Protein 6G8R (pdb70)

Structure (mmCIF, N/CA/C/O backbone):
data_6G8R
#
_entry.id   6G8R
#
_cell.length_a   89.200
_cell.length_b   89.200
_cell.length_c   343.350
_cell.angle_alpha   90.000
_cell.angle_beta   90.000
_cell.angle_gamma   120.000
#
_symmetry.space_group_name_H-M   'P 61 2 2'
#
loop_
_entity.id
_entity.type
_entity.pdbx_description
1 polymer 'single-chain variable fragment'
2 polymer 'Nuclear body protein SP140'
3 non-polymer 1,2-ETHANEDIOL
4 non-polymer 'ZINC ION'
5 water water
#
loop_
_a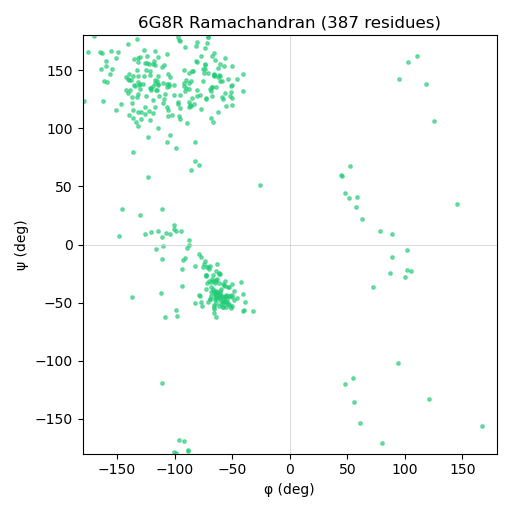tom_site.group_PDB
_atom_site.id
_atom_site.type_symbol
_atom_site.label_atom_id
_atom_site.label_alt_id
_atom_site.label_comp_id
_atom_site.label_asym_id
_atom_site.label_entity_id
_atom_site.label_seq_id
_atom_site.pdbx_PDB_ins_code
_atom_site.Cartn_x
_atom_site.Cartn_y
_atom_site.Cartn_z
_atom_site.occupancy
_atom_site.B_iso_or_equiv
_atom_site.auth_seq_id
_atom_site.auth_comp_id
_atom_site.auth_asym_id
_atom_site.auth_atom_id
_atom_site.pdbx_PDB_model_num
ATOM 1 N N . GLU A 1 1 ? -57.758 39.411 9.102 1.00 105.33 1 GLU A N 1
ATOM 2 C CA . GLU A 1 1 ? -57.438 40.256 10.293 1.00 106.46 1 GLU A CA 1
ATOM 3 C C . GLU A 1 1 ? -56.399 41.321 9.899 1.00 103.49 1 GLU A C 1
ATOM 4 O O . GLU A 1 1 ? -56.630 42.511 10.225 1.00 104.55 1 GLU A O 1
ATOM 10 N N . VAL A 1 2 ? -55.310 40.918 9.226 1.00 98.19 2 VAL A N 1
ATOM 11 C CA . VAL A 1 2 ? -54.274 41.845 8.672 1.00 94.97 2 VAL A CA 1
ATOM 12 C C . VAL A 1 2 ? -54.919 42.654 7.544 1.00 92.96 2 VAL A C 1
ATOM 13 O O . VAL A 1 2 ? -55.517 42.039 6.650 1.00 92.65 2 VAL A O 1
ATOM 17 N N . GLN A 1 3 ? -54.810 43.981 7.596 1.00 91.73 3 GLN A N 1
ATOM 18 C CA . GLN A 1 3 ? -55.367 44.894 6.568 1.00 91.46 3 GLN A CA 1
ATOM 19 C C . GLN A 1 3 ? -54.379 46.035 6.330 1.00 89.80 3 GLN A C 1
ATOM 20 O O . GLN A 1 3 ? -53.910 46.624 7.321 1.00 91.74 3 GLN A O 1
ATOM 26 N N . LEU A 1 4 ? -54.073 46.304 5.059 1.00 86.21 4 LEU A N 1
ATOM 27 C CA . LEU A 1 4 ? -53.369 47.522 4.592 1.00 84.22 4 LEU A CA 1
ATOM 28 C C . LEU A 1 4 ? -54.330 48.280 3.677 1.00 84.52 4 LEU A C 1
ATOM 29 O O . LEU A 1 4 ? -54.758 47.693 2.677 1.00 84.81 4 LEU A O 1
ATOM 34 N N . LEU A 1 5 ? -54.701 49.510 4.036 1.00 85.61 5 LEU A N 1
ATOM 35 C CA . LEU A 1 5 ? -55.569 50.380 3.200 1.00 85.34 5 LEU A CA 1
ATOM 36 C C . LEU A 1 5 ? -54.793 51.646 2.822 1.00 84.32 5 LEU A C 1
ATOM 37 O O . LEU A 1 5 ? -54.494 52.462 3.725 1.00 86.09 5 LEU A O 1
ATOM 42 N N . GLU A 1 6 ? -54.489 51.797 1.532 1.00 81.70 6 GLU A N 1
ATOM 43 C CA . GLU A 1 6 ? -53.851 53.016 0.973 1.00 80.18 6 GLU A CA 1
ATOM 44 C C . GLU A 1 6 ? -54.926 54.080 0.739 1.00 79.98 6 GLU A C 1
ATOM 45 O O . GLU A 1 6 ? -56.118 53.725 0.622 1.00 79.30 6 GLU A O 1
ATOM 51 N N . SER A 1 7 ? -54.496 55.339 0.691 1.00 80.19 7 SER A N 1
ATOM 52 C CA . SER A 1 7 ? -55.316 56.529 0.353 1.00 81.22 7 SER A CA 1
ATOM 53 C C . SER A 1 7 ? -54.369 57.691 0.035 1.00 82.50 7 SER A C 1
ATOM 54 O O . SER A 1 7 ? -53.156 57.565 0.330 1.00 81.82 7 SER A O 1
ATOM 57 N N . GLY A 1 8 ? -54.898 58.755 -0.576 1.00 84.53 8 GLY A N 1
ATOM 58 C CA . GLY A 1 8 ? -54.138 59.962 -0.957 1.00 85.63 8 GLY A CA 1
ATOM 59 C C . GLY A 1 8 ? -53.803 59.998 -2.440 1.00 85.03 8 GLY A C 1
ATOM 60 O O . GLY A 1 8 ? -53.229 61.011 -2.882 1.00 85.64 8 GLY A O 1
ATOM 61 N N . GLY A 1 9 ? -54.126 58.935 -3.184 1.00 84.39 9 GLY A N 1
ATOM 62 C CA . GLY A 1 9 ? -53.926 58.872 -4.645 1.00 85.33 9 GLY A CA 1
ATOM 63 C C . GLY A 1 9 ? -54.945 59.736 -5.369 1.00 86.47 9 GLY A C 1
ATOM 64 O O . GLY A 1 9 ? -56.055 59.913 -4.831 1.00 89.83 9 GLY A O 1
ATOM 65 N N . GLY A 1 10 ? -54.595 60.270 -6.539 1.00 84.64 10 GLY A N 1
ATOM 66 C CA . GLY A 1 10 ? -55.507 61.122 -7.319 1.00 85.17 10 GLY A CA 1
ATOM 67 C C . GLY A 1 10 ? -54.786 61.853 -8.431 1.00 85.60 10 GLY A C 1
ATOM 68 O O . GLY A 1 10 ? -53.723 61.372 -8.860 1.00 86.52 10 GLY A O 1
ATOM 69 N N . LEU A 1 11 ? -55.354 62.974 -8.877 1.00 86.21 11 LEU A N 1
ATOM 70 C CA . LEU A 1 11 ? -54.854 63.768 -10.025 1.00 87.21 11 LEU A CA 1
ATOM 71 C C . LEU A 1 11 ? -53.903 64.845 -9.506 1.00 87.81 11 LEU A C 1
ATOM 72 O O . LEU A 1 11 ? -54.234 65.473 -8.493 1.00 88.31 11 LEU A O 1
ATOM 77 N N . VAL A 1 12 ? -52.768 65.041 -10.176 1.00 88.97 12 VAL A N 1
ATOM 78 C CA . VAL A 1 12 ? -51.804 66.140 -9.871 1.00 92.55 12 VAL A CA 1
ATOM 79 C C . VAL A 1 12 ? -51.284 66.710 -11.189 1.00 94.78 12 VAL A C 1
ATOM 80 O O . VAL A 1 12 ? -51.078 65.909 -12.129 1.00 94.62 12 VAL A O 1
ATOM 84 N N . GLN A 1 13 ? -51.102 68.037 -11.254 1.00 96.86 13 GLN A N 1
ATOM 85 C CA . GLN A 1 13 ? -50.400 68.707 -12.380 1.00 98.14 13 GLN A CA 1
ATOM 86 C C . GLN A 1 13 ? -48.947 68.241 -12.306 1.00 98.57 13 GLN A C 1
ATOM 87 O O . GLN A 1 13 ? -48.451 67.948 -11.217 1.00 96.70 13 GLN A O 1
ATOM 89 N N . PRO A 1 14 ? -48.257 68.049 -13.455 1.00 100.77 14 PRO A N 1
ATOM 90 C CA . PRO A 1 14 ? -46.821 67.755 -13.456 1.00 101.56 14 PRO A CA 1
ATOM 91 C C . PRO A 1 14 ? -45.994 68.785 -12.664 1.00 103.48 14 PRO A C 1
ATOM 92 O O . PRO A 1 14 ? -46.327 69.957 -12.692 1.00 104.55 14 PRO A O 1
ATOM 96 N N . GLY A 1 15 ? -44.956 68.318 -11.962 1.00 103.99 15 GLY A N 1
ATOM 97 C CA . GLY A 1 15 ? -44.123 69.136 -11.056 1.00 105.39 15 GLY A CA 1
ATOM 98 C C . GLY A 1 15 ? -44.702 69.198 -9.649 1.00 105.26 15 GLY A C 1
ATOM 99 O O . GLY A 1 15 ? -43.922 69.428 -8.700 1.00 107.20 15 GLY A O 1
ATOM 100 N N . GLY A 1 16 ? -46.018 68.994 -9.512 1.00 103.72 16 GLY A N 1
ATOM 101 C CA . GLY A 1 16 ? -46.756 69.105 -8.242 1.00 102.16 16 GLY A CA 1
ATOM 102 C C . GLY A 1 16 ? -46.431 67.970 -7.286 1.00 100.79 16 GLY A C 1
ATOM 103 O O . GLY A 1 16 ? -45.633 67.070 -7.652 1.00 99.57 16 GLY A O 1
ATOM 104 N N . SER A 1 17 ? -47.046 68.013 -6.100 1.00 99.73 17 SER A N 1
ATOM 105 C CA . SER A 1 17 ? -46.781 67.108 -4.955 1.00 97.19 17 SER A CA 1
ATOM 106 C C . SER A 1 17 ? -48.057 66.375 -4.539 1.00 94.44 17 SER A C 1
ATOM 107 O O . SER A 1 17 ? -49.165 66.882 -4.785 1.00 92.37 17 SER A O 1
ATOM 110 N N . LEU A 1 18 ? -47.872 65.218 -3.911 1.00 93.83 18 LEU A N 1
ATOM 111 C CA . LEU A 1 18 ? -48.953 64.351 -3.385 1.00 92.73 18 LEU A CA 1
ATOM 112 C C . LEU A 1 18 ? -48.387 63.518 -2.234 1.00 91.14 18 LEU A C 1
ATOM 113 O O . LEU A 1 18 ? -47.171 63.239 -2.227 1.00 89.66 18 LEU A O 1
ATOM 118 N N . ARG A 1 19 ? -49.241 63.152 -1.286 1.00 91.44 19 ARG A N 1
ATOM 119 C CA . ARG A 1 19 ? -48.839 62.387 -0.082 1.00 91.86 19 ARG A CA 1
ATOM 120 C C . ARG A 1 19 ? -49.709 61.138 0.002 1.00 90.20 19 ARG A C 1
ATOM 121 O O . ARG A 1 19 ? -50.928 61.272 0.210 1.00 90.42 19 ARG A O 1
ATOM 129 N N . LEU A 1 20 ? -49.102 59.973 -0.193 1.00 88.96 20 LEU A N 1
ATOM 130 C CA . LEU A 1 20 ? -49.784 58.675 0.006 1.00 89.04 20 LEU A CA 1
ATOM 131 C C . LEU A 1 20 ? -49.636 58.285 1.474 1.00 88.99 20 LEU A C 1
ATOM 132 O O . LEU A 1 20 ? -48.556 58.513 2.051 1.00 89.27 20 LEU A O 1
ATOM 137 N N . SER A 1 21 ? -50.711 57.754 2.046 1.00 88.27 21 SER A N 1
ATOM 138 C CA . SER A 1 21 ? -50.726 57.114 3.377 1.00 87.52 21 SER A CA 1
ATOM 139 C C . SER A 1 21 ? -51.282 55.700 3.213 1.00 86.33 21 SER A C 1
ATOM 140 O O . SER A 1 21 ? -52.069 55.476 2.271 1.00 84.34 21 SER A O 1
ATOM 143 N N . CYS A 1 22 ? -50.830 54.787 4.072 1.00 87.13 22 CYS A N 1
ATOM 144 C CA . CYS A 1 22 ? -51.307 53.388 4.191 1.00 86.88 22 CYS A CA 1
ATOM 145 C C . CYS A 1 22 ? -51.562 53.087 5.670 1.00 86.41 22 CYS A C 1
ATOM 146 O O . CYS A 1 22 ? -50.592 53.113 6.456 1.00 87.12 22 CYS A O 1
ATOM 149 N N . ALA A 1 23 ? -52.821 52.854 6.038 1.00 85.00 23 ALA A N 1
ATOM 150 C CA . ALA A 1 23 ? -53.235 52.501 7.412 1.00 85.15 23 ALA A CA 1
ATOM 151 C C . ALA A 1 23 ? -53.132 50.984 7.578 1.00 84.20 23 ALA A C 1
ATOM 152 O O . ALA A 1 23 ? -53.810 50.267 6.818 1.00 83.76 23 ALA A O 1
ATOM 154 N N . ALA A 1 24 ? -52.304 50.528 8.525 1.00 83.72 24 ALA A N 1
ATOM 155 C CA . ALA A 1 24 ? -52.033 49.101 8.818 1.00 82.44 24 ALA A CA 1
ATOM 156 C C . ALA A 1 24 ? -52.770 48.681 10.093 1.00 84.07 24 ALA A C 1
ATOM 157 O O . ALA A 1 24 ? -52.869 49.505 11.026 1.00 85.03 24 ALA A O 1
ATOM 159 N N . SER A 1 25 ? -53.259 47.439 10.124 1.00 84.37 25 SER A N 1
ATOM 160 C CA . SER A 1 25 ? -53.882 46.793 11.310 1.00 85.73 25 SER A CA 1
ATOM 161 C C . SER A 1 25 ? -53.671 45.275 11.247 1.00 86.24 25 SER A C 1
ATOM 162 O O . SER A 1 25 ? -53.369 44.767 10.148 1.00 85.90 25 SER A O 1
ATOM 165 N N . GLY A 1 26 ? -53.798 44.591 12.391 1.00 87.84 26 GLY A N 1
ATOM 166 C CA . GLY A 1 26 ? -53.792 43.116 12.499 1.00 87.86 26 GLY A CA 1
ATOM 167 C C . GLY A 1 26 ? -52.398 42.529 12.676 1.00 87.03 26 GLY A C 1
ATOM 168 O O . GLY A 1 26 ? -52.276 41.282 12.618 1.00 86.84 26 GLY A O 1
ATOM 169 N N . PHE A 1 27 ? -51.384 43.375 12.891 1.00 86.29 27 PHE A N 1
ATOM 170 C CA . PHE A 1 27 ? -49.974 42.962 13.123 1.00 86.61 27 PHE A CA 1
ATOM 171 C C . PHE A 1 27 ? -49.214 44.096 13.822 1.00 87.30 27 PHE A C 1
ATOM 172 O O . PHE A 1 27 ? -49.594 45.271 13.662 1.00 86.63 27 PHE A O 1
ATOM 180 N N . THR A 1 28 ? -48.166 43.747 14.575 1.00 88.81 28 THR A N 1
ATOM 181 C CA . THR A 1 28 ? -47.293 44.709 15.298 1.00 90.15 28 THR A CA 1
ATOM 182 C C . THR A 1 28 ? -46.535 45.548 14.266 1.00 89.55 28 THR A C 1
ATOM 183 O O . THR A 1 28 ? -45.585 45.021 13.645 1.00 88.40 28 THR A O 1
ATOM 187 N N . PHE A 1 29 ? -46.951 46.803 14.095 1.00 90.39 29 PHE A N 1
ATOM 188 C CA . PHE A 1 29 ? -46.529 47.681 12.977 1.00 90.16 29 PHE A CA 1
ATOM 189 C C . PHE A 1 29 ? -45.019 47.947 13.052 1.00 90.99 29 PHE A C 1
ATOM 190 O O . PHE A 1 29 ? -44.350 47.849 12.005 1.00 91.58 29 PHE A O 1
ATOM 198 N N . TYR A 1 30 ? -44.489 48.262 14.237 1.00 92.32 30 TYR A N 1
ATOM 199 C CA . TYR A 1 30 ? -43.062 48.645 14.422 1.00 92.72 30 TYR A CA 1
ATOM 200 C C . TYR A 1 30 ? -42.148 47.430 14.213 1.00 90.76 30 TYR A C 1
ATOM 201 O O . TYR A 1 30 ? -40.955 47.626 13.932 1.00 89.63 30 TYR A O 1
ATOM 210 N N . GLY A 1 31 ? -42.682 46.214 14.345 1.00 90.57 31 GLY A N 1
ATOM 211 C CA . GLY A 1 31 ? -41.916 44.966 14.164 1.00 91.35 31 GLY A CA 1
ATOM 212 C C . GLY A 1 31 ? -41.704 44.604 12.700 1.00 89.56 31 GLY A C 1
ATOM 213 O O . GLY A 1 31 ? -40.938 43.656 12.441 1.00 89.49 31 GLY A O 1
ATOM 214 N N . SER A 1 32 ? -42.353 45.320 11.774 1.00 88.75 32 SER A N 1
ATOM 215 C CA . SER A 1 32 ? -42.404 44.996 10.323 1.00 86.94 32 SER A CA 1
ATOM 216 C C . SER A 1 32 ? -41.778 46.120 9.486 1.00 86.04 32 SER A C 1
ATOM 217 O O . SER A 1 32 ? -42.074 47.305 9.754 1.00 85.67 32 SER A O 1
ATOM 220 N N . GLY A 1 33 ? -40.958 45.751 8.496 1.00 84.76 33 GLY A N 1
ATOM 221 C CA . GLY A 1 33 ? -40.584 46.628 7.371 1.00 83.45 33 GLY A CA 1
ATOM 222 C C . GLY A 1 33 ? -41.803 46.920 6.513 1.00 82.27 33 GLY A C 1
ATOM 223 O O . GLY A 1 33 ? -42.670 46.035 6.400 1.00 80.93 33 GLY A O 1
ATOM 224 N N . MET A 1 34 ? -41.884 48.121 5.940 1.00 82.77 34 MET A N 1
ATOM 225 C CA . MET A 1 34 ? -43.012 48.563 5.077 1.00 82.80 34 MET A CA 1
ATOM 226 C C . MET A 1 34 ? -42.454 49.148 3.776 1.00 83.31 34 MET A C 1
ATOM 227 O O . MET A 1 34 ? -41.514 49.965 3.856 1.00 84.21 34 MET A O 1
ATOM 232 N N . GLY A 1 35 ? -43.024 48.749 2.634 1.00 83.09 35 GLY A N 1
ATOM 233 C CA . GLY A 1 35 ? -42.612 49.212 1.295 1.00 82.09 35 GLY A CA 1
ATOM 234 C C . GLY A 1 35 ? -43.758 49.823 0.504 1.00 79.84 35 GLY A C 1
ATOM 235 O O . GLY A 1 35 ? -44.932 49.612 0.872 1.00 79.29 35 GLY A O 1
ATOM 236 N N . TRP A 1 36 ? -43.407 50.582 -0.535 1.00 78.37 36 TRP A N 1
ATOM 237 C CA . TRP A 1 36 ? -44.300 51.004 -1.644 1.00 77.47 36 TRP A CA 1
ATOM 238 C C . TRP A 1 36 ? -43.822 50.336 -2.938 1.00 77.13 36 TRP A C 1
ATOM 239 O O . TRP A 1 36 ? -42.618 50.434 -3.253 1.00 77.21 36 TRP A O 1
ATOM 250 N N . VAL A 1 37 ? -44.734 49.671 -3.645 1.00 76.47 37 VAL A N 1
ATOM 251 C CA . VAL A 1 37 ? -44.502 49.080 -4.993 1.00 76.33 37 VAL A CA 1
ATOM 252 C C . VAL A 1 37 ? -45.573 49.646 -5.923 1.00 75.76 37 VAL A C 1
ATOM 253 O O . VAL A 1 37 ? -46.765 49.568 -5.561 1.00 75.65 37 VAL A O 1
ATOM 257 N N . ARG A 1 38 ? -45.168 50.209 -7.061 1.00 75.12 38 ARG A N 1
ATOM 258 C CA . ARG A 1 38 ? -46.122 50.747 -8.064 1.00 74.52 38 ARG A CA 1
ATOM 259 C C . ARG A 1 38 ? -46.164 49.813 -9.277 1.00 73.83 38 ARG A C 1
ATOM 260 O O . ARG A 1 38 ? -45.274 48.944 -9.420 1.00 72.19 38 ARG A O 1
ATOM 268 N N . GLN A 1 39 ? -47.206 49.987 -10.088 1.00 74.19 39 GLN A N 1
ATOM 269 C CA . GLN A 1 39 ? -47.487 49.212 -11.319 1.00 74.09 39 GLN A CA 1
ATOM 270 C C . GLN A 1 39 ? -48.252 50.124 -12.271 1.00 75.40 39 GLN A C 1
ATOM 271 O O . GLN A 1 39 ? -49.361 50.558 -11.901 1.00 74.32 39 GLN A O 1
ATOM 277 N N . ALA A 1 40 ? -47.655 50.444 -13.420 1.00 77.85 40 ALA A N 1
ATOM 278 C CA . ALA A 1 40 ? -48.307 51.231 -14.489 1.00 79.46 40 ALA A CA 1
ATOM 279 C C . ALA A 1 40 ? -49.372 50.350 -15.139 1.00 80.22 40 ALA A C 1
ATOM 280 O O . ALA A 1 40 ? -49.213 49.132 -15.189 1.00 79.12 40 ALA A O 1
ATOM 282 N N . PRO A 1 41 ? -50.502 50.916 -15.624 1.00 81.80 41 PRO A N 1
ATOM 283 C CA . PRO A 1 41 ? -51.583 50.101 -16.179 1.00 82.23 41 PRO A CA 1
ATOM 284 C C . PRO A 1 41 ? -51.077 49.191 -17.310 1.00 82.53 41 PRO A C 1
ATOM 285 O O . PRO A 1 41 ? -50.544 49.700 -18.280 1.00 81.56 41 PRO A O 1
ATOM 289 N N . GLY A 1 42 ? -51.220 47.874 -17.123 1.00 82.64 42 GLY A N 1
ATOM 290 C CA . GLY A 1 42 ? -50.790 46.833 -18.074 1.00 84.07 42 GLY A CA 1
ATOM 291 C C . GLY A 1 42 ? -49.351 46.379 -17.860 1.00 84.21 42 GLY A C 1
ATOM 292 O O . GLY A 1 42 ? -48.970 45.368 -18.470 1.00 86.62 42 GLY A O 1
ATOM 293 N N . LYS A 1 43 ? -48.569 47.073 -17.030 1.00 83.41 43 LYS A N 1
ATOM 294 C CA . LYS A 1 43 ? -47.105 46.845 -16.892 1.00 83.13 43 LYS A CA 1
ATOM 295 C C . LYS A 1 43 ? -46.804 46.013 -15.643 1.00 80.66 43 LYS A C 1
ATOM 296 O O . LYS A 1 43 ? -47.756 45.605 -14.949 1.00 79.30 43 LYS A O 1
ATOM 302 N N . GLY A 1 44 ? -45.516 45.770 -15.388 1.00 79.62 44 GLY A N 1
ATOM 303 C CA . GLY A 1 44 ? -45.026 44.930 -14.279 1.00 78.91 44 GLY A CA 1
ATOM 304 C C . GLY A 1 44 ? -44.818 45.723 -13.001 1.00 77.73 44 GLY A C 1
ATOM 305 O O . GLY A 1 44 ? -45.126 46.935 -12.985 1.00 78.06 44 GLY A O 1
ATOM 306 N N . LEU A 1 45 ? -44.312 45.054 -11.963 1.00 76.22 45 LEU A N 1
ATOM 307 C CA . LEU A 1 45 ? -44.149 45.621 -10.600 1.00 75.32 45 LEU A CA 1
ATOM 308 C C . LEU A 1 45 ? -42.771 46.272 -10.510 1.00 75.58 45 LEU A C 1
ATOM 309 O O . LEU A 1 45 ? -41.815 45.711 -11.077 1.00 76.06 45 LEU A O 1
ATOM 314 N N . GLU A 1 46 ? -42.693 47.412 -9.824 1.00 75.96 46 GLU A N 1
ATOM 315 C CA . GLU A 1 46 ? -41.451 48.198 -9.622 1.00 77.93 46 GLU A CA 1
ATOM 316 C C . GLU A 1 46 ? -41.390 48.647 -8.163 1.00 78.18 46 GLU A C 1
ATOM 317 O O . GLU A 1 46 ? -42.272 49.422 -7.751 1.00 78.36 46 GLU A O 1
ATOM 323 N N . TRP A 1 47 ? -40.400 48.170 -7.410 1.00 79.33 47 TRP A N 1
ATOM 324 C CA . TRP A 1 47 ? -40.158 48.637 -6.021 1.00 79.99 47 TRP A CA 1
ATOM 325 C C . TRP A 1 47 ? -39.786 50.123 -6.075 1.00 81.89 47 TRP A C 1
ATOM 326 O O . TRP A 1 47 ? -38.976 50.491 -6.952 1.00 84.53 47 TRP A O 1
ATOM 337 N N . VAL A 1 48 ? -40.367 50.933 -5.184 1.00 82.12 48 VAL A N 1
ATOM 338 C CA . VAL A 1 48 ? -40.237 52.421 -5.167 1.00 83.75 48 VAL A CA 1
ATOM 339 C C . VAL A 1 48 ? -39.365 52.827 -3.975 1.00 84.37 48 VAL A C 1
ATOM 340 O O . VAL A 1 48 ? -38.299 53.447 -4.182 1.00 85.14 48 VAL A O 1
ATOM 344 N N . SER A 1 49 ? -39.836 52.509 -2.770 1.00 83.95 49 SER A N 1
ATOM 345 C CA . SER A 1 49 ? -39.184 52.835 -1.477 1.00 84.47 49 SER A CA 1
ATOM 346 C C . SER A 1 49 ? -39.653 51.839 -0.413 1.00 84.16 49 SER A C 1
ATOM 347 O O . SER A 1 49 ? -40.807 51.376 -0.497 1.00 83.68 49 SER A O 1
ATOM 350 N N . SER A 1 50 ? -38.783 51.497 0.535 1.00 84.94 50 SER A N 1
ATOM 351 C CA . SER A 1 50 ? -39.181 50.824 1.797 1.00 85.10 50 SER A CA 1
ATOM 352 C C . SER A 1 50 ? -38.452 51.477 2.981 1.00 85.19 50 SER A C 1
ATOM 353 O O . SER A 1 50 ? -37.312 51.964 2.814 1.00 84.46 50 SER A O 1
ATOM 356 N N . ILE A 1 51 ? -39.151 51.546 4.113 1.00 84.91 51 ILE A N 1
ATOM 357 C CA . ILE A 1 51 ? -38.644 52.059 5.417 1.00 86.37 51 ILE A CA 1
ATOM 358 C C . ILE A 1 51 ? -38.648 50.883 6.396 1.00 86.02 51 ILE A C 1
ATOM 359 O O . ILE A 1 51 ? -39.594 50.072 6.338 1.00 84.22 51 ILE A O 1
ATOM 364 N N . TYR A 1 52 ? -37.618 50.782 7.238 1.00 87.38 52 TYR A N 1
ATOM 365 C CA . TYR A 1 52 ? -37.522 49.771 8.322 1.00 88.42 52 TYR A CA 1
ATOM 366 C C . TYR A 1 52 ? -37.640 50.515 9.662 1.00 90.54 52 TYR A C 1
ATOM 367 O O . TYR A 1 52 ? -38.689 51.159 9.872 1.00 90.15 52 TYR A O 1
ATOM 376 N N . SER A 1 53 ? -36.630 50.457 10.531 1.00 93.22 53 SER A N 1
ATOM 377 C CA . SER A 1 53 ? -36.658 51.106 11.867 1.00 96.97 53 SER A CA 1
ATOM 378 C C . SER A 1 53 ? -36.291 52.590 11.738 1.00 98.55 53 SER A C 1
ATOM 379 O O . SER A 1 53 ? -35.087 52.918 11.845 1.00 98.41 53 SER A O 1
ATOM 382 N N . GLY A 1 54 ? -37.291 53.443 11.487 1.00 99.92 54 GLY A N 1
ATOM 383 C CA . GLY A 1 54 ? -37.163 54.915 11.503 1.00 101.68 54 GLY A CA 1
ATOM 384 C C . GLY A 1 54 ? -36.548 55.488 10.233 1.00 101.75 54 GLY A C 1
ATOM 385 O O . GLY A 1 54 ? -36.366 54.730 9.251 1.00 99.47 54 GLY A O 1
ATOM 386 N N . SER A 1 55 ? -36.228 56.791 10.270 1.00 103.71 55 SER A N 1
ATOM 387 C CA . SER A 1 55 ? -35.753 57.625 9.129 1.00 103.20 55 SER A CA 1
ATOM 388 C C . SER A 1 55 ? -34.290 57.310 8.774 1.00 103.02 55 SER A C 1
ATOM 389 O O . SER A 1 55 ? -33.865 57.694 7.663 1.00 103.14 55 SER A O 1
ATOM 392 N N . GLY A 1 56 ? -33.548 56.651 9.675 1.00 102.36 56 GLY A N 1
ATOM 393 C CA . GLY A 1 56 ? -32.154 56.225 9.448 1.00 101.39 56 GLY A CA 1
ATOM 394 C C . GLY A 1 56 ? -32.076 55.064 8.474 1.00 99.25 56 GLY A C 1
ATOM 395 O O . GLY A 1 56 ? -30.988 54.851 7.910 1.00 100.46 56 GLY A O 1
ATOM 396 N N . SER A 1 57 ? -33.192 54.350 8.276 1.00 97.06 57 SER A N 1
ATOM 397 C CA . SER A 1 57 ? -33.290 53.097 7.479 1.00 95.22 57 SER A CA 1
ATOM 398 C C . SER A 1 57 ? -34.333 53.253 6.363 1.00 92.40 57 SER A C 1
ATOM 399 O O . SER A 1 57 ? -35.295 52.456 6.327 1.00 90.17 57 SER A O 1
ATOM 402 N N . THR A 1 58 ? -34.140 54.248 5.489 1.00 90.96 58 THR A N 1
ATOM 403 C CA . THR A 1 58 ? -34.980 54.519 4.291 1.00 87.59 58 THR A CA 1
ATOM 404 C C . THR A 1 58 ? -34.170 54.196 3.034 1.00 85.58 58 THR A C 1
ATOM 405 O O . THR A 1 58 ? -32.971 54.526 2.998 1.00 85.32 58 THR A O 1
ATOM 409 N N . TYR A 1 59 ? -34.821 53.565 2.055 1.00 83.97 59 TYR A N 1
ATOM 410 C CA . TYR A 1 59 ? -34.230 53.102 0.771 1.00 82.59 59 TYR A CA 1
ATOM 411 C C . TYR A 1 59 ? -35.184 53.480 -0.369 1.00 81.24 59 TYR A C 1
ATOM 412 O O . TYR A 1 59 ? -36.413 53.340 -0.200 1.00 79.25 59 TYR A O 1
ATOM 421 N N . TYR A 1 60 ? -34.629 53.972 -1.481 1.00 81.64 60 TYR A N 1
ATOM 422 C CA . TYR A 1 60 ? -35.379 54.455 -2.668 1.00 81.43 60 TYR A CA 1
ATOM 423 C C . TYR A 1 60 ? -34.777 53.864 -3.947 1.00 81.64 60 TYR A C 1
ATOM 424 O O . TYR A 1 60 ? -33.563 53.609 -3.980 1.00 82.82 60 TYR A O 1
ATOM 433 N N . ALA A 1 61 ? -35.608 53.665 -4.973 1.00 81.51 61 ALA A N 1
ATOM 434 C CA . ALA A 1 61 ? -35.184 53.373 -6.363 1.00 81.42 61 ALA A CA 1
ATOM 435 C C . ALA A 1 61 ? -34.449 54.599 -6.913 1.00 83.37 61 ALA A C 1
ATOM 436 O O . ALA A 1 61 ? -34.835 55.723 -6.522 1.00 82.76 61 ALA A O 1
ATOM 438 N N . ASP A 1 62 ? -33.433 54.396 -7.766 1.00 85.59 62 ASP A N 1
ATOM 439 C CA . ASP A 1 62 ? -32.660 55.496 -8.412 1.00 87.92 62 ASP A CA 1
ATOM 440 C C . ASP A 1 62 ? -33.657 56.440 -9.105 1.00 89.21 62 ASP A C 1
ATOM 441 O O . ASP A 1 62 ? -33.441 57.668 -9.049 1.00 91.03 62 ASP A O 1
ATOM 443 N N . SER A 1 63 ? -34.733 55.882 -9.680 1.00 88.90 63 SER A N 1
ATOM 444 C CA . SER A 1 63 ? -35.840 56.602 -10.370 1.00 89.00 63 SER A CA 1
ATOM 445 C C . SER A 1 63 ? -36.411 57.745 -9.515 1.00 89.41 63 SER A C 1
ATOM 446 O O . SER A 1 63 ? -36.648 58.831 -10.075 1.00 89.75 63 SER A O 1
ATOM 449 N N . VAL A 1 64 ? -36.664 57.501 -8.225 1.00 89.31 64 VAL A N 1
ATOM 450 C CA . VAL A 1 64 ? -37.480 58.397 -7.345 1.00 88.84 64 VAL A CA 1
ATOM 451 C C . VAL A 1 64 ? -36.594 59.096 -6.302 1.00 89.49 64 VAL A C 1
ATOM 452 O O . VAL A 1 64 ? -37.148 59.888 -5.520 1.00 88.38 64 VAL A O 1
ATOM 456 N N . LYS A 1 65 ? -35.284 58.819 -6.293 1.00 90.51 65 LYS A N 1
ATOM 457 C CA . LYS A 1 65 ? -34.285 59.425 -5.369 1.00 91.39 65 LYS A CA 1
ATOM 458 C C . LYS A 1 65 ? -34.397 60.957 -5.379 1.00 91.76 65 LYS A C 1
ATOM 459 O O . LYS A 1 65 ? -34.524 61.535 -6.470 1.00 92.34 65 LYS A O 1
ATOM 465 N N . GLY A 1 66 ? -34.338 61.581 -4.196 1.00 91.99 66 GLY A N 1
ATOM 466 C CA . GLY A 1 66 ? -34.325 63.045 -3.998 1.00 92.37 66 GLY A CA 1
ATOM 467 C C . GLY A 1 66 ? -35.593 63.709 -4.505 1.00 90.97 66 GLY A C 1
ATOM 468 O O . GLY A 1 66 ? -35.561 64.924 -4.755 1.00 92.61 66 GLY A O 1
ATOM 469 N N . ARG A 1 67 ? -36.676 62.939 -4.620 1.00 88.61 67 ARG A N 1
ATOM 470 C CA . ARG A 1 67 ? -37.952 63.346 -5.261 1.00 88.29 67 ARG A CA 1
ATOM 471 C C . ARG A 1 67 ? -39.119 62.857 -4.395 1.00 87.25 67 ARG A C 1
ATOM 472 O O . ARG A 1 67 ? -40.073 63.639 -4.188 1.00 86.33 67 ARG A O 1
ATOM 480 N N . PHE A 1 68 ? -39.044 61.600 -3.938 1.00 87.34 68 PHE A N 1
ATOM 481 C CA . PHE A 1 68 ? -39.979 60.961 -2.974 1.00 87.26 68 PHE A CA 1
ATOM 482 C C . PHE A 1 68 ? -39.312 60.826 -1.600 1.00 86.91 68 PHE A C 1
ATOM 483 O O . PHE A 1 68 ? -38.092 60.604 -1.521 1.00 86.98 68 PHE A O 1
ATOM 491 N N . THR A 1 69 ? -40.116 60.947 -0.544 1.00 86.93 69 THR A N 1
ATOM 492 C CA . THR A 1 69 ? -39.702 60.781 0.873 1.00 87.21 69 THR A CA 1
ATOM 493 C C . THR A 1 69 ? -40.672 59.811 1.547 1.00 85.63 69 THR A C 1
ATOM 494 O O . THR A 1 69 ? -41.864 60.146 1.658 1.00 85.67 69 THR A O 1
ATOM 498 N N . ILE A 1 70 ? -40.180 58.643 1.954 1.00 84.98 70 ILE A N 1
ATOM 499 C CA . ILE A 1 70 ? -40.969 57.644 2.729 1.00 83.66 70 ILE A CA 1
ATOM 500 C C . ILE A 1 70 ? -40.829 57.999 4.208 1.00 83.42 70 ILE A C 1
ATOM 501 O O . ILE A 1 70 ? -39.772 58.508 4.580 1.00 84.95 70 ILE A O 1
ATOM 506 N N . SER A 1 71 ? -41.866 57.747 5.001 1.00 82.41 71 SER A N 1
ATOM 507 C CA . SER A 1 71 ? -41.856 57.917 6.475 1.00 83.70 71 SER A CA 1
ATOM 508 C C . SER A 1 71 ? -42.912 56.999 7.095 1.00 84.27 71 SER A C 1
ATOM 509 O O . SER A 1 71 ? -43.749 56.463 6.344 1.00 83.55 71 SER A O 1
ATOM 512 N N . ARG A 1 72 ? -42.854 56.822 8.415 1.00 85.46 72 ARG A N 1
ATOM 513 C CA . ARG A 1 72 ? -43.836 56.020 9.186 1.00 85.49 72 ARG A CA 1
ATOM 514 C C . ARG A 1 72 ? -44.123 56.730 10.512 1.00 87.72 72 ARG A C 1
ATOM 515 O O . ARG A 1 72 ? -43.184 57.332 11.074 1.00 89.76 72 ARG A O 1
ATOM 523 N N . ASP A 1 73 ? -45.382 56.680 10.957 1.00 88.18 73 ASP A N 1
ATOM 524 C CA . ASP A 1 73 ? -45.818 57.011 12.338 1.00 89.72 73 ASP A CA 1
ATOM 525 C C . ASP A 1 73 ? -46.338 55.725 12.980 1.00 90.29 73 ASP A C 1
ATOM 526 O O . ASP A 1 73 ? -47.493 55.353 12.698 1.00 90.89 73 ASP A O 1
ATOM 531 N N . ASN A 1 74 ? -45.507 55.086 13.808 1.00 91.14 74 ASN A N 1
ATOM 532 C CA . ASN A 1 74 ? -45.812 53.798 14.486 1.00 91.14 74 ASN A CA 1
ATOM 533 C C . ASN A 1 74 ? -46.946 53.995 15.501 1.00 93.49 74 ASN A C 1
ATOM 534 O O . ASN A 1 74 ? -47.657 53.011 15.774 1.00 93.73 74 ASN A O 1
ATOM 539 N N . SER A 1 75 ? -47.118 55.211 16.029 1.00 96.15 75 SER A N 1
ATOM 540 C CA . SER A 1 75 ? -48.185 55.552 17.005 1.00 98.94 75 SER A CA 1
ATOM 541 C C . SER A 1 75 ? -49.562 55.470 16.329 1.00 99.11 75 SER A C 1
ATOM 542 O O . SER A 1 75 ? -50.532 55.156 17.042 1.00 101.59 75 SER A O 1
ATOM 545 N N . LYS A 1 76 ? -49.646 55.721 15.014 1.00 98.03 76 LYS A N 1
ATOM 546 C CA . LYS A 1 76 ? -50.920 55.687 14.239 1.00 98.02 76 LYS A CA 1
ATOM 547 C C . LYS A 1 76 ? -50.945 54.495 13.269 1.00 94.36 76 LYS A C 1
ATOM 548 O O . LYS A 1 76 ? -51.909 54.393 12.501 1.00 93.02 76 LYS A O 1
ATOM 554 N N . ASN A 1 77 ? -49.948 53.611 13.323 1.00 93.22 77 ASN A N 1
ATOM 555 C CA . ASN A 1 77 ? -49.822 52.419 12.438 1.00 92.07 77 ASN A CA 1
ATOM 556 C C . ASN A 1 77 ? -49.964 52.833 10.967 1.00 89.58 77 ASN A C 1
ATOM 557 O O . ASN A 1 77 ? -50.589 52.077 10.203 1.00 88.53 77 ASN A O 1
ATOM 562 N N . THR A 1 78 ? -49.390 53.975 10.580 1.00 88.75 78 THR A N 1
ATOM 563 C CA . THR A 1 78 ? -49.516 54.548 9.214 1.00 87.18 78 THR A CA 1
ATOM 564 C C . THR A 1 78 ? -48.147 54.602 8.531 1.00 85.77 78 THR A C 1
ATOM 565 O O . THR A 1 78 ? -47.163 54.971 9.193 1.00 86.15 78 THR A O 1
ATOM 569 N N . LEU A 1 79 ? -48.114 54.256 7.244 1.00 84.34 79 LEU A N 1
ATOM 570 C CA . LEU A 1 79 ? -46.956 54.461 6.335 1.00 84.81 79 LEU A CA 1
ATOM 571 C C . LEU A 1 79 ? -47.292 55.608 5.369 1.00 85.38 79 LEU A C 1
ATOM 572 O O . LEU A 1 79 ? -48.443 55.659 4.887 1.00 85.77 79 LEU A O 1
ATOM 577 N N . TYR A 1 80 ? -46.328 56.496 5.102 1.00 85.28 80 TYR A N 1
ATOM 578 C CA . TYR A 1 80 ? -46.481 57.672 4.207 1.00 84.77 80 TYR A CA 1
ATOM 579 C C . TYR A 1 80 ? -45.457 57.608 3.072 1.00 85.07 80 TYR A C 1
ATOM 580 O O . TYR A 1 80 ? -44.327 57.130 3.291 1.00 85.87 80 TYR A O 1
ATOM 589 N N . LEU A 1 81 ? -45.851 58.088 1.892 1.00 85.45 81 LEU A N 1
ATOM 590 C CA . LEU A 1 81 ? -44.933 58.427 0.775 1.00 84.80 81 LEU A CA 1
ATOM 591 C C . LEU A 1 81 ? -45.260 59.840 0.297 1.00 85.70 81 LEU A C 1
ATOM 592 O O . LEU A 1 81 ? -46.345 60.034 -0.291 1.00 84.34 81 LEU A O 1
ATOM 597 N N . GLN A 1 82 ? -44.377 60.793 0.597 1.00 87.73 82 GLN A N 1
ATOM 598 C CA . GLN A 1 82 ? -44.421 62.156 0.013 1.00 89.44 82 GLN A CA 1
ATOM 599 C C . GLN A 1 82 ? -43.851 62.049 -1.401 1.00 90.40 82 GLN A C 1
ATOM 600 O O . GLN A 1 82 ? -42.761 61.456 -1.545 1.00 89.59 82 GLN A O 1
ATOM 606 N N . MET A 1 83 ? -44.582 62.562 -2.393 1.00 91.62 83 MET A N 1
ATOM 607 C CA . MET A 1 83 ? -44.205 62.496 -3.828 1.00 92.66 83 MET A CA 1
ATOM 608 C C . MET A 1 83 ? -44.137 63.918 -4.384 1.00 93.28 83 MET A C 1
ATOM 609 O O . MET A 1 83 ? -45.182 64.584 -4.417 1.00 93.48 83 MET A O 1
ATOM 614 N N . ASN A 1 84 ? -42.942 64.358 -4.782 1.00 93.75 84 ASN A N 1
ATOM 615 C CA . ASN A 1 84 ? -42.690 65.724 -5.312 1.00 95.15 84 ASN A CA 1
ATOM 616 C C . ASN A 1 84 ? -42.203 65.612 -6.758 1.00 95.04 84 ASN A C 1
ATOM 617 O O . ASN A 1 84 ? -41.865 64.487 -7.176 1.00 94.09 84 ASN A O 1
ATOM 622 N N . SER A 1 85 ? -42.184 66.737 -7.482 1.00 95.42 85 SER A N 1
ATOM 623 C CA . SER A 1 85 ? -41.657 66.848 -8.867 1.00 95.34 85 SER A CA 1
ATOM 624 C C . SER A 1 85 ? -42.159 65.658 -9.687 1.00 93.37 85 SER A C 1
ATOM 625 O O . SER A 1 85 ? -41.323 64.881 -10.178 1.00 92.10 85 SER A O 1
ATOM 628 N N . LEU A 1 86 ? -43.480 65.514 -9.799 1.00 93.35 86 LEU A N 1
ATOM 629 C CA . LEU A 1 86 ? -44.133 64.303 -10.364 1.00 93.25 86 LEU A CA 1
ATOM 630 C C . LEU A 1 86 ? -44.111 64.352 -11.896 1.00 94.26 86 LEU A C 1
ATOM 631 O O . LEU A 1 86 ? -44.557 65.366 -12.456 1.00 95.38 86 LEU A O 1
ATOM 636 N N . ARG A 1 87 ? -43.609 63.281 -12.525 1.00 94.68 87 ARG A N 1
ATOM 637 C CA . ARG A 1 87 ? -43.586 63.050 -13.997 1.00 95.89 87 ARG A CA 1
ATOM 638 C C . ARG A 1 87 ? -44.779 62.166 -14.397 1.00 93.40 87 ARG A C 1
ATOM 639 O O . ARG A 1 87 ? -45.533 61.741 -13.500 1.00 92.41 87 ARG A O 1
ATOM 647 N N . ALA A 1 88 ? -44.931 61.882 -15.696 1.00 92.01 88 ALA A N 1
ATOM 648 C CA . ALA A 1 88 ? -45.904 60.907 -16.245 1.00 89.85 88 ALA A CA 1
ATOM 649 C C . ALA A 1 88 ? -45.428 59.488 -15.919 1.00 87.53 88 ALA A C 1
ATOM 650 O O . ALA A 1 88 ? -46.277 58.634 -15.600 1.00 85.63 88 ALA A O 1
ATOM 652 N N . GLU A 1 89 ? -44.111 59.262 -15.983 1.00 87.71 89 GLU A N 1
ATOM 653 C CA . GLU A 1 89 ? -43.439 58.010 -15.542 1.00 86.45 89 GLU A CA 1
ATOM 654 C C . GLU A 1 89 ? -44.055 57.542 -14.219 1.00 84.97 89 GLU A C 1
ATOM 655 O O . GLU A 1 89 ? -44.119 56.323 -14.013 1.00 84.40 89 GLU A O 1
ATOM 657 N N . ASP A 1 90 ? -44.498 58.486 -13.378 1.00 85.17 90 ASP A N 1
ATOM 658 C CA . ASP A 1 90 ? -44.984 58.248 -11.990 1.00 83.72 90 ASP A CA 1
ATOM 659 C C . ASP A 1 90 ? -46.452 57.794 -11.969 1.00 82.61 90 ASP A C 1
ATOM 660 O O . ASP A 1 90 ? -46.865 57.247 -10.920 1.00 80.79 90 ASP A O 1
ATOM 665 N N . THR A 1 91 ? -47.223 58.016 -13.042 1.00 82.94 91 THR A N 1
ATOM 666 C CA . THR A 1 91 ? -48.645 57.578 -13.122 1.00 81.91 91 THR A CA 1
ATOM 667 C C . THR A 1 91 ? -48.670 56.051 -13.038 1.00 80.32 91 THR A C 1
ATOM 668 O O . THR A 1 91 ? -48.119 55.410 -13.943 1.00 79.70 91 THR A O 1
ATOM 672 N N . ALA A 1 92 ? -49.248 55.517 -11.958 1.00 80.11 92 ALA A N 1
ATOM 673 C CA . ALA A 1 92 ? -49.267 54.074 -11.616 1.00 79.21 92 ALA A CA 1
ATOM 674 C C . ALA A 1 92 ? -50.130 53.839 -10.375 1.00 77.91 92 ALA A C 1
ATOM 675 O O . ALA A 1 92 ? -50.452 54.819 -9.669 1.00 77.66 92 ALA A O 1
ATOM 677 N N . VAL A 1 93 ? -50.472 52.574 -10.128 1.00 76.89 93 VAL A N 1
ATOM 678 C CA . VAL A 1 93 ? -51.143 52.117 -8.877 1.00 77.07 93 VAL A CA 1
ATOM 679 C C . VAL A 1 93 ? -50.052 51.836 -7.839 1.00 76.75 93 VAL A C 1
ATOM 680 O O . VAL A 1 93 ? -49.207 50.963 -8.108 1.00 75.44 93 VAL A O 1
ATOM 684 N N . TYR A 1 94 ? -50.077 52.554 -6.711 1.00 77.09 94 TYR A N 1
ATOM 685 C CA . TYR A 1 94 ? -49.093 52.426 -5.604 1.00 77.27 94 TYR A CA 1
ATOM 686 C C . TYR A 1 94 ? -49.644 51.486 -4.524 1.00 77.18 94 TYR A C 1
ATOM 687 O O . TYR A 1 94 ? -50.616 51.836 -3.823 1.00 76.51 94 TYR A O 1
ATOM 696 N N . TYR A 1 95 ? -49.026 50.309 -4.410 1.00 77.63 95 TYR A N 1
ATOM 697 C CA . TYR A 1 95 ? -49.327 49.285 -3.380 1.00 78.39 95 TYR A CA 1
ATOM 698 C C . TYR A 1 95 ? -48.501 49.558 -2.123 1.00 78.73 95 TYR A C 1
ATOM 699 O O . TYR A 1 95 ? -47.289 49.815 -2.214 1.00 77.22 95 TYR A O 1
ATOM 708 N N . CYS A 1 96 ? -49.172 49.489 -0.980 1.00 80.39 96 CYS A N 1
ATOM 709 C CA . CYS A 1 96 ? -48.572 49.381 0.369 1.00 82.12 96 CYS A CA 1
ATOM 710 C C . CYS A 1 96 ? -48.307 47.897 0.628 1.00 81.06 96 CYS A C 1
ATOM 711 O O . CYS A 1 96 ? -49.244 47.102 0.461 1.00 81.06 96 CYS A O 1
ATOM 714 N N . ALA A 1 97 ? -47.076 47.534 0.983 1.00 80.90 97 ALA A N 1
ATOM 715 C CA . ALA A 1 97 ? -46.670 46.131 1.219 1.00 80.83 97 ALA A CA 1
ATOM 716 C C . ALA A 1 97 ? -45.845 46.029 2.501 1.00 82.11 97 ALA A C 1
ATOM 717 O O . ALA A 1 97 ? -44.946 46.872 2.700 1.00 82.22 97 ALA A O 1
ATOM 719 N N . ARG A 1 98 ? -46.137 45.008 3.311 1.00 82.36 98 ARG A N 1
ATOM 720 C CA . ARG A 1 98 ? -45.370 44.665 4.530 1.00 82.89 98 ARG A CA 1
ATOM 721 C C . ARG A 1 98 ? -44.214 43.738 4.156 1.00 80.64 98 ARG A C 1
ATOM 722 O O . ARG A 1 98 ? -44.482 42.662 3.602 1.00 79.10 98 ARG A O 1
ATOM 730 N N . THR A 1 99 ? -42.988 44.153 4.472 1.00 79.47 99 THR A N 1
ATOM 731 C CA . THR A 1 99 ? -41.751 43.342 4.352 1.00 78.79 99 THR A CA 1
ATOM 732 C C . THR A 1 99 ? -41.450 42.700 5.716 1.00 77.98 99 THR A C 1
ATOM 733 O O . THR A 1 99 ? -41.068 43.437 6.644 1.00 79.28 99 THR A O 1
ATOM 737 N N . SER A 1 100 ? -41.642 41.383 5.845 1.00 75.96 100 SER A N 1
ATOM 738 C CA . SER A 1 100 ? -41.170 40.565 6.996 1.00 74.51 100 SER A CA 1
ATOM 739 C C . SER A 1 100 ? -39.648 40.491 6.934 1.00 74.54 100 SER A C 1
ATOM 740 O O . SER A 1 100 ? -39.128 40.237 5.843 1.00 75.15 100 SER A O 1
ATOM 743 N N . ILE A 1 101 ? -38.972 40.697 8.062 1.00 74.99 101 ILE A N 1
ATOM 744 C CA . ILE A 1 101 ? -37.484 40.726 8.138 1.00 74.98 101 ILE A CA 1
ATOM 745 C C . ILE A 1 101 ? -36.953 39.303 8.354 1.00 75.71 101 ILE A C 1
ATOM 746 O O . ILE A 1 101 ? -35.715 39.158 8.432 1.00 76.68 101 ILE A O 1
ATOM 751 N N . TYR A 1 102 ? -37.829 38.292 8.451 1.00 75.92 102 TYR A N 1
ATOM 752 C CA . TYR A 1 102 ? -37.416 36.875 8.639 1.00 76.73 102 TYR A CA 1
ATOM 753 C C . TYR A 1 102 ? -36.460 36.502 7.503 1.00 77.47 102 TYR A C 1
ATOM 754 O O . TYR A 1 102 ? -35.341 36.030 7.787 1.00 78.49 102 TYR A O 1
ATOM 763 N N . TYR A 1 103 ? -36.892 36.717 6.258 1.00 77.62 103 TYR A N 1
ATOM 764 C CA . TYR A 1 103 ? -36.060 36.513 5.041 1.00 78.85 103 TYR A CA 1
ATOM 765 C C . TYR A 1 103 ? -36.422 37.555 3.965 1.00 78.52 103 TYR A C 1
ATOM 766 O O . TYR A 1 103 ? -36.289 37.249 2.760 1.00 79.25 103 TYR A O 1
ATOM 775 N N . TYR A 1 104 ? -36.846 38.750 4.395 1.00 78.58 104 TYR A N 1
ATOM 776 C CA . TYR A 1 104 ? -37.052 39.966 3.560 1.00 78.63 104 TYR A CA 1
ATOM 777 C C . TYR A 1 104 ? -37.943 39.644 2.350 1.00 77.60 104 TYR A C 1
ATOM 778 O O . TYR A 1 104 ? -37.485 39.685 1.190 1.00 76.20 104 TYR A O 1
ATOM 787 N N . TYR A 1 105 ? -39.211 39.350 2.630 1.00 77.04 105 TYR A N 1
ATOM 788 C CA . TYR A 1 105 ? -40.269 39.104 1.620 1.00 77.26 105 TYR A CA 1
ATOM 789 C C . TYR A 1 105 ? -41.509 39.923 1.987 1.00 78.14 105 TYR A C 1
ATOM 790 O O . TYR A 1 105 ? -41.678 40.284 3.172 1.00 78.25 105 TYR A O 1
ATOM 799 N N . MET A 1 106 ? -42.352 40.189 0.987 1.00 77.67 106 MET A N 1
ATOM 800 C CA . MET A 1 106 ? -43.566 41.031 1.105 1.00 77.45 106 MET A CA 1
ATOM 801 C C . MET A 1 106 ? -44.790 40.116 1.147 1.00 76.66 106 MET A C 1
ATOM 802 O O . MET A 1 106 ? -45.269 39.721 0.079 1.00 75.91 106 MET A O 1
ATOM 807 N N . ASP A 1 107 ? -45.249 39.779 2.352 1.00 76.95 107 ASP A N 1
ATOM 808 C CA . ASP A 1 107 ? -46.267 38.720 2.572 1.00 76.99 107 ASP A CA 1
ATOM 809 C C . ASP A 1 107 ? -47.671 39.331 2.603 1.00 76.45 107 ASP A C 1
ATOM 810 O O . ASP A 1 107 ? -48.619 38.555 2.513 1.00 77.75 107 ASP A O 1
ATOM 815 N N . TYR A 1 108 ? -47.810 40.653 2.710 1.00 76.55 108 TYR A N 1
ATOM 816 C CA . TYR A 1 108 ? -49.132 41.328 2.801 1.00 77.32 108 TYR A CA 1
ATOM 817 C C . TYR A 1 108 ? -49.134 42.595 1.948 1.00 75.90 108 TYR A C 1
ATOM 818 O O . TYR A 1 108 ? -48.186 43.389 2.030 1.00 76.55 108 TYR A O 1
ATOM 827 N N . TRP A 1 109 ? -50.196 42.762 1.162 1.00 74.57 109 TRP A N 1
ATOM 828 C CA . TRP A 1 109 ? -50.338 43.827 0.140 1.00 74.53 109 TRP A CA 1
ATOM 829 C C . TRP A 1 109 ? -51.688 44.516 0.316 1.00 74.40 109 TRP A C 1
ATOM 830 O O . TRP A 1 109 ? -52.688 43.807 0.496 1.00 74.18 109 TRP A O 1
ATOM 841 N N . GLY A 1 110 ? -51.709 45.842 0.216 1.00 75.28 110 GLY A N 1
ATOM 842 C CA . GLY A 1 110 ? -52.954 46.616 0.092 1.00 77.33 110 GLY A CA 1
ATOM 843 C C . GLY A 1 110 ? -53.592 46.423 -1.274 1.00 78.55 110 GLY A C 1
ATOM 844 O O . GLY A 1 110 ? -53.023 45.686 -2.101 1.00 78.83 110 GLY A O 1
ATOM 845 N N . GLN A 1 111 ? -54.749 47.053 -1.485 1.00 80.76 111 GLN A N 1
ATOM 846 C CA . GLN A 1 111 ? -55.501 47.078 -2.768 1.00 82.20 111 GLN A CA 1
ATOM 847 C C . GLN A 1 111 ? -54.731 47.918 -3.796 1.00 81.62 111 GLN A C 1
ATOM 848 O O . GLN A 1 111 ? -54.837 47.616 -4.992 1.00 83.31 111 GLN A O 1
ATOM 854 N N . GLY A 1 112 ? -53.992 48.936 -3.341 1.00 81.24 112 GLY A N 1
ATOM 855 C CA . GLY A 1 112 ? -53.295 49.920 -4.195 1.00 79.63 112 GLY A CA 1
ATOM 856 C C . GLY A 1 112 ? -54.135 51.172 -4.401 1.00 78.94 112 GLY A C 1
ATOM 857 O O . GLY A 1 112 ? -55.373 51.051 -4.513 1.00 79.29 112 GLY A O 1
ATOM 858 N N . THR A 1 113 ? -53.494 52.342 -4.432 1.00 77.68 113 THR A N 1
ATOM 859 C CA . THR A 1 113 ? -54.131 53.644 -4.765 1.00 77.55 113 THR A CA 1
ATOM 860 C C . THR A 1 113 ? -53.484 54.180 -6.047 1.00 76.77 113 THR A C 1
ATOM 861 O O . THR A 1 113 ? -52.255 54.008 -6.221 1.00 75.17 113 THR A O 1
ATOM 865 N N . LEU A 1 114 ? -54.287 54.787 -6.920 1.00 77.10 114 LEU A N 1
ATOM 866 C CA . LEU A 1 114 ? -53.841 55.234 -8.265 1.00 77.68 114 LEU A CA 1
ATOM 867 C C . LEU A 1 114 ? -53.443 56.715 -8.226 1.00 78.55 114 LEU A C 1
ATOM 868 O O . LEU A 1 114 ? -54.238 57.543 -7.760 1.00 79.18 114 LEU A O 1
ATOM 873 N N . VAL A 1 115 ? -52.247 57.026 -8.722 1.00 79.63 115 VAL A N 1
ATOM 874 C CA . VAL A 1 115 ? -51.747 58.415 -8.918 1.00 81.32 115 VAL A CA 1
ATOM 875 C C . VAL A 1 115 ? -51.776 58.707 -10.416 1.00 81.95 115 VAL A C 1
ATOM 876 O O . VAL A 1 115 ? -51.079 57.990 -11.156 1.00 80.80 115 VAL A O 1
ATOM 880 N N . THR A 1 116 ? -52.566 59.703 -10.826 1.00 83.30 116 THR A N 1
ATOM 881 C CA . THR A 1 116 ? -52.676 60.191 -12.224 1.00 84.51 116 THR A CA 1
ATOM 882 C C . THR A 1 116 ? -52.006 61.564 -12.323 1.00 86.31 116 THR A C 1
ATOM 883 O O . THR A 1 116 ? -52.321 62.434 -11.492 1.00 87.04 116 THR A O 1
ATOM 887 N N . VAL A 1 117 ? -51.116 61.729 -13.307 1.00 88.44 117 VAL A N 1
ATOM 888 C CA . VAL A 1 117 ? -50.394 62.996 -13.641 1.00 90.87 117 VAL A CA 1
ATOM 889 C C . VAL A 1 117 ? -50.774 63.394 -15.074 1.00 92.47 117 VAL A C 1
ATOM 890 O O . VAL A 1 117 ? -51.133 62.489 -15.831 1.00 94.54 117 VAL A O 1
ATOM 894 N N . SER A 1 118 ? -50.686 64.676 -15.445 1.00 93.84 118 SER A N 1
ATOM 895 C CA . SER A 1 118 ? -51.071 65.192 -16.790 1.00 95.19 118 SER A CA 1
ATOM 896 C C . SER A 1 118 ? -49.832 65.649 -17.575 1.00 95.65 118 SER A C 1
ATOM 897 O O . SER A 1 118 ? -50.011 66.092 -18.734 1.00 96.76 118 SER A O 1
ATOM 900 N N . SER A 1 134 ? -26.175 51.019 -11.088 1.00 113.53 134 SER A N 1
ATOM 901 C CA . SER A 1 134 ? -25.460 49.845 -10.518 1.00 113.67 134 SER A CA 1
ATOM 902 C C . SER A 1 134 ? -26.321 49.174 -9.435 1.00 111.24 134 SER A C 1
ATOM 903 O O . SER A 1 134 ? -25.819 48.960 -8.310 1.00 110.46 134 SER A O 1
ATOM 906 N N . ASP A 1 135 ? -27.577 48.867 -9.773 1.00 109.12 135 ASP A N 1
ATOM 907 C CA . ASP A 1 135 ? -28.495 48.025 -8.964 1.00 104.86 135 ASP A CA 1
ATOM 908 C C . ASP A 1 135 ? -28.403 46.597 -9.504 1.00 102.16 135 ASP A C 1
ATOM 909 O O . ASP A 1 135 ? -27.691 46.398 -10.505 1.00 102.93 135 ASP A O 1
ATOM 914 N N . ILE A 1 136 ? -29.078 45.647 -8.857 1.00 98.41 136 ILE A N 1
ATOM 915 C CA . ILE A 1 136 ? -29.131 44.218 -9.288 1.00 97.12 136 ILE A CA 1
ATOM 916 C C . ILE A 1 136 ? -30.287 44.066 -10.279 1.00 96.44 136 ILE A C 1
ATOM 917 O O . ILE A 1 136 ? -31.425 44.365 -9.879 1.00 95.33 136 ILE A O 1
ATOM 922 N N . GLN A 1 137 ? -29.990 43.662 -11.520 1.00 98.27 137 GLN A N 1
ATOM 923 C CA . GLN A 1 137 ? -30.988 43.353 -12.584 1.00 98.51 137 GLN A CA 1
ATOM 924 C C . GLN A 1 137 ? -31.486 41.916 -12.427 1.00 95.72 137 GLN A C 1
ATOM 925 O O . GLN A 1 137 ? -30.699 41.061 -11.983 1.00 96.10 137 GLN A O 1
ATOM 931 N N . MET A 1 138 ? -32.738 41.671 -12.820 1.00 92.99 138 MET A N 1
ATOM 932 C CA . MET A 1 138 ? -33.421 40.356 -12.711 1.00 91.63 138 MET A CA 1
ATOM 933 C C . MET A 1 138 ? -34.089 40.014 -14.050 1.00 91.64 138 MET A C 1
ATOM 934 O O . MET A 1 138 ? -35.171 40.556 -14.350 1.00 92.48 138 MET A O 1
ATOM 939 N N . THR A 1 139 ? -33.464 39.139 -14.833 1.00 91.33 139 THR A N 1
ATOM 940 C CA . THR A 1 139 ? -33.990 38.678 -16.139 1.00 91.29 139 THR A CA 1
ATOM 941 C C . THR A 1 139 ? -34.826 37.423 -15.896 1.00 89.60 139 THR A C 1
ATOM 942 O O . THR A 1 139 ? -34.341 36.527 -15.192 1.00 88.70 139 THR A O 1
ATOM 946 N N . GLN A 1 140 ? -36.031 37.378 -16.462 1.00 89.38 140 GLN A N 1
ATOM 947 C CA . GLN A 1 140 ? -37.024 36.295 -16.243 1.00 89.04 140 GLN A CA 1
ATOM 948 C C . GLN A 1 140 ? -37.367 35.645 -17.592 1.00 90.86 140 GLN A C 1
ATOM 949 O O . GLN A 1 140 ? -38.052 36.302 -18.398 1.00 92.39 140 GLN A O 1
ATOM 955 N N . SER A 1 141 ? -36.890 34.418 -17.841 1.00 91.47 141 SER A N 1
ATOM 956 C CA . SER A 1 141 ? -37.181 33.618 -19.062 1.00 92.03 141 SER A CA 1
ATOM 957 C C . SER A 1 141 ? -38.179 32.516 -18.710 1.00 92.56 141 SER A C 1
ATOM 958 O O . SER A 1 141 ? -38.060 31.894 -17.657 1.00 92.32 141 SER A O 1
ATOM 960 N N . PRO A 1 142 ? -39.221 32.260 -19.538 1.00 93.99 142 PRO A N 1
ATOM 961 C CA . PRO A 1 142 ? -39.549 33.088 -20.698 1.00 94.44 142 PRO A CA 1
ATOM 962 C C . PRO A 1 142 ? -40.357 34.335 -20.317 1.00 93.58 142 PRO A C 1
ATOM 963 O O . PRO A 1 142 ? -40.809 34.440 -19.191 1.00 91.81 142 PRO A O 1
ATOM 967 N N . SER A 1 143 ? -40.529 35.235 -21.282 1.00 95.14 143 SER A N 1
ATOM 968 C CA . SER A 1 143 ? -41.338 36.474 -21.163 1.00 93.78 143 SER A CA 1
ATOM 969 C C . SER A 1 143 ? -42.822 36.107 -21.054 1.00 91.83 143 SER A C 1
ATOM 970 O O . SER A 1 143 ? -43.571 36.814 -20.374 1.00 89.86 143 SER A O 1
ATOM 973 N N . SER A 1 144 ? -43.209 35.015 -21.707 1.00 92.37 144 SER A N 1
ATOM 974 C CA . SER A 1 144 ? -44.611 34.611 -21.965 1.00 91.21 144 SER A CA 1
ATOM 975 C C . SER A 1 144 ? -44.633 33.100 -22.237 1.00 91.71 144 SER A C 1
ATOM 976 O O . SER A 1 144 ? -43.699 32.606 -22.905 1.00 93.16 144 SER A O 1
ATOM 979 N N . LEU A 1 145 ? -45.638 32.388 -21.722 1.00 89.81 145 LEU A N 1
ATOM 980 C CA . LEU A 1 145 ? -45.713 30.904 -21.791 1.00 89.24 145 LEU A CA 1
ATOM 981 C C . LEU A 1 145 ? -47.163 30.457 -22.020 1.00 89.09 145 LEU A C 1
ATOM 982 O O . LEU A 1 145 ? -48.063 30.980 -21.335 1.00 88.45 145 LEU A O 1
ATOM 987 N N . SER A 1 146 ? -47.371 29.536 -22.966 1.00 90.08 146 SER A N 1
ATOM 988 C CA . SER A 1 146 ? -48.663 28.850 -23.233 1.00 89.71 146 SER A CA 1
ATOM 989 C C . SER A 1 146 ? -48.537 27.383 -22.821 1.00 89.45 146 SER A C 1
ATOM 990 O O . SER A 1 146 ? -47.633 26.705 -23.341 1.00 91.16 146 SER A O 1
ATOM 993 N N . ALA A 1 147 ? -49.397 26.926 -21.908 1.00 87.93 147 ALA A N 1
ATOM 994 C CA . ALA A 1 147 ? -49.393 25.551 -21.359 1.00 87.98 147 ALA A CA 1
ATOM 995 C C . ALA A 1 147 ? -50.829 25.048 -21.194 1.00 88.12 147 ALA A C 1
ATOM 996 O O . ALA A 1 147 ? -51.773 25.841 -21.376 1.00 87.42 147 ALA A O 1
ATOM 998 N N . SER A 1 148 ? -50.970 23.767 -20.853 1.00 89.32 148 SER A N 1
ATOM 999 C CA . SER A 1 148 ? -52.265 23.060 -20.686 1.00 90.46 148 SER A CA 1
ATOM 1000 C C . SER A 1 148 ? -52.419 22.594 -19.235 1.00 88.80 148 SER A C 1
ATOM 1001 O O . SER A 1 148 ? -51.395 22.387 -18.561 1.00 87.71 148 SER A O 1
ATOM 1004 N N . VAL A 1 149 ? -53.662 22.435 -18.783 1.00 88.62 149 VAL A N 1
ATOM 1005 C CA . VAL A 1 149 ? -53.994 21.925 -17.423 1.00 88.56 149 VAL A CA 1
ATOM 1006 C C . VAL A 1 149 ? -53.361 20.539 -17.276 1.00 89.99 149 VAL A C 1
ATOM 1007 O O . VAL A 1 149 ? -53.617 19.675 -18.137 1.00 92.88 149 VAL A O 1
ATOM 1011 N N . GLY A 1 150 ? -52.547 20.351 -16.238 1.00 89.56 150 GLY A N 1
ATOM 1012 C CA . GLY A 1 150 ? -51.838 19.090 -15.958 1.00 91.17 150 GLY A CA 1
ATOM 1013 C C . GLY A 1 150 ? -50.359 19.177 -16.297 1.00 91.66 150 GLY A C 1
ATOM 1014 O O . GLY A 1 150 ? -49.591 18.384 -15.720 1.00 92.38 150 GLY A O 1
ATOM 1015 N N . ASP A 1 151 ? -49.970 20.103 -17.184 1.00 92.22 151 ASP A N 1
ATOM 1016 C CA . ASP A 1 151 ? -48.576 20.260 -17.686 1.00 93.90 151 ASP A CA 1
ATOM 1017 C C . ASP A 1 151 ? -47.635 20.675 -16.547 1.00 93.43 151 ASP A C 1
ATOM 1018 O O . ASP A 1 151 ? -48.114 21.214 -15.529 1.00 92.11 151 ASP A O 1
ATOM 1023 N N . ARG A 1 152 ? -46.336 20.429 -16.736 1.00 94.81 152 ARG A N 1
ATOM 1024 C CA . ARG A 1 152 ? -45.249 20.892 -15.839 1.00 94.44 152 ARG A CA 1
ATOM 1025 C C . ARG A 1 152 ? -44.691 22.204 -16.396 1.00 93.77 152 ARG A C 1
ATOM 1026 O O . ARG A 1 152 ? -44.154 22.202 -17.513 1.00 95.27 152 ARG A O 1
ATOM 1034 N N . VAL A 1 153 ? -44.811 23.278 -15.626 1.00 92.88 153 VAL A N 1
ATOM 1035 C CA . VAL A 1 153 ? -44.318 24.635 -15.989 1.00 93.15 153 VAL A CA 1
ATOM 1036 C C . VAL A 1 153 ? -43.073 24.939 -15.152 1.00 92.34 153 VAL A C 1
ATOM 1037 O O . VAL A 1 153 ? -43.097 24.671 -13.933 1.00 91.61 153 VAL A O 1
ATOM 1041 N N . THR A 1 154 ? -42.034 25.478 -15.793 1.00 92.41 154 THR A N 1
ATOM 1042 C CA . THR A 1 154 ? -40.789 25.961 -15.143 1.00 91.79 154 THR A CA 1
ATOM 1043 C C . THR A 1 154 ? -40.446 27.344 -15.706 1.00 90.56 154 THR A C 1
ATOM 1044 O O . THR A 1 154 ? -40.013 27.420 -16.861 1.00 91.64 154 THR A O 1
ATOM 1048 N N . ILE A 1 155 ? -40.681 28.391 -14.916 1.00 89.54 155 ILE A N 1
ATOM 1049 C CA . ILE A 1 155 ? -40.201 29.784 -15.155 1.00 89.08 155 ILE A CA 1
ATOM 1050 C C . ILE A 1 155 ? -38.855 29.913 -14.437 1.00 89.08 155 ILE A C 1
ATOM 1051 O O . ILE A 1 155 ? -38.682 29.200 -13.429 1.00 88.67 155 ILE A O 1
ATOM 1056 N N . THR A 1 156 ? -37.938 30.752 -14.934 1.00 89.71 156 THR A N 1
ATOM 1057 C CA . THR A 1 156 ? -36.574 30.934 -14.357 1.00 89.76 156 THR A CA 1
ATOM 1058 C C . THR A 1 156 ? -36.252 32.424 -14.190 1.00 89.85 156 THR A C 1
ATOM 1059 O O . THR A 1 156 ? -36.711 33.229 -15.028 1.00 88.79 156 THR A O 1
ATOM 1063 N N . CYS A 1 157 ? -35.509 32.760 -13.129 1.00 91.55 157 CYS A N 1
ATOM 1064 C CA . CYS A 1 157 ? -34.971 34.119 -12.861 1.00 94.55 157 CYS A CA 1
ATOM 1065 C C . CYS A 1 157 ? -33.444 34.038 -12.793 1.00 94.73 157 CYS A C 1
ATOM 1066 O O . CYS A 1 157 ? -32.934 33.109 -12.149 1.00 95.54 157 CYS A O 1
ATOM 1069 N N . ARG A 1 158 ? -32.754 34.953 -13.478 1.00 95.51 158 ARG A N 1
ATOM 1070 C CA . ARG A 1 158 ? -31.287 35.151 -13.361 1.00 96.60 158 ARG A CA 1
ATOM 1071 C C . ARG A 1 158 ? -31.020 36.533 -12.767 1.00 94.06 158 ARG A C 1
ATOM 1072 O O . ARG A 1 158 ? -31.778 37.463 -13.076 1.00 94.15 158 ARG A O 1
ATOM 1080 N N . ALA A 1 159 ? -29.975 36.649 -11.950 1.00 92.21 159 ALA A N 1
ATOM 1081 C CA . ALA A 1 159 ? -29.605 37.886 -11.231 1.00 90.84 159 ALA A CA 1
ATOM 1082 C C . ALA A 1 159 ? -28.247 38.389 -11.729 1.00 91.42 159 ALA A C 1
ATOM 1083 O O . ALA A 1 159 ? -27.308 37.571 -11.855 1.00 90.94 159 ALA A O 1
ATOM 1085 N N . SER A 1 160 ? -28.180 39.694 -12.011 1.00 91.30 160 SER A N 1
ATOM 1086 C CA . SER A 1 160 ? -26.956 40.478 -12.320 1.00 92.93 160 SER 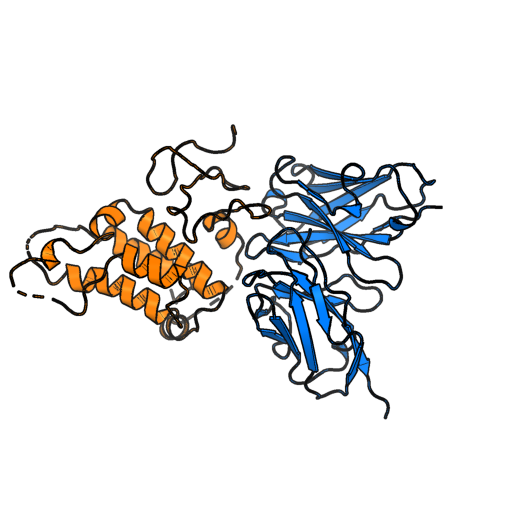A CA 1
ATOM 1087 C C . SER A 1 160 ? -25.751 39.905 -11.558 1.00 94.17 160 SER A C 1
ATOM 1088 O O . SER A 1 160 ? -24.762 39.525 -12.206 1.00 96.86 160 SER A O 1
ATOM 1091 N N . GLN A 1 161 ? -25.847 39.842 -10.229 1.00 93.54 161 GLN A N 1
ATOM 1092 C CA . GLN A 1 161 ? -24.811 39.281 -9.319 1.00 94.13 161 GLN A CA 1
ATOM 1093 C C . GLN A 1 161 ? -25.496 38.336 -8.321 1.00 91.97 161 GLN A C 1
ATOM 1094 O O . GLN A 1 161 ? -26.746 38.224 -8.365 1.00 90.19 161 GLN A O 1
ATOM 1100 N N . SER A 1 162 ? -24.721 37.674 -7.458 1.00 90.97 162 SER A N 1
ATOM 1101 C CA . SER A 1 162 ? -25.252 36.724 -6.448 1.00 88.63 162 SER A CA 1
ATOM 1102 C C . SER A 1 162 ? -26.201 37.468 -5.505 1.00 86.58 162 SER A C 1
ATOM 1103 O O . SER A 1 162 ? -25.915 38.632 -5.164 1.00 85.30 162 SER A O 1
ATOM 1106 N N . ILE A 1 163 ? -27.297 36.807 -5.130 1.00 85.66 163 ILE A N 1
ATOM 1107 C CA . ILE A 1 163 ? -28.307 37.305 -4.152 1.00 85.13 163 ILE A CA 1
ATOM 1108 C C . ILE A 1 163 ? -28.569 36.201 -3.119 1.00 84.37 163 ILE A C 1
ATOM 1109 O O . ILE A 1 163 ? -29.662 36.201 -2.511 1.00 82.36 163 ILE A O 1
ATOM 1114 N N . SER A 1 164 ? -27.588 35.310 -2.920 1.00 85.16 164 SER A N 1
ATOM 1115 C CA . SER A 1 164 ? -27.636 34.191 -1.945 1.00 84.86 164 SER A CA 1
ATOM 1116 C C . SER A 1 164 ? -28.972 33.452 -2.117 1.00 83.39 164 SER A C 1
ATOM 1117 O O . SER A 1 164 ? -29.220 32.978 -3.233 1.00 83.14 164 SER A O 1
ATOM 1120 N N . SER A 1 165 ? -29.819 33.376 -1.089 1.00 82.56 165 SER A N 1
ATOM 1121 C CA . SER A 1 165 ? -31.152 32.725 -1.175 1.00 81.91 165 SER A CA 1
ATOM 1122 C C . SER A 1 165 ? -32.265 33.760 -0.982 1.00 80.53 165 SER A C 1
ATOM 1123 O O . SER A 1 165 ? -33.432 33.348 -0.846 1.00 78.73 165 SER A O 1
ATOM 1126 N N . TYR A 1 166 ? -31.924 35.053 -1.014 1.00 81.50 166 TYR A N 1
ATOM 1127 C CA . TYR A 1 166 ? -32.877 36.186 -0.858 1.00 81.93 166 TYR A CA 1
ATOM 1128 C C . TYR A 1 166 ? -33.622 36.400 -2.180 1.00 80.92 166 TYR A C 1
ATOM 1129 O O . TYR A 1 166 ? -33.389 37.427 -2.843 1.00 81.16 166 TYR A O 1
ATOM 1138 N N . LEU A 1 167 ? -34.485 35.448 -2.547 1.00 79.97 167 LEU A N 1
ATOM 1139 C CA . LEU A 1 167 ? -35.240 35.435 -3.829 1.00 79.39 167 LEU A CA 1
ATOM 1140 C C . LEU A 1 167 ? -36.689 35.009 -3.554 1.00 78.46 167 LEU A C 1
ATOM 1141 O O . LEU A 1 167 ? -36.898 33.901 -3.014 1.00 77.87 167 LEU A O 1
ATOM 1146 N N . ASN A 1 168 ? -37.648 35.864 -3.920 1.00 78.11 168 ASN A N 1
ATOM 1147 C CA . ASN A 1 168 ? -39.102 35.627 -3.726 1.00 77.82 168 ASN A CA 1
ATOM 1148 C C . ASN A 1 168 ? -39.771 35.404 -5.087 1.00 78.08 168 ASN A C 1
ATOM 1149 O O . ASN A 1 168 ? -39.254 35.908 -6.108 1.00 77.91 168 ASN A O 1
ATOM 1154 N N . TRP A 1 169 ? -40.870 34.649 -5.085 1.00 77.69 169 TRP A N 1
ATOM 1155 C CA . TRP A 1 169 ? -41.757 34.418 -6.252 1.00 78.54 169 TRP A CA 1
ATOM 1156 C C . TRP A 1 169 ? -43.158 34.909 -5.891 1.00 78.26 169 TRP A C 1
ATOM 1157 O O . TRP A 1 169 ? -43.616 34.604 -4.768 1.00 78.58 169 TRP A O 1
ATOM 1168 N N . TYR A 1 170 ? -43.794 35.649 -6.801 1.00 77.51 170 TYR A N 1
ATOM 1169 C CA . TYR A 1 170 ? -45.148 36.230 -6.628 1.00 76.80 170 TYR A CA 1
ATOM 1170 C C . TYR A 1 170 ? -46.037 35.815 -7.796 1.00 76.52 170 TYR A C 1
ATOM 1171 O O . TYR A 1 170 ? -45.539 35.711 -8.930 1.00 77.79 170 TYR A O 1
ATOM 1180 N N . GLN A 1 171 ? -47.318 35.597 -7.506 1.00 75.93 171 GLN A N 1
ATOM 1181 C CA . GLN A 1 171 ? -48.402 35.447 -8.507 1.00 76.74 171 GLN A CA 1
ATOM 1182 C C . GLN A 1 171 ? -49.205 36.748 -8.497 1.00 75.86 171 GLN A C 1
ATOM 1183 O O . GLN A 1 171 ? -49.416 37.282 -7.397 1.00 75.37 171 GLN A O 1
ATOM 1189 N N . GLN A 1 172 ? -49.594 37.259 -9.670 1.00 75.98 172 GLN A N 1
ATOM 1190 C CA . GLN A 1 172 ? -50.612 38.338 -9.797 1.00 75.26 172 GLN A CA 1
ATOM 1191 C C . GLN A 1 172 ? -51.626 37.938 -10.869 1.00 73.92 172 GLN A C 1
ATOM 1192 O O . GLN A 1 172 ? -51.215 37.399 -11.892 1.00 74.11 172 GLN A O 1
ATOM 1198 N N . LYS A 1 173 ? -52.901 38.210 -10.610 1.00 74.36 173 LYS A N 1
ATOM 1199 C CA . LYS A 1 173 ? -54.047 37.909 -11.501 1.00 75.75 173 LYS A CA 1
ATOM 1200 C C . LYS A 1 173 ? -54.794 39.211 -11.761 1.00 75.86 173 LYS A C 1
ATOM 1201 O O . LYS A 1 173 ? -54.703 40.149 -10.970 1.00 73.80 173 LYS A O 1
ATOM 1207 N N . PRO A 1 174 ? -55.541 39.310 -12.884 1.00 76.78 174 PRO A N 1
ATOM 1208 C CA . PRO A 1 174 ? -56.216 40.549 -13.259 1.00 76.55 174 PRO A CA 1
ATOM 1209 C C . PRO A 1 174 ? -57.076 41.117 -12.122 1.00 75.79 174 PRO A C 1
ATOM 1210 O O . PRO A 1 174 ? -57.872 40.390 -11.555 1.00 75.11 174 PRO A O 1
ATOM 1214 N N . GLY A 1 175 ? -56.856 42.396 -11.812 1.00 75.83 175 GLY A N 1
ATOM 1215 C CA . GLY A 1 175 ? -57.649 43.176 -10.845 1.00 76.59 175 GLY A CA 1
ATOM 1216 C C . GLY A 1 175 ? -57.280 42.882 -9.400 1.00 76.16 175 GLY A C 1
ATOM 1217 O O . GLY A 1 175 ? -58.021 43.343 -8.519 1.00 77.35 175 GLY A O 1
ATOM 1218 N N . LYS A 1 176 ? -56.170 42.179 -9.152 1.00 76.02 176 LYS A N 1
ATOM 1219 C CA . LYS A 1 176 ? -55.752 41.738 -7.794 1.00 75.52 176 LYS A CA 1
ATOM 1220 C C . LYS A 1 176 ? -54.331 42.199 -7.474 1.00 74.84 176 LYS A C 1
ATOM 1221 O O . LYS A 1 176 ? -53.535 42.424 -8.409 1.00 75.40 176 LYS A O 1
ATOM 1227 N N . ALA A 1 177 ? -54.029 42.308 -6.181 1.00 74.74 177 ALA A N 1
ATOM 1228 C CA . ALA A 1 177 ? -52.683 42.639 -5.667 1.00 74.15 177 ALA A CA 1
ATOM 1229 C C . ALA A 1 177 ? -51.804 41.409 -5.841 1.00 73.49 177 ALA A C 1
ATOM 1230 O O . ALA A 1 177 ? -52.317 40.295 -5.922 1.00 73.58 177 ALA A O 1
ATOM 1232 N N . PRO A 1 178 ? -50.469 41.575 -5.953 1.00 73.22 178 PRO A N 1
ATOM 1233 C CA . PRO A 1 178 ? -49.557 40.436 -5.978 1.00 73.34 178 PRO A CA 1
ATOM 1234 C C . PRO A 1 178 ? -49.714 39.572 -4.720 1.00 73.14 178 PRO A C 1
ATOM 1235 O O . PRO A 1 178 ? -50.124 40.077 -3.689 1.00 73.55 178 PRO A O 1
ATOM 1239 N N . LYS A 1 179 ? -49.384 38.291 -4.854 1.00 72.82 179 LYS A N 1
ATOM 1240 C CA . LYS A 1 179 ? -49.497 37.275 -3.786 1.00 72.92 179 LYS A CA 1
ATOM 1241 C C . LYS A 1 179 ? -48.183 36.494 -3.721 1.00 73.03 179 LYS A C 1
ATOM 1242 O O . LYS A 1 179 ? -47.716 36.037 -4.769 1.00 75.29 179 LYS A O 1
ATOM 1248 N N . LEU A 1 180 ? -47.610 36.372 -2.526 1.00 72.93 180 LEU A N 1
ATOM 1249 C CA . LEU A 1 180 ? -46.335 35.659 -2.278 1.00 73.23 180 LEU A CA 1
ATOM 1250 C C . LEU A 1 180 ? -46.586 34.154 -2.390 1.00 73.75 180 LEU A C 1
ATOM 1251 O O . LEU A 1 180 ? -47.487 33.654 -1.678 1.00 73.98 180 LEU A O 1
ATOM 1256 N N . LEU A 1 181 ? -45.819 33.480 -3.255 1.00 74.08 181 LEU A N 1
ATOM 1257 C CA . LEU A 1 181 ? -45.789 32.001 -3.398 1.00 75.15 181 LEU A CA 1
ATOM 1258 C C . LEU A 1 181 ? -44.589 31.455 -2.620 1.00 75.35 181 LEU A C 1
ATOM 1259 O O . LEU A 1 181 ? -44.795 30.590 -1.744 1.00 75.65 181 LEU A O 1
ATOM 1264 N N . ILE A 1 182 ? -43.386 31.944 -2.939 1.00 74.81 182 ILE A N 1
ATOM 1265 C CA . ILE A 1 182 ? -42.093 31.414 -2.411 1.00 75.69 182 ILE A CA 1
ATOM 1266 C C . ILE A 1 182 ? -41.277 32.569 -1.821 1.00 74.89 182 ILE A C 1
ATOM 1267 O O . ILE A 1 182 ? -41.220 33.637 -2.448 1.00 75.54 182 ILE A O 1
ATOM 1272 N N . TYR A 1 183 ? -40.648 32.336 -0.670 1.00 74.71 183 TYR A N 1
ATOM 1273 C CA . TYR A 1 183 ? -39.597 33.204 -0.080 1.00 75.29 183 TYR A CA 1
ATOM 1274 C C . TYR A 1 183 ? -38.371 32.331 0.210 1.00 75.66 183 TYR A C 1
ATOM 1275 O O . TYR A 1 183 ? -38.487 31.090 0.154 1.00 74.55 183 TYR A O 1
ATOM 1284 N N . ALA A 1 184 ? -37.231 32.964 0.498 1.00 76.24 184 ALA A N 1
ATOM 1285 C CA . ALA A 1 184 ? -35.941 32.289 0.770 1.00 77.07 184 ALA A CA 1
ATOM 1286 C C . ALA A 1 184 ? -35.673 31.234 -0.315 1.00 77.07 184 ALA A C 1
ATOM 1287 O O . ALA A 1 184 ? -35.311 30.093 0.036 1.00 76.88 184 ALA A O 1
ATOM 1289 N N . ALA A 1 185 ? -35.903 31.606 -1.581 1.00 77.08 185 ALA A N 1
ATOM 1290 C CA . ALA A 1 185 ? -35.518 30.874 -2.814 1.00 77.89 185 ALA A CA 1
ATOM 1291 C C . ALA A 1 185 ? -36.377 29.620 -3.035 1.00 77.97 185 ALA A C 1
ATOM 1292 O O . ALA A 1 185 ? -36.659 29.321 -4.223 1.00 79.83 185 ALA A O 1
ATOM 1294 N N . SER A 1 186 ? -36.746 28.907 -1.960 1.00 77.49 186 SER A N 1
ATOM 1295 C CA . SER A 1 186 ? -37.298 27.524 -2.003 1.00 77.44 186 SER A CA 1
ATOM 1296 C C . SER A 1 186 ? -38.305 27.239 -0.874 1.00 77.16 186 SER A C 1
ATOM 1297 O O . SER A 1 186 ? -38.712 26.075 -0.756 1.00 76.99 186 SER A O 1
ATOM 1300 N N . SER A 1 187 ? -38.714 28.231 -0.080 1.00 77.06 187 SER A N 1
ATOM 1301 C CA . SER A 1 187 ? -39.678 28.043 1.038 1.00 76.99 187 SER A CA 1
ATOM 1302 C C . SER A 1 187 ? -41.086 28.422 0.573 1.00 75.55 187 SER A C 1
ATOM 1303 O O . SER A 1 187 ? -41.269 29.563 0.131 1.00 75.14 187 SER A O 1
ATOM 1306 N N . LEU A 1 188 ? -42.030 27.485 0.676 1.00 75.52 188 LEU A N 1
ATOM 1307 C CA . LEU A 1 188 ? -43.447 27.658 0.262 1.00 75.61 188 LEU A CA 1
ATOM 1308 C C . LEU A 1 188 ? -44.195 28.478 1.321 1.00 75.47 188 LEU A C 1
ATOM 1309 O O . LEU A 1 188 ? -44.327 27.994 2.459 1.00 75.95 188 LEU A O 1
ATOM 1314 N N . GLN A 1 189 ? -44.681 29.665 0.947 1.00 75.48 189 GLN A N 1
ATOM 1315 C CA . GLN A 1 189 ? -45.473 30.571 1.823 1.00 75.67 189 GLN A CA 1
ATOM 1316 C C . GLN A 1 189 ? -46.724 29.824 2.292 1.00 76.18 189 GLN A C 1
ATOM 1317 O O . GLN A 1 189 ? -47.302 29.088 1.486 1.00 76.33 189 GLN A O 1
ATOM 1323 N N . SER A 1 190 ? -47.114 30.007 3.554 1.00 78.04 190 SER A N 1
ATOM 1324 C CA . SER A 1 190 ? -48.299 29.362 4.178 1.00 79.19 190 SER 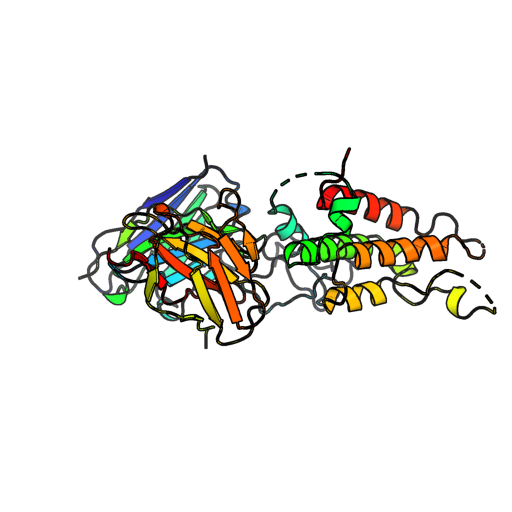A CA 1
ATOM 1325 C C . SER A 1 190 ? -49.530 29.580 3.293 1.00 79.26 190 SER A C 1
ATOM 1326 O O . SER A 1 190 ? -49.766 30.735 2.889 1.00 79.55 190 SER A O 1
ATOM 1329 N N . GLY A 1 191 ? -50.275 28.509 3.004 1.00 80.17 191 GLY A N 1
ATOM 1330 C CA . GLY A 1 191 ? -51.540 28.561 2.246 1.00 80.57 191 GLY A CA 1
ATOM 1331 C C . GLY A 1 191 ? -51.349 28.171 0.793 1.00 81.00 191 GLY A C 1
ATOM 1332 O O . GLY A 1 191 ? -52.310 27.641 0.206 1.00 82.17 191 GLY A O 1
ATOM 1333 N N . VAL A 1 192 ? -50.151 28.402 0.244 1.00 80.82 192 VAL A N 1
ATOM 1334 C CA . VAL A 1 192 ? -49.805 28.144 -1.187 1.00 80.55 192 VAL A CA 1
ATOM 1335 C C . VAL A 1 192 ? -49.802 26.634 -1.417 1.00 81.35 192 VAL A C 1
ATOM 1336 O O . VAL A 1 192 ? -49.200 25.903 -0.634 1.00 81.55 192 VAL A O 1
ATOM 1340 N N . PRO A 1 193 ? -50.463 26.128 -2.490 1.00 81.48 193 PRO A N 1
ATOM 1341 C CA . PRO A 1 193 ? -50.525 24.692 -2.763 1.00 82.34 193 PRO A CA 1
ATOM 1342 C C . PRO A 1 193 ? -49.143 24.074 -3.026 1.00 82.47 193 PRO A C 1
ATOM 1343 O O . PRO A 1 193 ? -48.288 24.763 -3.534 1.00 82.61 193 PRO A O 1
ATOM 1347 N N . SER A 1 194 ? -48.986 22.784 -2.719 1.00 83.33 194 SER A N 1
ATOM 1348 C CA . SER A 1 194 ? -47.698 22.041 -2.735 1.00 83.47 194 SER A CA 1
ATOM 1349 C C . SER A 1 194 ? -47.166 21.849 -4.164 1.00 83.49 194 SER A C 1
ATOM 1350 O O . SER A 1 194 ? -45.956 21.567 -4.297 1.00 82.92 194 SER A O 1
ATOM 1353 N N . ARG A 1 195 ? -48.012 21.991 -5.194 1.00 83.47 195 ARG A N 1
ATOM 1354 C CA . ARG A 1 195 ? -47.585 21.866 -6.618 1.00 84.05 195 ARG A CA 1
ATOM 1355 C C . ARG A 1 195 ? -46.572 22.968 -6.959 1.00 82.56 195 ARG A C 1
ATOM 1356 O O . ARG A 1 195 ? -45.706 22.726 -7.825 1.00 83.91 195 ARG A O 1
ATOM 1364 N N . PHE A 1 196 ? -46.665 24.128 -6.306 1.00 80.13 196 PHE A N 1
ATOM 1365 C CA . PHE A 1 196 ? -45.662 25.219 -6.419 1.00 78.68 196 PHE A CA 1
ATOM 1366 C C . PHE A 1 196 ? -44.417 24.838 -5.615 1.00 78.32 196 PHE A C 1
ATOM 1367 O O . PHE A 1 196 ? -44.552 24.248 -4.523 1.00 78.27 196 PHE A O 1
ATOM 1375 N N . SER A 1 197 ? -43.242 25.159 -6.157 1.00 78.01 197 SER A N 1
ATOM 1376 C CA . SER A 1 197 ? -41.920 24.939 -5.518 1.00 78.34 197 SER A CA 1
ATOM 1377 C C . SER A 1 197 ? -40.866 25.825 -6.191 1.00 78.80 197 SER A C 1
ATOM 1378 O O . SER A 1 197 ? -40.915 25.987 -7.424 1.00 80.18 197 SER A O 1
ATOM 1381 N N . GLY A 1 198 ? -39.956 26.381 -5.394 1.00 79.08 198 GLY A N 1
ATOM 1382 C CA . GLY A 1 198 ? -38.813 27.183 -5.864 1.00 79.61 198 GLY A CA 1
ATOM 1383 C C . GLY A 1 198 ? -37.513 26.430 -5.670 1.00 81.10 198 GLY A C 1
ATOM 1384 O O . GLY A 1 198 ? -37.457 25.551 -4.784 1.00 81.21 198 GLY A O 1
ATOM 1385 N N . SER A 1 199 ? -36.505 26.747 -6.481 1.00 82.33 199 SER A N 1
ATOM 1386 C CA . SER A 1 199 ? -35.126 26.217 -6.339 1.00 83.02 199 SER A CA 1
ATOM 1387 C C . SER A 1 199 ? -34.122 27.252 -6.851 1.00 82.87 199 SER A C 1
ATOM 1388 O O . SER A 1 199 ? -34.549 28.238 -7.501 1.00 81.60 199 SER A O 1
ATOM 1391 N N . GLY A 1 200 ? -32.848 27.037 -6.520 1.00 83.63 200 GLY A N 1
ATOM 1392 C CA . GLY A 1 200 ? -31.715 27.882 -6.935 1.00 84.48 200 GLY A CA 1
ATOM 1393 C C . GLY A 1 200 ? -31.115 28.646 -5.771 1.00 83.45 200 GLY A C 1
ATOM 1394 O O . GLY A 1 200 ? -31.778 28.774 -4.729 1.00 81.69 200 GLY A O 1
ATOM 1395 N N . SER A 1 201 ? -29.888 29.130 -5.964 1.00 84.52 201 SER A N 1
ATOM 1396 C CA . SER A 1 201 ? -29.163 30.069 -5.073 1.00 84.94 201 SER A CA 1
ATOM 1397 C C . SER A 1 201 ? -27.987 30.658 -5.854 1.00 86.68 201 SER A C 1
ATOM 1398 O O . SER A 1 201 ? -27.493 29.979 -6.766 1.00 88.90 201 SER A O 1
ATOM 1401 N N . GLY A 1 202 ? -27.580 31.881 -5.521 1.00 87.78 202 GLY A N 1
ATOM 1402 C CA . GLY A 1 202 ? -26.555 32.640 -6.259 1.00 89.93 202 GLY A CA 1
ATOM 1403 C C . GLY A 1 202 ? -27.193 33.552 -7.289 1.00 90.33 202 GLY A C 1
ATOM 1404 O O . GLY A 1 202 ? -27.729 34.602 -6.882 1.00 90.37 202 GLY A O 1
ATOM 1405 N N . THR A 1 203 ? -27.162 33.152 -8.566 1.00 91.64 203 THR A N 1
ATOM 1406 C CA . THR A 1 203 ? -27.664 33.944 -9.725 1.00 91.05 203 THR A CA 1
ATOM 1407 C C . THR A 1 203 ? -28.905 33.286 -10.345 1.00 90.28 203 THR A C 1
ATOM 1408 O O . THR A 1 203 ? -29.833 34.036 -10.697 1.00 89.64 203 THR A O 1
ATOM 1412 N N . ASP A 1 204 ? -28.923 31.955 -10.485 1.00 91.01 204 ASP A N 1
ATOM 1413 C CA . ASP A 1 204 ? -29.963 31.214 -11.254 1.00 90.62 204 ASP A CA 1
ATOM 1414 C C . ASP A 1 204 ? -30.997 30.608 -10.300 1.00 88.31 204 ASP A C 1
ATOM 1415 O O . ASP A 1 204 ? -30.589 29.902 -9.355 1.00 87.89 204 ASP A O 1
ATOM 1420 N N . PHE A 1 205 ? -32.282 30.868 -10.572 1.00 86.60 205 PHE A N 1
ATOM 1421 C CA . PHE A 1 205 ? -33.459 30.412 -9.784 1.00 85.19 205 PHE A CA 1
ATOM 1422 C C . PHE A 1 205 ? -34.561 29.894 -10.713 1.00 84.56 205 PHE A C 1
ATOM 1423 O O . PHE A 1 205 ? -34.580 30.247 -11.903 1.00 84.70 205 PHE A O 1
ATOM 1431 N N . THR A 1 206 ? -35.468 29.088 -10.157 1.00 84.05 206 THR A N 1
ATOM 1432 C CA . THR A 1 206 ? -36.539 28.377 -10.899 1.00 84.32 206 THR A CA 1
ATOM 1433 C C . THR A 1 206 ? -37.791 28.253 -10.024 1.00 83.63 206 THR A C 1
ATOM 1434 O O . THR A 1 206 ? -37.680 27.661 -8.937 1.00 84.33 206 THR A O 1
ATOM 1438 N N . LEU A 1 207 ? -38.922 28.797 -10.488 1.00 83.63 207 LEU A N 1
ATOM 1439 C CA . LEU A 1 207 ? -40.287 28.443 -10.011 1.00 83.66 207 LEU A CA 1
ATOM 1440 C C . LEU A 1 207 ? -40.811 27.288 -10.868 1.00 84.44 207 LEU A C 1
ATOM 1441 O O . LEU A 1 207 ? -40.675 27.364 -12.106 1.00 84.20 207 LEU A O 1
ATOM 1446 N N . THR A 1 208 ? -41.406 26.278 -10.227 1.00 84.24 208 THR A N 1
ATOM 1447 C CA . THR A 1 208 ? -41.910 25.043 -10.878 1.00 85.23 208 THR A CA 1
ATOM 1448 C C . THR A 1 208 ? -43.325 24.747 -10.377 1.00 85.46 208 THR A C 1
ATOM 1449 O O . THR A 1 208 ? -43.517 24.683 -9.145 1.00 84.80 208 THR A O 1
ATOM 1453 N N . ILE A 1 209 ? -44.267 24.575 -11.307 1.00 86.93 209 ILE A N 1
ATOM 1454 C CA . ILE A 1 209 ? -45.639 24.054 -11.038 1.00 88.25 209 ILE A CA 1
ATOM 1455 C C . ILE A 1 209 ? -45.701 22.617 -11.564 1.00 89.97 209 ILE A C 1
ATOM 1456 O O . ILE A 1 209 ? -45.566 22.439 -12.780 1.00 91.77 209 ILE A O 1
ATOM 1461 N N . SER A 1 210 ? -45.884 21.634 -10.681 1.00 91.26 210 SER A N 1
ATOM 1462 C CA . SER A 1 210 ? -45.846 20.186 -11.020 1.00 93.77 210 SER A CA 1
ATOM 1463 C C . SER A 1 210 ? -46.996 19.845 -11.977 1.00 95.73 210 SER A C 1
ATOM 1464 O O . SER A 1 210 ? -46.704 19.428 -13.123 1.00 97.76 210 SER A O 1
ATOM 1467 N N . SER A 1 211 ? -48.246 20.026 -11.530 1.00 95.04 211 SER A N 1
ATOM 1468 C CA . SER A 1 211 ? -49.486 19.749 -12.305 1.00 95.10 211 SER A CA 1
ATOM 1469 C C . SER A 1 211 ? -50.340 21.020 -12.374 1.00 94.43 211 SER A C 1
ATOM 1470 O O . SER A 1 211 ? -51.150 21.253 -11.454 1.00 94.27 211 SER A O 1
ATOM 1473 N N . LEU A 1 212 ? -50.149 21.800 -13.440 1.00 94.65 212 LEU A N 1
ATOM 1474 C CA . LEU A 1 212 ? -50.823 23.101 -13.699 1.00 94.52 212 LEU A CA 1
ATOM 1475 C C . LEU A 1 212 ? -52.341 22.946 -13.530 1.00 93.89 212 LEU A C 1
ATOM 1476 O O . LEU A 1 212 ? -52.896 21.937 -14.006 1.00 94.93 212 LEU A O 1
ATOM 1481 N N . GLN A 1 213 ? -52.973 23.923 -12.874 1.00 92.08 213 GLN A N 1
ATOM 1482 C CA . GLN A 1 213 ? -54.430 23.975 -12.577 1.00 91.05 213 GLN A CA 1
ATOM 1483 C C . GLN A 1 213 ? -55.035 25.233 -13.196 1.00 89.34 213 GLN A C 1
ATOM 1484 O O . GLN A 1 213 ? -54.362 26.254 -13.301 1.00 88.47 213 GLN A O 1
ATOM 1490 N N . PRO A 1 214 ? -56.325 25.214 -13.602 1.00 88.50 214 PRO A N 1
ATOM 1491 C CA . PRO A 1 214 ? -56.983 26.385 -14.188 1.00 87.94 214 PRO A CA 1
ATOM 1492 C C . PRO A 1 214 ? -56.667 27.741 -13.534 1.00 86.92 214 PRO A C 1
ATOM 1493 O O . PRO A 1 214 ? -56.459 28.698 -14.253 1.00 86.25 214 PRO A O 1
ATOM 1497 N N . GLU A 1 215 ? -56.640 27.785 -12.198 1.00 86.95 215 GLU A N 1
ATOM 1498 C CA . GLU A 1 215 ? -56.431 29.018 -11.385 1.00 85.78 215 GLU A CA 1
ATOM 1499 C C . GLU A 1 215 ? -54.977 29.511 -11.491 1.00 83.48 215 GLU A C 1
ATOM 1500 O O . GLU A 1 215 ? -54.749 30.692 -11.188 1.00 82.98 215 GLU A O 1
ATOM 1506 N N . ASP A 1 216 ? -54.036 28.653 -11.903 1.00 82.66 216 ASP A N 1
ATOM 1507 C CA . ASP A 1 216 ? -52.582 28.968 -11.986 1.00 81.79 216 ASP A CA 1
ATOM 1508 C C . ASP A 1 216 ? -52.283 29.830 -13.223 1.00 81.74 216 ASP A C 1
ATOM 1509 O O . ASP A 1 216 ? -51.139 30.309 -13.338 1.00 82.23 216 ASP A O 1
ATOM 1514 N N . PHE A 1 217 ? -53.243 30.002 -14.138 1.00 82.07 217 PHE A N 1
ATOM 1515 C CA . PHE A 1 217 ? -53.113 30.936 -15.287 1.00 81.15 217 PHE A CA 1
ATOM 1516 C C . PHE A 1 217 ? -53.117 32.351 -14.718 1.00 78.96 217 PHE A C 1
ATOM 1517 O O . PHE A 1 217 ? -54.153 32.812 -14.204 1.00 78.68 217 PHE A O 1
ATOM 1525 N N . ALA A 1 218 ? -51.951 32.985 -14.761 1.00 77.60 218 ALA A N 1
ATOM 1526 C CA . ALA A 1 218 ? -51.670 34.274 -14.100 1.00 77.01 218 ALA A CA 1
ATOM 1527 C C . ALA A 1 218 ? -50.319 34.796 -14.592 1.00 77.34 218 ALA A C 1
ATOM 1528 O O . ALA A 1 218 ? -49.701 34.119 -15.437 1.00 78.76 218 ALA A O 1
ATOM 1530 N N . THR A 1 219 ? -49.895 35.962 -14.104 1.00 76.50 219 THR A N 1
ATOM 1531 C CA . THR A 1 219 ? -48.533 36.507 -14.326 1.00 78.07 219 THR A CA 1
ATOM 1532 C C . THR A 1 219 ? -47.702 36.230 -13.071 1.00 78.44 219 THR A C 1
ATOM 1533 O O . THR A 1 219 ? -48.240 36.392 -11.958 1.00 78.86 219 THR A O 1
ATOM 1537 N N . TYR A 1 220 ? -46.451 35.805 -13.257 1.00 79.33 220 TYR A N 1
ATOM 1538 C CA . TYR A 1 220 ? -45.512 35.424 -12.172 1.00 79.14 220 TYR A CA 1
ATOM 1539 C C . TYR A 1 220 ? -44.309 36.361 -12.233 1.00 80.26 220 TYR A C 1
ATOM 1540 O O . TYR A 1 220 ? -43.707 36.492 -13.310 1.00 81.91 220 TYR A O 1
ATOM 1549 N N . TYR A 1 221 ? -44.020 37.034 -11.120 1.00 80.85 221 TYR A N 1
ATOM 1550 C CA . TYR A 1 221 ? -42.823 37.890 -10.943 1.00 81.95 221 TYR A CA 1
ATOM 1551 C C . TYR A 1 221 ? -41.929 37.256 -9.879 1.00 83.84 221 TYR A C 1
ATOM 1552 O O . TYR A 1 221 ? -42.437 36.788 -8.842 1.00 83.83 221 TYR A O 1
ATOM 1561 N N . CYS A 1 222 ? -40.629 37.243 -10.148 1.00 86.79 222 CYS A N 1
ATOM 1562 C CA . CYS A 1 222 ? -39.573 36.967 -9.148 1.00 88.00 222 CYS A CA 1
ATOM 1563 C C . CYS A 1 222 ? -39.138 38.311 -8.539 1.00 85.86 222 CYS A C 1
ATOM 1564 O O . CYS A 1 222 ? -39.556 39.355 -9.079 1.00 84.59 222 CYS A O 1
ATOM 1567 N N . GLN A 1 223 ? -38.337 38.294 -7.467 1.00 83.99 223 GLN A N 1
ATOM 1568 C CA . GLN A 1 223 ? -37.890 39.518 -6.744 1.00 82.65 223 GLN A CA 1
ATOM 1569 C C . GLN A 1 223 ? -36.674 39.196 -5.867 1.00 81.36 223 GLN A C 1
ATOM 1570 O O . GLN A 1 223 ? -36.792 38.307 -5.007 1.00 80.54 223 GLN A O 1
ATOM 1576 N N . GLN A 1 224 ? -35.559 39.902 -6.061 1.00 80.68 224 GLN A N 1
ATOM 1577 C CA . GLN A 1 224 ? -34.369 39.779 -5.179 1.00 81.53 224 GLN A CA 1
ATOM 1578 C C . GLN A 1 224 ? -34.553 40.714 -3.977 1.00 82.30 224 GLN A C 1
ATOM 1579 O O . GLN A 1 224 ? -35.076 41.835 -4.181 1.00 81.96 224 GLN A O 1
ATOM 1585 N N . SER A 1 225 ? -34.152 40.243 -2.784 1.00 83.21 225 SER A N 1
ATOM 1586 C CA . SER A 1 225 ? -34.196 40.950 -1.473 1.00 83.13 225 SER A CA 1
ATOM 1587 C C . SER A 1 225 ? -32.783 41.289 -0.985 1.00 84.33 225 SER A C 1
ATOM 1588 O O . SER A 1 225 ? -32.685 42.072 -0.015 1.00 85.41 225 SER A O 1
ATOM 1591 N N . SER A 1 226 ? -31.744 40.712 -1.604 1.00 84.18 226 SER A N 1
ATOM 1592 C CA . SER A 1 226 ? -30.339 40.743 -1.113 1.00 84.72 226 SER A CA 1
ATOM 1593 C C . SER A 1 226 ? -29.927 42.188 -0.810 1.00 84.33 226 SER A C 1
ATOM 1594 O O . SER A 1 226 ? -29.521 42.466 0.344 1.00 85.77 226 SER A O 1
ATOM 1597 N N . SER A 1 227 ? -30.066 43.073 -1.798 1.00 82.51 227 SER A N 1
ATOM 1598 C CA . SER A 1 227 ? -29.734 44.514 -1.690 1.00 82.95 227 SER A CA 1
ATOM 1599 C C . SER A 1 227 ? -30.845 45.347 -2.335 1.00 82.23 227 SER A C 1
ATOM 1600 O O . SER A 1 227 ? -30.938 45.337 -3.569 1.00 83.03 227 SER A O 1
ATOM 1603 N N . LEU A 1 228 ? -31.640 46.046 -1.519 1.00 82.16 228 LEU A N 1
ATOM 1604 C CA . LEU A 1 228 ? -32.911 46.704 -1.930 1.00 81.91 228 LEU A CA 1
ATOM 1605 C C . LEU A 1 228 ? -33.866 45.621 -2.441 1.00 82.14 228 LEU A C 1
ATOM 1606 O O . LEU A 1 228 ? -33.729 44.465 -1.993 1.00 83.69 228 LEU A O 1
ATOM 1611 N N . PHE A 1 229 ? -34.798 45.982 -3.329 1.00 82.49 229 PHE A N 1
ATOM 1612 C CA . PHE A 1 229 ? -35.646 45.038 -4.104 1.00 81.76 229 PHE A CA 1
ATOM 1613 C C . PHE A 1 229 ? -35.595 45.407 -5.588 1.00 81.85 229 PHE A C 1
ATOM 1614 O O . PHE A 1 229 ? -35.640 46.607 -5.919 1.00 82.29 229 PHE A O 1
ATOM 1622 N N . THR A 1 230 ? -35.498 44.403 -6.457 1.00 82.16 230 THR A N 1
ATOM 1623 C CA . THR A 1 230 ? -35.721 44.556 -7.921 1.00 82.83 230 THR A CA 1
ATOM 1624 C C . THR A 1 230 ? -36.554 43.354 -8.402 1.00 81.19 230 THR A C 1
ATOM 1625 O O . THR A 1 230 ? -36.193 42.192 -8.085 1.00 79.35 230 THR A O 1
ATOM 1629 N N . PHE A 1 231 ? -37.670 43.642 -9.078 1.00 80.06 231 PHE A N 1
ATOM 1630 C CA . PHE A 1 231 ? -38.628 42.647 -9.627 1.00 78.98 231 PHE A CA 1
ATOM 1631 C C . PHE A 1 231 ? -38.148 42.178 -11.001 1.00 80.04 231 PHE A C 1
ATOM 1632 O O . PHE A 1 231 ? -37.534 42.967 -11.724 1.00 80.58 231 PHE A O 1
ATOM 1640 N N . GLY A 1 232 ? -38.445 40.931 -11.359 1.00 81.15 232 GLY A N 1
ATOM 1641 C CA . GLY A 1 232 ? -38.341 40.452 -12.747 1.00 82.51 232 GLY A CA 1
ATOM 1642 C C . GLY A 1 232 ? -39.354 41.153 -13.638 1.00 83.23 232 GLY A C 1
ATOM 1643 O O . GLY A 1 232 ? -40.311 41.769 -13.105 1.00 80.60 232 GLY A O 1
ATOM 1644 N N . GLN A 1 233 ? -39.164 41.053 -14.954 1.00 86.62 233 GLN A N 1
ATOM 1645 C CA . GLN A 1 233 ? -40.032 41.694 -15.979 1.00 88.44 233 GLN A CA 1
ATOM 1646 C C . GLN A 1 233 ? -41.443 41.093 -15.911 1.00 85.16 233 GLN A C 1
ATOM 1647 O O . GLN A 1 233 ? -42.383 41.751 -16.380 1.00 83.69 233 GLN A O 1
ATOM 1653 N N . GLY A 1 234 ? -41.576 39.880 -15.368 1.00 83.55 234 GLY A N 1
ATOM 1654 C CA . GLY A 1 234 ? -42.848 39.138 -15.303 1.00 82.81 234 GLY A CA 1
ATOM 1655 C C . GLY A 1 234 ? -42.902 38.053 -16.362 1.00 83.34 234 GLY A C 1
ATOM 1656 O O . GLY A 1 234 ? -42.164 38.155 -17.355 1.00 84.87 234 GLY A O 1
ATOM 1657 N N . THR A 1 235 ? -43.728 37.032 -16.143 1.00 82.57 235 THR A N 1
ATOM 1658 C CA . THR A 1 235 ? -43.950 35.904 -17.081 1.00 83.89 235 THR A CA 1
ATOM 1659 C C . THR A 1 235 ? -45.440 35.572 -17.089 1.00 84.37 235 THR A C 1
ATOM 1660 O O . THR A 1 235 ? -45.929 35.083 -16.057 1.00 84.24 235 THR A O 1
ATOM 1664 N N . LYS A 1 236 ? -46.126 35.843 -18.201 1.00 86.22 236 LYS A N 1
ATOM 1665 C CA . LYS A 1 236 ? -47.572 35.548 -18.343 1.00 87.33 236 LYS A CA 1
ATOM 1666 C C . LYS A 1 236 ? -47.713 34.081 -18.741 1.00 86.48 236 LYS A C 1
ATOM 1667 O O . LYS A 1 236 ? -47.130 33.698 -19.770 1.00 87.34 236 LYS A O 1
ATOM 1673 N N . LEU A 1 237 ? -48.420 33.305 -17.915 1.00 84.51 237 LEU A N 1
ATOM 1674 C CA . LEU A 1 237 ? -48.723 31.872 -18.140 1.00 84.80 237 LEU A CA 1
ATOM 1675 C C . LEU A 1 237 ? -50.170 31.784 -18.627 1.00 84.82 237 LEU A C 1
ATOM 1676 O O . LEU A 1 237 ? -51.078 32.104 -17.839 1.00 83.24 237 LEU A O 1
ATOM 1681 N N . GLU A 1 238 ? -50.353 31.404 -19.894 1.00 86.66 238 GLU A N 1
ATOM 1682 C CA . GLU A 1 238 ? -51.653 31.415 -20.611 1.00 87.94 2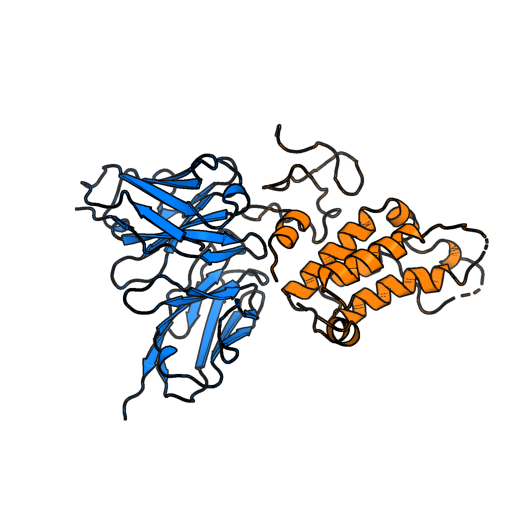38 GLU A CA 1
ATOM 1683 C C . GLU A 1 238 ? -52.024 29.993 -21.026 1.00 88.73 238 GLU A C 1
ATOM 1684 O O . GLU A 1 238 ? -51.119 29.148 -21.119 1.00 89.73 238 GLU A O 1
ATOM 1690 N N . ILE A 1 239 ? -53.312 29.749 -21.260 1.00 89.12 239 ILE A N 1
ATOM 1691 C CA . ILE A 1 239 ? -53.833 28.429 -21.719 1.00 90.65 239 ILE A CA 1
ATOM 1692 C C . ILE A 1 239 ? -53.468 28.253 -23.197 1.00 93.45 239 ILE A C 1
ATOM 1693 O O . ILE A 1 239 ? -53.396 29.272 -23.908 1.00 93.17 239 ILE A O 1
ATOM 1698 N N . LYS A 1 240 ? -53.221 27.009 -23.616 1.00 96.86 240 LYS A N 1
ATOM 1699 C CA . LYS A 1 240 ? -53.065 26.589 -25.036 1.00 101.01 240 LYS A CA 1
ATOM 1700 C C . LYS A 1 240 ? -54.443 26.495 -25.706 1.00 103.34 240 LYS A C 1
ATOM 1701 O O . LYS A 1 240 ? -55.449 26.384 -24.986 1.00 104.31 240 LYS A O 1
ATOM 1707 N N . ARG A 1 241 ? -54.485 26.485 -27.038 1.00 106.39 241 ARG A N 1
ATOM 1708 C CA . ARG A 1 241 ? -55.728 26.275 -27.831 1.00 109.15 241 ARG A CA 1
ATOM 1709 C C . ARG A 1 241 ? -56.140 24.795 -27.764 1.00 109.61 241 ARG A C 1
ATOM 1710 O O . ARG A 1 241 ? -55.245 23.945 -27.555 1.00 107.85 241 ARG A O 1
ATOM 1718 N N . THR A 1 242 ? -57.437 24.501 -27.953 1.00 110.80 242 THR A N 1
ATOM 1719 C CA . THR A 1 242 ? -58.024 23.126 -28.008 1.00 111.65 242 THR A CA 1
ATOM 1720 C C . THR A 1 242 ? -58.767 22.928 -29.339 1.00 111.98 242 THR A C 1
ATOM 1721 O O . THR A 1 242 ? -59.084 21.804 -29.737 1.00 110.59 242 THR A O 1
ATOM 1725 N N . SER B 2 1 ? -25.332 55.477 17.947 1.00 108.03 686 SER B N 1
ATOM 1726 C CA . SER B 2 1 ? -26.686 56.071 18.167 1.00 108.33 686 SER B CA 1
ATOM 1727 C C . SER B 2 1 ? -27.134 55.824 19.610 1.00 107.60 686 SER B C 1
ATOM 1728 O O . SER B 2 1 ? -26.532 54.957 20.294 1.00 105.34 686 SER B O 1
ATOM 1731 N N . MET B 2 2 ? -28.163 56.560 20.038 1.00 108.36 687 MET B N 1
ATOM 1732 C CA . MET B 2 2 ? -28.729 56.499 21.410 1.00 109.27 687 MET B CA 1
ATOM 1733 C C . MET B 2 2 ? -29.531 55.194 21.583 1.00 107.08 687 MET B C 1
ATOM 1734 O O . MET B 2 2 ? -29.805 54.831 22.753 1.00 107.71 687 MET B O 1
ATOM 1736 N N . ARG B 2 3 ? -29.842 54.491 20.480 1.00 102.68 688 ARG B N 1
ATOM 1737 C CA . ARG B 2 3 ? -30.754 53.309 20.444 1.00 99.37 688 ARG B CA 1
ATOM 1738 C C . ARG B 2 3 ? -29.971 51.992 20.328 1.00 93.58 688 ARG B C 1
ATOM 1739 O O . ARG B 2 3 ? -30.622 50.946 20.130 1.00 89.60 688 ARG B O 1
ATOM 1747 N N . ASN B 2 4 ? -28.642 52.031 20.459 1.00 91.13 689 ASN B N 1
ATOM 1748 C CA . ASN B 2 4 ? -27.761 50.832 20.393 1.00 88.24 689 ASN B CA 1
ATOM 1749 C C . ASN B 2 4 ? -26.682 50.913 21.478 1.00 87.37 689 ASN B C 1
ATOM 1750 O O . ASN B 2 4 ? -26.138 52.018 21.706 1.00 88.70 689 ASN B O 1
ATOM 1755 N N . LEU B 2 5 ? -26.367 49.762 22.079 1.00 84.64 690 LEU B N 1
ATOM 1756 C CA . LEU B 2 5 ? -25.335 49.604 23.136 1.00 84.60 690 LEU B CA 1
ATOM 1757 C C . LEU B 2 5 ? -23.946 49.755 22.511 1.00 84.50 690 LEU B C 1
ATOM 1758 O O . LEU B 2 5 ? -23.869 49.853 21.271 1.00 83.92 690 LEU B O 1
ATOM 1763 N N . ASP B 2 6 ? -22.903 49.774 23.349 1.00 85.96 691 ASP B N 1
ATOM 1764 C CA . ASP B 2 6 ? -21.493 50.028 22.950 1.00 86.98 691 ASP B CA 1
ATOM 1765 C C . ASP B 2 6 ? -20.606 48.837 23.318 1.00 85.46 691 ASP B C 1
ATOM 1766 O O . ASP B 2 6 ? -19.383 48.995 23.229 1.00 86.98 691 ASP B O 1
ATOM 1771 N N . GLU B 2 7 ? -21.199 47.704 23.704 1.00 83.90 692 GLU B N 1
ATOM 1772 C CA . GLU B 2 7 ? -20.504 46.416 23.971 1.00 83.37 692 GLU B CA 1
ATOM 1773 C C . GLU B 2 7 ? -21.090 45.361 23.032 1.00 80.52 692 GLU B C 1
ATOM 1774 O O . GLU B 2 7 ? -22.321 45.312 22.908 1.00 80.18 692 GLU B O 1
ATOM 1780 N N . CYS B 2 8 ? -20.249 44.548 22.399 1.00 78.76 693 CYS B N 1
ATOM 1781 C CA . CYS B 2 8 ? -20.687 43.400 21.564 1.00 77.57 693 CYS B CA 1
ATOM 1782 C C . CYS B 2 8 ? -21.518 42.437 22.425 1.00 76.64 693 CYS B C 1
ATOM 1783 O O . CYS B 2 8 ? -21.041 42.038 23.497 1.00 76.45 693 CYS B O 1
ATOM 1786 N N . GLU B 2 9 ? -22.727 42.096 21.971 1.00 76.07 694 GLU B N 1
ATOM 1787 C CA . GLU B 2 9 ? -23.701 41.238 22.698 1.00 75.54 694 GLU B CA 1
ATOM 1788 C C . GLU B 2 9 ? -23.050 39.917 23.126 1.00 75.19 694 GLU B C 1
ATOM 1789 O O . GLU B 2 9 ? -23.405 39.411 24.202 1.00 75.45 694 GLU B O 1
ATOM 1795 N N . VAL B 2 10 ? -22.158 39.362 22.306 1.00 76.25 695 VAL B N 1
ATOM 1796 C CA . VAL B 2 10 ? -21.603 37.987 22.495 1.00 77.39 695 VAL B CA 1
ATOM 1797 C C . VAL B 2 10 ? -20.459 38.043 23.508 1.00 79.33 695 VAL B C 1
ATOM 1798 O O . VAL B 2 10 ? -20.470 37.210 24.423 1.00 82.36 695 VAL B O 1
ATOM 1802 N N . CYS B 2 11 ? -19.502 38.958 23.331 1.00 80.43 696 CYS B N 1
ATOM 1803 C CA . CYS B 2 11 ? -18.205 38.968 24.064 1.00 82.02 696 CYS B CA 1
ATOM 1804 C C . CYS B 2 11 ? -18.054 40.212 24.959 1.00 82.95 696 CYS B C 1
ATOM 1805 O O . CYS B 2 11 ? -17.039 40.293 25.682 1.00 82.44 696 CYS B O 1
ATOM 1808 N N . ARG B 2 12 ? -19.019 41.137 24.922 1.00 84.88 697 ARG B N 1
ATOM 1809 C CA . ARG B 2 12 ? -19.110 42.327 25.815 1.00 88.56 697 ARG B CA 1
ATOM 1810 C C . ARG B 2 12 ? -17.845 43.192 25.715 1.00 88.49 697 ARG B C 1
ATOM 1811 O O . ARG B 2 12 ? -17.490 43.853 26.712 1.00 90.24 697 ARG B O 1
ATOM 1819 N N . ASP B 2 13 ? -17.216 43.224 24.543 1.00 87.31 698 ASP B N 1
ATOM 1820 C CA . ASP B 2 13 ? -15.997 44.027 24.274 1.00 88.46 698 ASP B CA 1
ATOM 1821 C C . ASP B 2 13 ? -16.329 45.107 23.235 1.00 87.96 698 ASP B C 1
ATOM 1822 O O . ASP B 2 13 ? -17.363 44.985 22.539 1.00 86.65 698 ASP B O 1
ATOM 1827 N N . GLY B 2 14 ? -15.487 46.141 23.161 1.00 88.56 699 GLY B N 1
ATOM 1828 C CA . GLY B 2 14 ? -15.604 47.249 22.195 1.00 88.03 699 GLY B CA 1
ATOM 1829 C C . GLY B 2 14 ? -14.817 46.957 20.932 1.00 87.06 699 GLY B C 1
ATOM 1830 O O . GLY B 2 14 ? -14.362 45.805 20.775 1.00 84.87 699 GLY B O 1
ATOM 1831 N N . GLY B 2 15 ? -14.654 47.973 20.079 1.00 87.40 700 GLY B N 1
ATOM 1832 C CA . GLY B 2 15 ? -13.939 47.896 18.791 1.00 86.56 700 GLY B CA 1
ATOM 1833 C C . GLY B 2 15 ? -14.856 48.265 17.642 1.00 85.35 700 GLY B C 1
ATOM 1834 O O . GLY B 2 15 ? -15.548 49.293 17.758 1.00 85.01 700 GLY B O 1
ATOM 1835 N N . GLU B 2 16 ? -14.861 47.459 16.575 1.00 84.03 701 GLU B N 1
ATOM 1836 C CA . GLU B 2 16 ? -15.749 47.657 15.403 1.00 82.77 701 GLU B CA 1
ATOM 1837 C C . GLU B 2 16 ? -17.053 46.903 15.659 1.00 79.35 701 GLU B C 1
ATOM 1838 O O . GLU B 2 16 ? -17.065 45.663 15.557 1.00 77.92 701 GLU B O 1
ATOM 1844 N N . LEU B 2 17 ? -18.103 47.650 15.991 1.00 78.36 702 LEU B N 1
ATOM 1845 C CA . LEU B 2 17 ? -19.422 47.113 16.406 1.00 77.02 702 LEU B CA 1
ATOM 1846 C C . LEU B 2 17 ? -20.470 47.526 15.371 1.00 75.29 702 LEU B C 1
ATOM 1847 O O . LEU B 2 17 ? -20.481 48.700 14.994 1.00 75.38 702 LEU B O 1
ATOM 1852 N N . PHE B 2 18 ? -21.304 46.580 14.938 1.00 74.45 703 PHE B N 1
ATOM 1853 C CA . PHE B 2 18 ? -22.382 46.777 13.934 1.00 75.11 703 PHE B CA 1
ATOM 1854 C C . PHE B 2 18 ? -23.743 46.692 14.636 1.00 75.66 703 PHE B C 1
ATOM 1855 O O . PHE B 2 18 ? -24.022 45.685 15.338 1.00 75.11 703 PHE B O 1
ATOM 1863 N N . CYS B 2 19 ? -24.556 47.739 14.457 1.00 76.14 704 CYS B N 1
ATOM 1864 C CA . CYS B 2 19 ? -25.871 47.928 15.116 1.00 76.24 704 CYS B CA 1
ATOM 1865 C C . CYS B 2 19 ? -26.936 47.111 14.393 1.00 76.24 704 CYS B C 1
ATOM 1866 O O . CYS B 2 19 ? -26.981 47.165 13.159 1.00 77.76 704 CYS B O 1
ATOM 1869 N N . CYS B 2 20 ? -27.752 46.378 15.142 1.00 76.63 705 CYS B N 1
ATOM 1870 C CA . CYS B 2 20 ? -29.017 45.801 14.637 1.00 77.74 705 CYS B CA 1
ATOM 1871 C C . CYS B 2 20 ? -29.977 46.959 14.357 1.00 79.68 705 CYS B C 1
ATOM 1872 O O . CYS B 2 20 ? -30.051 47.881 15.197 1.00 80.49 705 CYS B O 1
ATOM 1875 N N . ASP B 2 21 ? -30.656 46.919 13.210 1.00 80.79 706 ASP B N 1
ATOM 1876 C CA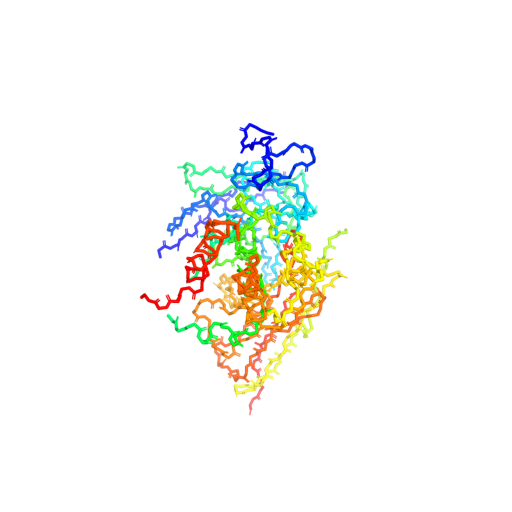 . ASP B 2 21 ? -31.596 47.977 12.770 1.00 82.83 706 ASP B CA 1
ATOM 1877 C C . ASP B 2 21 ? -32.720 48.119 13.801 1.00 84.40 706 ASP B C 1
ATOM 1878 O O . ASP B 2 21 ? -33.104 49.264 14.065 1.00 86.59 706 ASP B O 1
ATOM 1883 N N . THR B 2 22 ? -33.207 47.013 14.379 1.00 85.04 707 THR B N 1
ATOM 1884 C CA . THR B 2 22 ? -34.446 46.979 15.210 1.00 86.82 707 THR B CA 1
ATOM 1885 C C . THR B 2 22 ? -34.103 47.049 16.708 1.00 86.39 707 THR B C 1
ATOM 1886 O O . THR B 2 22 ? -34.532 48.026 17.352 1.00 88.08 707 THR B O 1
ATOM 1890 N N . CYS B 2 23 ? -33.368 46.078 17.257 1.00 84.54 708 CYS B N 1
ATOM 1891 C CA . CYS B 2 23 ? -33.043 46.019 18.712 1.00 84.26 708 CYS B CA 1
ATOM 1892 C C . CYS B 2 23 ? -31.758 46.808 19.005 1.00 83.18 708 CYS B C 1
ATOM 1893 O O . CYS B 2 23 ? -31.210 47.422 18.063 1.00 83.55 708 CYS B O 1
ATOM 1896 N N . SER B 2 24 ? -31.315 46.799 20.269 1.00 81.89 709 SER B N 1
ATOM 1897 C CA . SER B 2 24 ? -30.181 47.605 20.798 1.00 81.21 709 SER B CA 1
ATOM 1898 C C . SER B 2 24 ? -28.870 46.812 20.752 1.00 78.70 709 SER B C 1
ATOM 1899 O O . SER B 2 24 ? -27.809 47.453 20.819 1.00 78.29 709 SER B O 1
ATOM 1902 N N . ARG B 2 25 ? -28.942 45.478 20.694 1.00 77.21 710 ARG B N 1
ATOM 1903 C CA . ARG B 2 25 ? -27.765 44.580 20.530 1.00 76.54 710 ARG B CA 1
ATOM 1904 C C . ARG B 2 25 ? -26.858 45.136 19.426 1.00 75.87 710 ARG B C 1
ATOM 1905 O O . ARG B 2 25 ? -27.393 45.658 18.429 1.00 76.48 710 ARG B O 1
ATOM 1913 N N . VAL B 2 26 ? -25.540 45.031 19.611 1.00 75.62 711 VAL B N 1
ATOM 1914 C CA . VAL B 2 26 ? -24.506 45.304 18.566 1.00 74.80 711 VAL B CA 1
ATOM 1915 C C . VAL B 2 26 ? -23.526 44.128 18.559 1.00 73.85 711 VAL B C 1
ATOM 1916 O O . VAL B 2 26 ? -23.475 43.388 19.565 1.00 72.69 711 VAL B O 1
ATOM 1920 N N . PHE B 2 27 ? -22.784 43.964 17.463 1.00 73.91 712 PHE B N 1
ATOM 1921 C CA . PHE B 2 27 ? -21.936 42.772 17.211 1.00 73.39 712 PHE B CA 1
ATOM 1922 C C . PHE B 2 27 ? -20.628 43.173 16.529 1.00 74.13 712 PHE B C 1
ATOM 1923 O O . PHE B 2 27 ? -20.625 44.093 15.697 1.00 73.84 712 PHE B O 1
ATOM 1931 N N . HIS B 2 28 ? -19.549 42.477 16.886 1.00 75.59 713 HIS B N 1
ATOM 1932 C CA . HIS B 2 28 ? -18.340 42.326 16.035 1.00 77.17 713 HIS B CA 1
ATOM 1933 C C . HIS B 2 28 ? -18.740 41.524 14.789 1.00 76.87 713 HIS B C 1
ATOM 1934 O O . HIS B 2 28 ? -19.636 40.651 14.895 1.00 74.25 713 HIS B O 1
ATOM 1941 N N . GLU B 2 29 ? -18.112 41.823 13.651 1.00 78.30 714 GLU B N 1
ATOM 1942 C CA . GLU B 2 29 ? -18.369 41.157 12.347 1.00 79.03 714 GLU B CA 1
ATOM 1943 C C . GLU B 2 29 ? -18.555 39.644 12.542 1.00 77.41 714 GLU B C 1
ATOM 1944 O O . GLU B 2 29 ? -19.604 39.122 12.132 1.00 77.02 714 GLU B O 1
ATOM 1950 N N . ASP B 2 30 ? -17.568 38.968 13.135 1.00 76.38 715 ASP B N 1
ATOM 1951 C CA . ASP B 2 30 ? -17.496 37.484 13.197 1.00 76.02 715 ASP B CA 1
ATOM 1952 C C . ASP B 2 30 ? -18.175 36.952 14.468 1.00 75.24 715 ASP B C 1
ATOM 1953 O O . ASP B 2 30 ? -18.371 35.727 14.544 1.00 74.84 715 ASP B O 1
ATOM 1958 N N . CYS B 2 31 ? -18.515 37.815 15.432 1.00 75.29 716 CYS B N 1
ATOM 1959 C CA . CYS B 2 31 ? -19.218 37.419 16.684 1.00 75.43 716 CYS B CA 1
ATOM 1960 C C . CYS B 2 31 ? -20.655 37.005 16.357 1.00 75.48 716 CYS B C 1
ATOM 1961 O O . CYS B 2 31 ? -21.091 35.925 16.834 1.00 75.36 716 CYS B O 1
ATOM 1964 N N . HIS B 2 32 ? -21.353 37.811 15.554 1.00 75.35 717 HIS B N 1
ATOM 1965 C CA . HIS B 2 32 ? -22.658 37.425 14.968 1.00 75.20 717 HIS B CA 1
ATOM 1966 C C . HIS B 2 32 ? -22.438 36.201 14.074 1.00 75.56 717 HIS B C 1
ATOM 1967 O O . HIS B 2 32 ? -21.356 36.081 13.448 1.00 75.79 717 HIS B O 1
ATOM 1974 N N . ILE B 2 33 ? -23.421 35.305 14.068 1.00 75.96 718 ILE B N 1
ATOM 1975 C CA . ILE B 2 33 ? -23.479 34.108 13.186 1.00 76.30 718 ILE B CA 1
ATOM 1976 C C . ILE B 2 33 ? -24.816 34.170 12.454 1.00 77.95 718 ILE B C 1
ATOM 1977 O O . ILE B 2 33 ? -25.868 34.189 13.097 1.00 78.86 718 ILE B O 1
ATOM 1982 N N . PRO B 2 34 ? -24.828 34.255 11.102 1.00 78.62 719 PRO B N 1
ATOM 1983 C CA . PRO B 2 34 ? -23.602 34.335 10.300 1.00 78.29 719 PRO B CA 1
ATOM 1984 C C . PRO B 2 34 ? -22.923 35.702 10.390 1.00 77.46 719 PRO B C 1
ATOM 1985 O O . PRO B 2 34 ? -23.500 36.645 10.925 1.00 76.70 719 PRO B O 1
ATOM 1989 N N . PRO B 2 35 ? -21.675 35.857 9.889 1.00 77.44 720 PRO B N 1
ATOM 1990 C CA . PRO B 2 35 ? -20.954 37.127 9.992 1.00 78.56 720 PRO B CA 1
ATOM 1991 C C . PRO B 2 35 ? -21.780 38.329 9.510 1.00 79.72 720 PRO B C 1
ATOM 1992 O O . PRO B 2 35 ? -22.646 38.141 8.685 1.00 81.66 720 PRO B O 1
ATOM 1996 N N . VAL B 2 36 ? -21.484 39.527 10.019 1.00 81.01 721 VAL B N 1
ATOM 1997 C CA . VAL B 2 36 ? -22.236 40.775 9.690 1.00 82.80 721 VAL B CA 1
ATOM 1998 C C . VAL B 2 36 ? -21.886 41.195 8.258 1.00 84.64 721 VAL B C 1
ATOM 1999 O O . VAL B 2 36 ? -20.681 41.326 7.952 1.00 84.13 721 VAL B O 1
ATOM 2003 N N . GLU B 2 37 ? -22.914 41.388 7.427 1.00 86.97 722 GLU B N 1
ATOM 2004 C CA . GLU B 2 37 ? -22.826 42.038 6.094 1.00 90.63 722 GLU B CA 1
ATOM 2005 C C . GLU B 2 37 ? -23.460 43.426 6.204 1.00 91.19 722 GLU B C 1
ATOM 2006 O O . GLU B 2 37 ? -24.677 43.532 5.967 1.00 91.18 722 GLU B O 1
ATOM 2012 N N . ALA B 2 38 ? -22.669 44.438 6.575 1.00 92.19 723 ALA B N 1
ATOM 2013 C CA . ALA B 2 38 ? -23.105 45.853 6.710 1.00 92.75 723 ALA B CA 1
ATOM 2014 C C . ALA B 2 38 ? -23.565 46.394 5.344 1.00 93.19 723 ALA B C 1
ATOM 2015 O O . ALA B 2 38 ? -24.236 47.443 5.325 1.00 92.08 723 ALA B O 1
ATOM 2017 N N . GLU B 2 39 ? -23.200 45.706 4.252 1.00 93.47 724 GLU B N 1
ATOM 2018 C CA . GLU B 2 39 ? -23.744 45.888 2.877 1.00 94.18 724 GLU B CA 1
ATOM 2019 C C . GLU B 2 39 ? -25.278 45.982 2.923 1.00 94.13 724 GLU B C 1
ATOM 2020 O O . GLU B 2 39 ? -25.824 46.906 2.281 1.00 94.04 724 GLU B O 1
ATOM 2022 N N . ARG B 2 40 ? -25.922 45.076 3.678 1.00 93.05 725 ARG B N 1
ATOM 2023 C CA . ARG B 2 40 ? -27.386 44.776 3.668 1.00 92.48 725 ARG B CA 1
ATOM 2024 C C . ARG B 2 40 ? -28.233 46.025 3.936 1.00 90.87 725 ARG B C 1
ATOM 2025 O O . ARG B 2 40 ? -27.724 46.999 4.519 1.00 89.01 725 ARG B O 1
ATOM 2033 N N . THR B 2 41 ? -29.510 45.953 3.560 1.00 89.87 726 THR B N 1
ATOM 2034 C CA . THR B 2 41 ? -30.433 47.109 3.452 1.00 90.39 726 THR B CA 1
ATOM 2035 C C . THR B 2 41 ? -31.786 46.746 4.056 1.00 89.05 726 THR B C 1
ATOM 2036 O O . THR B 2 41 ? -32.722 46.407 3.339 1.00 88.03 726 THR B O 1
ATOM 2040 N N . PRO B 2 42 ? -31.941 46.786 5.396 1.00 88.61 727 PRO B N 1
ATOM 2041 C CA . PRO B 2 42 ? -30.852 47.055 6.332 1.00 87.17 727 PRO B CA 1
ATOM 2042 C C . PRO B 2 42 ? -30.255 45.758 6.889 1.00 85.52 727 PRO B C 1
ATOM 2043 O O . PRO B 2 42 ? -30.578 44.703 6.367 1.00 87.42 727 PRO B O 1
ATOM 2047 N N . TRP B 2 43 ? -29.417 45.862 7.924 1.00 83.62 728 TRP B N 1
ATOM 2048 C CA . TRP B 2 43 ? -28.927 44.698 8.706 1.00 81.79 728 TRP B CA 1
ATOM 2049 C C . TRP B 2 43 ? -29.775 44.539 9.972 1.00 81.92 728 TRP B C 1
ATOM 2050 O O . TRP B 2 43 ? -29.837 45.487 10.780 1.00 81.97 728 TRP B O 1
ATOM 2061 N N . ASN B 2 44 ? -30.410 43.377 10.114 1.00 81.78 729 ASN B N 1
ATOM 2062 C CA . ASN B 2 44 ? -31.090 42.927 11.354 1.00 81.21 729 ASN B CA 1
ATOM 2063 C C . ASN B 2 44 ? -30.318 41.710 11.876 1.00 79.91 729 ASN B C 1
ATOM 2064 O O . ASN B 2 44 ? -29.901 40.869 11.048 1.00 79.58 729 ASN B O 1
ATOM 2069 N N . CYS B 2 45 ? -30.101 41.644 13.192 1.00 79.49 730 CYS B N 1
ATOM 2070 C CA . CYS B 2 45 ? -29.472 40.489 13.887 1.00 78.53 730 CYS B CA 1
ATOM 2071 C C . CYS B 2 45 ? -30.427 39.293 13.801 1.00 77.57 730 CYS B C 1
ATOM 2072 O O . CYS B 2 45 ? -31.629 39.499 13.530 1.00 76.63 730 CYS B O 1
ATOM 2075 N N . ILE B 2 46 ? -29.906 38.091 14.035 1.00 76.23 731 ILE B N 1
ATOM 2076 C CA . ILE B 2 46 ? -30.626 36.815 13.766 1.00 76.15 731 ILE B CA 1
ATOM 2077 C C . ILE B 2 46 ? -31.741 36.618 14.801 1.00 77.08 731 ILE B C 1
ATOM 2078 O O . ILE B 2 46 ? -32.730 35.954 14.454 1.00 79.41 731 ILE B O 1
ATOM 2083 N N . PHE B 2 47 ? -31.598 37.173 16.009 1.00 76.97 732 PHE B N 1
ATOM 2084 C CA . PHE B 2 47 ? -32.606 37.086 17.101 1.00 78.38 732 PHE B CA 1
ATOM 2085 C C . PHE B 2 47 ? -33.888 37.814 16.687 1.00 78.12 732 PHE B C 1
ATOM 2086 O O . PHE B 2 47 ? -34.976 37.247 16.878 1.00 78.57 732 PHE B O 1
ATOM 2094 N N . CYS B 2 48 ? -33.758 39.034 16.162 1.00 77.51 733 CYS B N 1
ATOM 2095 C CA . CYS B 2 48 ? -34.898 39.878 15.715 1.00 78.78 733 CYS B CA 1
ATOM 2096 C C . CYS B 2 48 ? -35.582 39.233 14.509 1.00 78.38 733 CYS B C 1
ATOM 2097 O O . CYS B 2 48 ? -36.819 39.292 14.444 1.00 78.55 733 CYS B O 1
ATOM 2100 N N . ARG B 2 49 ? -34.786 38.664 13.599 1.00 78.25 734 ARG B N 1
ATOM 2101 C CA . ARG B 2 49 ? -35.250 37.938 12.387 1.00 79.13 734 ARG B CA 1
ATOM 2102 C C . ARG B 2 49 ? -35.997 36.667 12.811 1.00 79.43 734 ARG B C 1
ATOM 2103 O O . ARG B 2 49 ? -37.147 36.476 12.351 1.00 80.72 734 ARG B O 1
ATOM 2111 N N . MET B 2 50 ? -35.377 35.838 13.660 1.00 77.79 735 MET B N 1
ATOM 2112 C CA . MET B 2 50 ? -35.944 34.535 14.102 1.00 78.35 735 MET B CA 1
ATOM 2113 C C . MET B 2 50 ? -37.220 34.780 14.913 1.00 79.93 735 MET B C 1
ATOM 2114 O O . MET B 2 50 ? -38.133 33.936 14.846 1.00 81.93 735 MET B O 1
ATOM 2119 N N . LYS B 2 51 ? -37.288 35.907 15.623 1.00 80.41 736 LYS B N 1
ATOM 2120 C CA . LYS B 2 51 ? -38.500 36.356 16.357 1.00 81.87 736 LYS B CA 1
ATOM 2121 C C . LYS B 2 51 ? -39.679 36.445 15.384 1.00 83.38 736 LYS B C 1
ATOM 2122 O O . LYS B 2 51 ? -40.807 36.210 15.830 1.00 85.84 736 LYS B O 1
ATOM 2128 N N . GLU B 2 52 ? -39.425 36.769 14.111 1.00 83.61 737 GLU B N 1
ATOM 2129 C CA . GLU B 2 52 ? -40.479 37.031 13.094 1.00 85.36 737 GLU B CA 1
ATOM 2130 C C . GLU B 2 52 ? -40.680 35.809 12.189 1.00 85.82 737 GLU B C 1
ATOM 2131 O O . GLU B 2 52 ? -41.297 35.985 11.120 1.00 88.05 737 GLU B O 1
ATOM 2137 N N . SER B 2 53 ? -40.202 34.626 12.589 1.00 84.44 738 SER B N 1
ATOM 2138 C CA . SER B 2 53 ? -40.416 33.348 11.857 1.00 84.78 738 SER B CA 1
ATOM 2139 C C . SER B 2 53 ? -41.797 32.796 12.192 1.00 86.13 738 SER B C 1
ATOM 2140 O O . SER B 2 53 ? -42.372 33.161 13.211 1.00 88.13 738 SER B O 1
ATOM 2143 N N . PRO B 2 54 ? -42.392 31.933 11.340 1.00 86.58 739 PRO B N 1
ATOM 2144 C CA . PRO B 2 54 ? -43.591 31.184 11.711 1.00 88.20 739 PRO B CA 1
ATOM 2145 C C . PRO B 2 54 ? -43.276 29.769 12.223 1.00 87.53 739 PRO B C 1
ATOM 2146 O O . PRO B 2 54 ? -44.229 29.073 12.548 1.00 89.74 739 PRO B O 1
ATOM 2150 N N . CYS B 2 60 ? -43.660 17.992 16.908 1.00 108.82 745 CYS B N 1
ATOM 2151 C CA . CYS B 2 60 ? -43.070 17.132 15.840 1.00 109.00 745 CYS B CA 1
ATOM 2152 C C . CYS B 2 60 ? -41.793 16.424 16.336 1.00 107.07 745 CYS B C 1
ATOM 2153 O O . CYS B 2 60 ? -40.974 17.095 16.990 1.00 103.82 745 CYS B O 1
ATOM 2156 N N . GLN B 2 61 ? -41.619 15.134 15.996 1.00 107.45 746 GLN B N 1
ATOM 2157 C CA . GLN B 2 61 ? -40.514 14.245 16.470 1.00 105.73 746 GLN B CA 1
ATOM 2158 C C . GLN B 2 61 ? -39.147 14.812 16.041 1.00 102.78 746 GLN B C 1
ATOM 2159 O O . GLN B 2 61 ? -39.101 15.569 15.049 1.00 100.84 746 GLN B O 1
ATOM 2161 N N . GLU B 2 62 ? -38.080 14.454 16.774 1.00 101.61 747 GLU B N 1
ATOM 2162 C CA . GLU B 2 62 ? -36.680 14.936 16.570 1.00 98.59 747 GLU B CA 1
ATOM 2163 C C . GLU B 2 62 ? -36.028 14.187 15.400 1.00 98.43 747 GLU B C 1
ATOM 2164 O O . GLU B 2 62 ? -35.323 14.840 14.610 1.00 97.21 747 GLU B O 1
ATOM 2170 N N . SER B 2 63 ? -36.220 12.866 15.315 1.00 99.85 748 SER B N 1
ATOM 2171 C CA . SER B 2 63 ? -35.780 12.014 14.177 1.00 100.45 748 SER B CA 1
ATOM 2172 C C . SER B 2 63 ? -35.997 12.782 12.868 1.00 100.05 748 SER B C 1
ATOM 2173 O O . SER B 2 63 ? -35.058 12.859 12.058 1.00 98.79 748 SER B O 1
ATOM 2176 N N . GLU B 2 64 ? -37.204 13.335 12.697 1.00 101.14 749 GLU B N 1
ATOM 2177 C CA . GLU B 2 64 ? -37.667 14.065 11.486 1.00 101.76 749 GLU B CA 1
ATOM 2178 C C . GLU B 2 64 ? -36.755 15.268 11.232 1.00 98.93 749 GLU B C 1
ATOM 2179 O O . GLU B 2 64 ? -36.262 15.412 10.098 1.00 99.20 749 GLU B O 1
ATOM 2185 N N . VAL B 2 65 ? -36.550 16.089 12.263 1.00 96.88 750 VAL B N 1
ATOM 2186 C CA . VAL B 2 65 ? -35.806 17.381 12.204 1.00 94.15 750 VAL B CA 1
ATOM 2187 C C . VAL B 2 65 ? -34.385 17.127 11.691 1.00 92.64 750 VAL B C 1
ATOM 2188 O O . VAL B 2 65 ? -33.958 17.852 10.781 1.00 92.59 750 VAL B O 1
ATOM 2192 N N . LEU B 2 66 ? -33.689 16.137 12.253 1.00 92.08 751 LEU B N 1
ATOM 2193 C CA . LEU B 2 66 ? -32.262 15.835 11.945 1.00 91.32 751 LEU B CA 1
ATOM 2194 C C . LEU B 2 66 ? -32.114 15.376 10.486 1.00 91.72 751 LEU B C 1
ATOM 2195 O O . LEU B 2 66 ? -31.149 15.825 9.831 1.00 89.82 751 LEU B O 1
ATOM 2200 N N . GLU B 2 67 ? -33.033 14.524 10.004 1.00 93.62 752 GLU B N 1
ATOM 2201 C CA . GLU B 2 67 ? -33.051 13.961 8.622 1.00 94.53 752 GLU B CA 1
ATOM 2202 C C . GLU B 2 67 ? -33.183 15.102 7.598 1.00 93.89 752 GLU B C 1
ATOM 2203 O O . GLU B 2 67 ? -32.716 14.906 6.459 1.00 93.57 752 GLU B O 1
ATOM 2205 N N . ARG B 2 68 ? -33.764 16.246 7.997 1.00 93.50 753 ARG B N 1
ATOM 2206 C CA . ARG B 2 68 ? -33.993 17.445 7.139 1.00 93.86 753 ARG B CA 1
ATOM 2207 C C . ARG B 2 68 ? -32.685 17.945 6.525 1.00 93.17 753 ARG B C 1
ATOM 2208 O O . ARG B 2 68 ? -31.722 18.169 7.282 1.00 91.76 753 ARG B O 1
ATOM 2216 N N . GLN B 2 69 ? -32.700 18.162 5.207 1.00 94.85 754 GLN B N 1
ATOM 2217 C CA . GLN B 2 69 ? -31.625 18.834 4.436 1.00 94.15 754 GLN B CA 1
ATOM 2218 C C . GLN B 2 69 ? -31.486 20.266 4.965 1.00 91.18 754 GLN B C 1
ATOM 2219 O O . GLN B 2 69 ? -32.516 20.858 5.363 1.00 90.96 754 GLN B O 1
ATOM 2225 N N . MET B 2 70 ? -30.256 20.786 4.971 1.00 88.90 755 MET B N 1
ATOM 2226 C CA . MET B 2 70 ? -29.899 22.121 5.518 1.00 86.62 755 MET B CA 1
ATOM 2227 C C . MET B 2 70 ? -30.205 23.202 4.470 1.00 87.37 755 MET B C 1
ATOM 2228 O O . MET B 2 70 ? -29.252 23.778 3.905 1.00 88.23 755 MET B O 1
ATOM 2233 N N . CYS B 2 71 ? -31.492 23.478 4.237 1.00 87.38 756 CYS B N 1
ATOM 2234 C CA . CYS B 2 71 ? -31.995 24.526 3.307 1.00 87.12 756 CYS B CA 1
ATOM 2235 C C . CYS B 2 71 ? -31.927 25.887 3.998 1.00 85.65 756 CYS B C 1
ATOM 2236 O O . CYS B 2 71 ? -31.575 25.954 5.170 1.00 83.58 756 CYS B O 1
ATOM 2239 N N . PRO B 2 72 ? -32.219 27.015 3.308 1.00 86.95 757 PRO B N 1
ATOM 2240 C CA . PRO B 2 72 ? -31.982 28.350 3.868 1.00 86.05 757 PRO B CA 1
ATOM 2241 C C . PRO B 2 72 ? -32.531 28.597 5.283 1.00 84.76 757 PRO B C 1
ATOM 2242 O O . PRO B 2 72 ? -31.895 29.344 6.015 1.00 83.80 757 PRO B O 1
ATOM 2246 N N . GLU B 2 73 ? -33.674 27.988 5.626 1.00 85.15 758 GLU B N 1
ATOM 2247 C CA . GLU B 2 73 ? -34.346 28.139 6.948 1.00 84.37 758 GLU B CA 1
ATOM 2248 C C . GLU B 2 73 ? -33.623 27.302 8.008 1.00 83.43 758 GLU B C 1
ATOM 2249 O O . GLU B 2 73 ? -33.328 27.850 9.083 1.00 82.07 758 GLU B O 1
ATOM 2255 N N . GLU B 2 74 ? -33.368 26.024 7.710 1.00 84.64 759 GLU B N 1
ATOM 2256 C CA . GLU B 2 74 ? -32.623 25.084 8.592 1.00 84.38 759 GLU B CA 1
ATOM 2257 C C . GLU B 2 74 ? -31.262 25.706 8.936 1.00 82.96 759 GLU B C 1
ATOM 2258 O O . GLU B 2 74 ? -30.927 25.762 10.139 1.00 82.34 759 GLU B O 1
ATOM 2264 N N . GLN B 2 75 ? -30.534 26.175 7.911 1.00 83.28 760 GLN B N 1
ATOM 2265 C CA . GLN B 2 75 ? -29.199 26.834 8.013 1.00 81.53 760 GLN B CA 1
ATOM 2266 C C . GLN B 2 75 ? -29.293 28.031 8.967 1.00 80.80 760 GLN B C 1
ATOM 2267 O O . GLN B 2 75 ? -28.380 28.181 9.802 1.00 81.28 760 GLN B O 1
ATOM 2273 N N . LEU B 2 76 ? -30.347 28.844 8.849 1.00 80.52 761 LEU B N 1
ATOM 2274 C CA . LEU B 2 76 ? -30.561 30.040 9.710 1.00 80.05 761 LEU B CA 1
ATOM 2275 C C . LEU B 2 76 ? -30.763 29.594 11.165 1.00 80.80 761 LEU B C 1
ATOM 2276 O O . LEU B 2 76 ? -30.157 30.208 12.060 1.00 80.67 761 LEU B O 1
ATOM 2281 N N . LYS B 2 77 ? -31.567 28.552 11.393 1.00 82.51 762 LYS B N 1
ATOM 2282 C CA . LYS B 2 77 ? -31.942 28.080 12.753 1.00 83.48 762 LYS B CA 1
ATOM 2283 C C . LYS B 2 77 ? -30.693 27.561 13.475 1.00 82.99 762 LYS B C 1
ATOM 2284 O O . LYS B 2 77 ? -30.528 27.870 14.672 1.00 82.90 762 LYS B O 1
ATOM 2290 N N . CYS B 2 78 ? -29.845 26.807 12.772 1.00 82.90 763 CYS B N 1
ATOM 2291 C CA . CYS B 2 78 ? -28.563 26.269 13.299 1.00 81.76 763 CYS B CA 1
ATOM 2292 C C . CYS B 2 78 ? -27.621 27.426 13.648 1.00 80.85 763 CYS B C 1
ATOM 2293 O O . CYS B 2 78 ? -26.990 27.366 14.721 1.00 80.74 763 CYS B O 1
ATOM 2296 N N . GLU B 2 79 ? -27.555 28.444 12.783 1.00 80.89 764 GLU B N 1
ATOM 2297 C CA . GLU B 2 79 ? -26.773 29.693 12.998 1.00 79.90 764 GLU B CA 1
ATOM 2298 C C . GLU B 2 79 ? -27.302 30.399 14.255 1.00 78.99 764 GLU B C 1
ATOM 2299 O O . GLU B 2 79 ? -26.478 30.859 15.078 1.00 77.92 764 GLU B O 1
ATOM 2305 N N . PHE B 2 80 ? -28.628 30.455 14.403 1.00 78.44 765 PHE B N 1
ATOM 2306 C CA . PHE B 2 80 ? -29.331 31.009 15.589 1.00 77.99 765 PHE B CA 1
ATOM 2307 C C . PHE B 2 80 ? -28.876 30.255 16.844 1.00 77.52 765 PHE B C 1
ATOM 2308 O O . PHE B 2 80 ? -28.483 30.915 17.825 1.00 77.09 765 PHE B O 1
ATOM 2316 N N . LEU B 2 81 ? -28.916 28.919 16.798 1.00 77.93 766 LEU B N 1
AT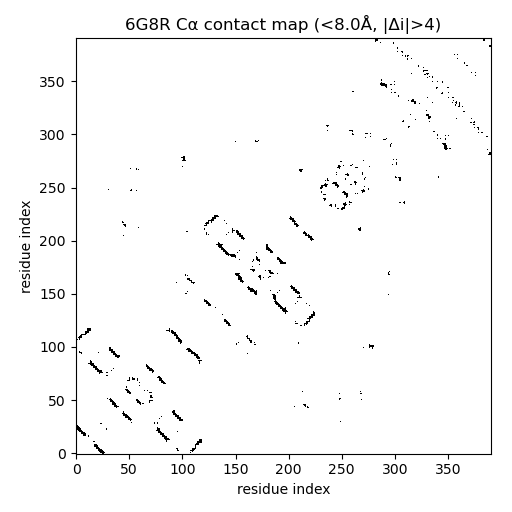OM 2317 C CA . LEU B 2 81 ? -28.523 28.020 17.920 1.00 77.76 766 LEU B CA 1
ATOM 2318 C C . LEU B 2 81 ? -27.039 28.213 18.255 1.00 76.71 766 LEU B C 1
ATOM 2319 O O . LEU B 2 81 ? -26.705 28.261 19.462 1.00 76.64 766 LEU B O 1
ATOM 2324 N N . LEU B 2 82 ? -26.178 28.305 17.239 1.00 75.07 767 LEU B N 1
ATOM 2325 C CA . LEU B 2 82 ? -24.712 28.413 17.449 1.00 74.16 767 LEU B CA 1
ATOM 2326 C C . LEU B 2 82 ? -24.397 29.774 18.079 1.00 73.49 767 LEU B C 1
ATOM 2327 O O . LEU B 2 82 ? -23.501 29.830 18.941 1.00 72.57 767 LEU B O 1
ATOM 2332 N N . LEU B 2 83 ? -25.116 30.829 17.691 1.00 74.16 768 LEU B N 1
ATOM 2333 C CA . LEU B 2 83 ? -24.915 32.182 18.276 1.00 74.85 768 LEU B CA 1
ATOM 2334 C C . LEU B 2 83 ? -25.253 32.149 19.773 1.00 75.39 768 LEU B C 1
ATOM 2335 O O . LEU B 2 83 ? -24.513 32.785 20.555 1.00 74.35 768 LEU B O 1
ATOM 2340 N N . LYS B 2 84 ? -26.329 31.446 20.152 1.00 75.40 769 LYS B N 1
ATOM 2341 C CA . LYS B 2 84 ? -26.769 31.297 21.566 1.00 75.11 769 LYS B CA 1
ATOM 2342 C C . LYS B 2 84 ? -25.704 30.526 22.348 1.00 75.08 769 LYS B C 1
ATOM 2343 O O . LYS B 2 84 ? -25.358 30.974 23.456 1.00 76.13 769 LYS B O 1
ATOM 2349 N N . VAL B 2 85 ? -25.194 29.428 21.786 1.00 74.51 770 VAL B N 1
ATOM 2350 C CA . VAL B 2 85 ? -24.056 28.662 22.374 1.00 74.33 770 VAL B CA 1
ATOM 2351 C C . VAL B 2 85 ? -22.921 29.650 22.689 1.00 74.02 770 VAL B C 1
ATOM 2352 O O . VAL B 2 85 ? -22.486 29.689 23.858 1.00 74.40 770 VAL B O 1
ATOM 2356 N N . TYR B 2 86 ? -22.495 30.451 21.706 1.00 73.34 771 TYR B N 1
ATOM 2357 C CA . TYR B 2 86 ? -21.358 31.407 21.831 1.00 73.07 771 TYR B CA 1
ATOM 2358 C C . TYR B 2 86 ? -21.663 32.494 22.875 1.00 73.34 771 TYR B C 1
ATOM 2359 O O . TYR B 2 86 ? -20.714 32.989 23.506 1.00 73.65 771 TYR B O 1
ATOM 2368 N N . CYS B 2 87 ? -22.937 32.854 23.055 1.00 73.71 772 CYS B N 1
ATOM 2369 C CA . CYS B 2 87 ? -23.3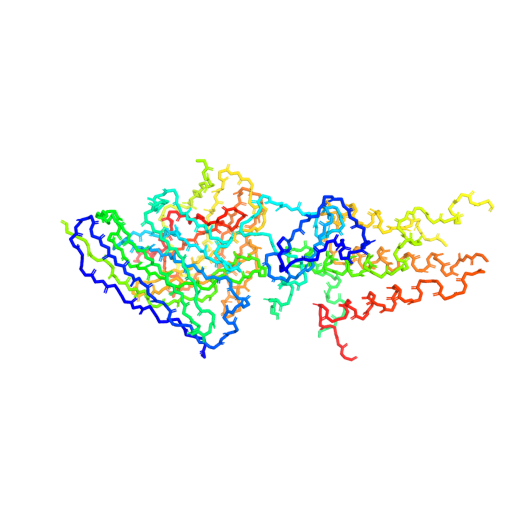90 33.904 24.010 1.00 74.39 772 CYS B CA 1
ATOM 2370 C C . CYS B 2 87 ? -23.271 33.401 25.453 1.00 74.77 772 CYS B C 1
ATOM 2371 O O . CYS B 2 87 ? -23.118 34.242 26.348 1.00 75.68 772 CYS B O 1
ATOM 2374 N N . CYS B 2 88 ? -23.342 32.086 25.670 1.00 74.52 773 CYS B N 1
ATOM 2375 C CA . CYS B 2 88 ? -23.092 31.441 26.986 1.00 75.65 773 CYS B CA 1
ATOM 2376 C C . CYS B 2 88 ? -21.606 31.594 27.338 1.00 75.98 773 CYS B C 1
ATOM 2377 O O . CYS B 2 88 ? -20.761 31.382 26.449 1.00 77.10 773 CYS B O 1
ATOM 2380 N N . SER B 2 89 ? -21.314 31.951 28.592 1.00 76.40 774 SER B N 1
ATOM 2381 C CA . SER B 2 89 ? -19.962 32.259 29.129 1.00 75.65 774 SER B CA 1
ATOM 2382 C C . SER B 2 89 ? -19.026 31.049 29.011 1.00 76.09 774 SER B C 1
ATOM 2383 O O . SER B 2 89 ? -17.800 31.256 28.980 1.00 76.71 774 SER B O 1
ATOM 2386 N N . GLU B 2 90 ? -19.577 29.834 28.971 1.00 76.70 775 GLU B N 1
ATOM 2387 C CA . GLU B 2 90 ? -18.800 28.568 28.888 1.00 77.64 775 GLU B CA 1
ATOM 2388 C C . GLU B 2 90 ? -18.251 28.366 27.469 1.00 77.30 775 GLU B C 1
ATOM 2389 O O . GLU B 2 90 ? -17.301 27.572 27.317 1.00 78.56 775 GLU B O 1
ATOM 2395 N N . SER B 2 91 ? -18.812 29.038 26.460 1.00 76.02 776 SER B N 1
ATOM 2396 C CA . SER B 2 91 ? -18.356 28.917 25.050 1.00 75.43 776 SER B CA 1
ATOM 2397 C C . SER B 2 91 ? -16.824 29.069 24.976 1.00 75.87 776 SER B C 1
ATOM 2398 O O . SER B 2 91 ? -16.197 28.292 24.219 1.00 74.95 776 SER B O 1
ATOM 2401 N N . SER B 2 92 ? -16.246 29.991 25.762 1.00 76.46 777 SER B N 1
ATOM 2402 C CA . SER B 2 92 ? -14.778 30.215 25.912 1.00 77.20 777 SER B CA 1
ATOM 2403 C C . SER B 2 92 ? -14.047 28.873 25.941 1.00 77.36 777 SER B C 1
ATOM 2404 O O . SER B 2 92 ? -13.140 28.665 25.113 1.00 77.12 777 SER B O 1
ATOM 2407 N N . PHE B 2 93 ? -14.444 28.010 26.879 1.00 77.20 778 PHE B N 1
ATOM 2408 C CA . PHE B 2 93 ? -13.788 26.716 27.192 1.00 77.14 778 PHE B CA 1
ATOM 2409 C C . PHE B 2 93 ? -13.777 25.825 25.949 1.00 76.75 778 PHE B C 1
ATOM 2410 O O . PHE B 2 93 ? -12.722 25.255 25.662 1.00 79.05 778 PHE B O 1
ATOM 2418 N N . PHE B 2 94 ? -14.896 25.730 25.229 1.00 76.03 779 PHE B N 1
ATOM 2419 C CA . PHE B 2 94 ? -15.097 24.742 24.136 1.00 76.51 779 PHE B CA 1
ATOM 2420 C C . PHE B 2 94 ? -14.896 25.382 22.753 1.00 76.67 779 PHE B C 1
ATOM 2421 O O . PHE B 2 94 ? -15.253 24.734 21.757 1.00 76.45 779 PHE B O 1
ATOM 2429 N N . ALA B 2 95 ? -14.317 26.584 22.675 1.00 77.77 780 ALA B N 1
ATOM 2430 C CA . ALA B 2 95 ? -14.167 27.358 21.417 1.00 78.38 780 ALA B CA 1
ATOM 2431 C C . ALA B 2 95 ? -13.031 26.784 20.564 1.00 79.97 780 ALA B C 1
ATOM 2432 O O . ALA B 2 95 ? -13.268 26.517 19.372 1.00 79.00 780 ALA B O 1
ATOM 2434 N N . LYS B 2 96 ? -11.843 26.633 21.159 1.00 82.62 781 LYS B N 1
ATOM 2435 C CA . LYS B 2 96 ? -10.603 26.148 20.497 1.00 84.46 781 LYS B CA 1
ATOM 2436 C C . LYS B 2 96 ? -10.401 24.659 20.796 1.00 86.24 781 LYS B C 1
ATOM 2437 O O . LYS B 2 96 ? -11.246 24.061 21.495 1.00 85.56 781 LYS B O 1
ATOM 2443 N N . ILE B 2 97 ? -9.307 24.099 20.276 1.00 89.11 782 ILE B N 1
ATOM 2444 C CA . ILE B 2 97 ? -8.814 22.722 20.571 1.00 91.67 782 ILE B CA 1
ATOM 2445 C C . ILE B 2 97 ? -8.999 22.453 22.061 1.00 90.64 782 ILE B C 1
ATOM 2446 O O . ILE B 2 97 ? -8.644 23.288 22.885 1.00 89.19 782 ILE B O 1
ATOM 2451 N N . PRO B 2 98 ? -9.570 21.289 22.444 1.00 92.15 783 PRO B N 1
ATOM 2452 C CA . PRO B 2 98 ? -9.658 20.902 23.851 1.00 94.41 783 PRO B CA 1
ATOM 2453 C C . PRO B 2 98 ? -8.264 20.780 24.488 1.00 97.96 783 PRO B C 1
ATOM 2454 O O . PRO B 2 98 ? -7.344 20.369 23.795 1.00 98.81 783 PRO B O 1
ATOM 2458 N N . TYR B 2 99 ? -8.146 21.140 25.774 1.00 99.92 784 TYR B N 1
ATOM 2459 C CA . TYR B 2 99 ? -6.898 21.054 26.584 1.00 101.77 784 TYR B CA 1
ATOM 2460 C C . TYR B 2 99 ? -6.318 19.635 26.480 1.00 101.96 784 TYR B C 1
ATOM 2461 O O . TYR B 2 99 ? -5.094 19.487 26.245 1.00 102.54 784 TYR B O 1
ATOM 2463 N N . TYR B 2 100 ? -7.186 18.624 26.597 1.00 99.92 785 TYR B N 1
ATOM 2464 C CA . TYR B 2 100 ? -6.807 17.190 26.688 1.00 101.45 785 TYR B CA 1
ATOM 2465 C C . TYR B 2 100 ? -6.053 16.739 25.423 1.00 101.84 785 TYR B C 1
ATOM 2466 O O . TYR B 2 100 ? -5.260 15.784 25.534 1.00 103.77 785 TYR B O 1
ATOM 2475 N N . TYR B 2 101 ? -6.258 17.419 24.285 1.00 100.59 786 TYR B N 1
ATOM 2476 C CA . TYR B 2 101 ? -5.908 16.956 22.911 1.00 99.81 786 TYR B CA 1
ATOM 2477 C C . TYR B 2 101 ? -4.412 16.643 22.758 1.00 101.38 786 TYR B C 1
ATOM 2478 O O . TYR B 2 101 ? -4.098 15.731 21.970 1.00 102.00 786 TYR B O 1
ATOM 2487 N N . TYR B 2 102 ? -3.520 17.371 23.441 1.00 102.06 787 TYR B N 1
ATOM 2488 C CA . TYR B 2 102 ? -2.045 17.214 23.300 1.00 104.08 787 TYR B CA 1
ATOM 2489 C C . TYR B 2 102 ? -1.469 16.345 24.438 1.00 105.73 787 TYR B C 1
ATOM 2490 O O . TYR B 2 102 ? -0.228 16.293 24.551 1.00 107.56 787 TYR B O 1
ATOM 2499 N N . ILE B 2 103 ? -2.316 15.662 25.227 1.00 103.88 788 ILE B N 1
ATOM 2500 C CA . ILE B 2 103 ? -1.902 14.820 26.393 1.00 104.02 788 ILE B CA 1
ATOM 2501 C C . ILE B 2 103 ? -1.688 13.378 25.913 1.00 105.68 788 ILE B C 1
ATOM 2502 O O . ILE B 2 103 ? -2.504 12.902 25.097 1.00 103.61 788 ILE B O 1
ATOM 2504 N N . ARG B 2 104 ? -0.625 12.726 26.410 1.00 108.81 789 ARG B N 1
ATOM 2505 C CA . ARG B 2 104 ? -0.233 11.319 26.108 1.00 109.98 789 ARG B CA 1
ATOM 2506 C C . ARG B 2 104 ? -0.720 10.397 27.234 1.00 110.17 789 ARG B C 1
ATOM 2507 O O . ARG B 2 104 ? -1.825 9.839 27.075 1.00 108.59 789 ARG B O 1
ATOM 2509 N N . LEU B 2 110 ? -13.127 8.686 23.284 1.00 103.61 795 LEU B N 1
ATOM 2510 C CA . LEU B 2 110 ? -12.780 9.872 22.445 1.00 102.13 795 LEU B CA 1
ATOM 2511 C C . LEU B 2 110 ? -13.061 9.568 20.959 1.00 101.49 795 LEU B C 1
ATOM 2512 O O . LEU B 2 110 ? -12.261 8.829 20.343 1.00 102.06 795 LEU B O 1
ATOM 2517 N N . LYS B 2 111 ? -14.141 10.144 20.405 1.00 99.15 796 LYS B N 1
ATOM 2518 C CA . LYS B 2 111 ? -14.753 9.754 19.100 1.00 98.47 796 LYS B CA 1
ATOM 2519 C C . LYS B 2 111 ? -14.191 10.606 17.948 1.00 97.87 796 LYS B C 1
ATOM 2520 O O . LYS B 2 111 ? -14.042 10.047 16.838 1.00 103.15 796 LYS B O 1
ATOM 2522 N N . GLU B 2 112 ? -13.907 11.895 18.170 1.00 92.84 797 GLU B N 1
ATOM 2523 C CA . GLU B 2 112 ? -13.295 12.804 17.158 1.00 89.92 797 GLU B CA 1
ATOM 2524 C C . GLU B 2 112 ? -13.102 14.179 17.784 1.00 86.80 797 GLU B C 1
ATOM 2525 O O . GLU B 2 112 ? -14.065 14.777 18.256 1.00 86.65 797 GLU B O 1
ATOM 2531 N N . PRO B 2 113 ? -11.875 14.739 17.800 1.00 84.76 798 PRO B N 1
ATOM 2532 C CA . PRO B 2 113 ? -11.662 16.079 18.345 1.00 82.95 798 PRO B CA 1
ATOM 2533 C C . PRO B 2 113 ? -12.669 17.065 17.738 1.00 81.42 798 PRO B C 1
ATOM 2534 O O . PRO B 2 113 ? -12.767 17.107 16.532 1.00 82.87 798 PRO B O 1
ATOM 2538 N N . MET B 2 114 ? -13.415 17.788 18.579 1.00 79.95 799 MET B N 1
ATOM 2539 C CA . MET B 2 114 ? -14.456 18.758 18.140 1.00 77.91 799 MET B CA 1
ATOM 2540 C C . MET B 2 114 ? -14.404 20.013 19.017 1.00 76.95 799 MET B C 1
ATOM 2541 O O . MET B 2 114 ? -14.059 19.901 20.198 1.00 77.41 799 MET B O 1
ATOM 2546 N N . TRP B 2 115 ? -14.714 21.170 18.433 1.00 76.72 800 TRP B N 1
ATOM 2547 C CA . TRP B 2 115 ? -14.677 22.497 19.100 1.00 76.17 800 TRP B CA 1
ATOM 2548 C C . TRP B 2 115 ? -15.557 23.479 18.313 1.00 75.65 800 TRP B C 1
ATOM 2549 O O . TRP B 2 115 ? -15.834 23.210 17.134 1.00 75.98 800 TRP B O 1
ATOM 2560 N N . LEU B 2 116 ? -16.023 24.554 18.953 1.00 75.34 801 LEU B N 1
ATOM 2561 C CA . LEU B 2 116 ? -17.089 25.436 18.405 1.00 75.06 801 LEU B CA 1
ATOM 2562 C C . LEU B 2 116 ? -16.590 26.137 17.133 1.00 75.70 801 LEU B C 1
ATOM 2563 O O . LEU B 2 116 ? -17.379 26.226 16.171 1.00 76.37 801 LEU B O 1
ATOM 2568 N N . ASP B 2 117 ? -15.333 26.594 17.115 1.00 76.11 802 ASP B N 1
ATOM 2569 C CA . ASP B 2 117 ? -14.724 27.312 15.960 1.00 76.38 802 ASP B CA 1
ATOM 2570 C C . ASP B 2 117 ? -14.707 26.392 14.729 1.00 76.28 802 ASP B C 1
ATOM 2571 O O . ASP B 2 117 ? -14.871 26.910 13.605 1.00 76.79 802 ASP B O 1
ATOM 2576 N N . LYS B 2 118 ? -14.546 25.083 14.936 1.00 76.02 803 LYS B N 1
ATOM 2577 C CA . LYS B 2 118 ? -14.565 24.048 13.864 1.00 76.71 803 LYS B CA 1
ATOM 2578 C C . LYS B 2 118 ? -15.989 23.927 13.303 1.00 76.13 803 LYS B C 1
ATOM 2579 O O . LYS B 2 118 ? -16.138 23.927 12.072 1.00 76.55 803 LYS B O 1
ATOM 2585 N N . ILE B 2 119 ? -16.990 23.842 14.180 1.00 76.38 804 ILE B N 1
ATOM 2586 C CA . ILE B 2 119 ? -18.439 23.783 13.819 1.00 76.79 804 ILE B CA 1
ATOM 2587 C C . ILE B 2 119 ? -18.836 25.101 13.141 1.00 76.87 804 ILE B C 1
ATOM 2588 O O . ILE B 2 119 ? -19.619 25.054 12.175 1.00 76.35 804 ILE B O 1
ATOM 2593 N N . LYS B 2 120 ? -18.321 26.227 13.642 1.00 77.36 805 LYS B N 1
ATOM 2594 C CA . LYS B 2 120 ? -18.635 27.593 13.149 1.00 78.12 805 LYS B CA 1
ATOM 2595 C C . LYS B 2 120 ? -18.152 27.738 11.702 1.00 79.12 805 LYS B C 1
ATOM 2596 O O . LYS B 2 120 ? -18.956 28.184 10.850 1.00 80.69 805 LYS B O 1
ATOM 2602 N N . LYS B 2 121 ? -16.896 27.371 11.430 1.00 78.51 806 LYS B N 1
ATOM 2603 C CA . LYS B 2 121 ? -16.311 27.389 10.060 1.00 78.97 806 LYS B CA 1
ATOM 2604 C C . LYS B 2 121 ? -17.174 26.529 9.128 1.00 79.82 806 LYS B C 1
ATOM 2605 O O . LYS B 2 121 ? -17.549 27.008 8.048 1.00 81.43 806 LYS B O 1
ATOM 2611 N N . ARG B 2 122 ? -17.485 25.302 9.541 1.00 80.46 807 ARG B N 1
ATOM 2612 C CA . ARG B 2 122 ? -18.240 24.320 8.721 1.00 81.49 807 ARG B CA 1
ATOM 2613 C C . ARG B 2 122 ? -19.621 24.896 8.397 1.00 80.41 807 ARG B C 1
ATOM 2614 O O . ARG B 2 122 ? -19.997 24.858 7.220 1.00 81.71 807 ARG B O 1
ATOM 2622 N N . LEU B 2 123 ? -20.323 25.431 9.401 1.00 79.01 808 LEU B N 1
ATOM 2623 C CA . LEU B 2 123 ? -21.719 25.929 9.268 1.00 78.95 808 LEU B CA 1
ATOM 2624 C C . LEU B 2 123 ? -21.734 27.178 8.379 1.00 80.81 808 LEU B C 1
ATOM 2625 O O . LEU B 2 123 ? -22.662 27.303 7.546 1.00 82.13 808 LEU B O 1
ATOM 2630 N N . ASN B 2 124 ? -20.755 28.071 8.550 1.00 81.54 809 ASN B N 1
ATOM 2631 C CA . ASN B 2 124 ? -20.643 29.303 7.727 1.00 82.35 809 ASN B CA 1
ATOM 2632 C C . ASN B 2 124 ? -20.324 28.911 6.279 1.00 81.48 809 ASN B C 1
ATOM 2633 O O . ASN B 2 124 ? -20.774 29.626 5.376 1.00 82.24 809 ASN B O 1
ATOM 2638 N N . GLU B 2 125 ? -19.594 27.812 6.072 1.00 80.67 810 GLU B N 1
ATOM 2639 C CA . GLU B 2 125 ? -19.164 27.328 4.733 1.00 82.08 810 GLU B CA 1
ATOM 2640 C C . GLU B 2 125 ? -20.239 26.427 4.105 1.00 82.54 810 GLU B C 1
ATOM 2641 O O . GLU B 2 125 ? -19.983 25.893 3.013 1.00 84.22 810 GLU B O 1
ATOM 2647 N N . HIS B 2 126 ? -21.397 26.267 4.754 1.00 81.72 811 HIS B N 1
ATOM 2648 C CA . HIS B 2 126 ? -22.520 25.412 4.287 1.00 82.34 811 HIS B CA 1
ATOM 2649 C C . HIS B 2 126 ? -22.025 23.970 4.133 1.00 82.85 811 HIS B C 1
ATOM 2650 O O . HIS B 2 126 ? -22.419 23.310 3.157 1.00 84.36 811 HIS B O 1
ATOM 2657 N N . GLY B 2 127 ? -21.198 23.514 5.080 1.00 82.20 812 GLY B N 1
ATOM 2658 C CA . GLY B 2 127 ? -20.497 22.215 5.048 1.00 82.77 812 GLY B CA 1
ATOM 2659 C C . GLY B 2 127 ? -21.312 21.097 5.678 1.00 82.62 812 GLY B C 1
ATOM 2660 O O . GLY B 2 127 ? -20.833 19.953 5.665 1.00 82.01 812 GLY B O 1
ATOM 2661 N N . TYR B 2 128 ? -22.494 21.409 6.218 1.00 82.75 813 TYR B N 1
ATOM 2662 C CA . TYR B 2 128 ? -23.457 20.425 6.777 1.00 83.29 813 TYR B CA 1
ATOM 2663 C C . TYR B 2 128 ? -24.623 20.269 5.807 1.00 85.05 813 TYR B C 1
ATOM 2664 O O . TYR B 2 128 ? -25.404 21.202 5.650 1.00 84.85 813 TYR B O 1
ATOM 2673 N N . PRO B 2 129 ? -24.775 19.109 5.124 1.00 87.32 814 PRO B N 1
ATOM 2674 C CA . PRO B 2 129 ? -25.870 18.912 4.177 1.00 89.18 814 PRO B CA 1
ATOM 2675 C C . PRO B 2 129 ? -27.219 18.736 4.891 1.00 90.13 814 PRO B C 1
ATOM 2676 O O . PRO B 2 129 ? -28.233 19.049 4.297 1.00 91.94 814 PRO B O 1
ATOM 2680 N N . GLN B 2 130 ? -27.201 18.261 6.141 1.00 90.03 815 GLN B N 1
ATOM 2681 C CA . GLN B 2 130 ? -28.421 18.070 6.971 1.00 90.23 815 GLN B CA 1
ATOM 2682 C C . GLN B 2 130 ? -28.246 18.713 8.350 1.00 88.16 815 GLN B C 1
ATOM 2683 O O . GLN B 2 130 ? -27.099 18.944 8.771 1.00 87.24 815 GLN B O 1
ATOM 2689 N N . VAL B 2 131 ? -29.368 18.955 9.026 1.00 87.69 816 VAL B N 1
ATOM 2690 C CA . VAL B 2 131 ? -29.425 19.455 10.428 1.00 87.01 816 VAL B CA 1
ATOM 2691 C C . VAL B 2 131 ? -28.634 18.484 11.315 1.00 87.49 816 VAL B C 1
ATOM 2692 O O . VAL B 2 131 ? -27.966 18.957 12.255 1.00 87.09 816 VAL B O 1
ATOM 2696 N N . GLU B 2 132 ? -28.697 17.183 11.010 1.00 89.07 817 GLU B N 1
ATOM 2697 C CA . GLU B 2 132 ? -28.074 16.087 11.806 1.00 89.49 817 GLU B CA 1
ATOM 2698 C C . GLU B 2 132 ? -26.570 16.334 11.978 1.00 86.93 817 GLU B C 1
ATOM 2699 O O . GLU B 2 132 ? -26.077 16.155 13.104 1.00 86.16 817 GLU B O 1
ATOM 2705 N N . GLY B 2 133 ? -25.873 16.706 10.901 1.00 85.43 818 GLY B N 1
ATOM 2706 C CA . GLY B 2 133 ? -24.415 16.933 10.901 1.00 84.21 818 GLY B CA 1
ATOM 2707 C C . GLY B 2 133 ? -24.013 17.961 11.942 1.00 82.30 818 GLY B C 1
ATOM 2708 O O . GLY B 2 133 ? -23.032 17.725 12.671 1.00 82.66 818 GLY B O 1
ATOM 2709 N N . PHE B 2 134 ? -24.757 19.065 12.010 1.00 81.14 819 PHE B N 1
ATOM 2710 C CA . PHE B 2 134 ? -24.537 20.187 12.956 1.00 79.50 819 PHE B CA 1
ATOM 2711 C C . PHE B 2 134 ? -24.776 19.699 14.390 1.00 79.74 819 PHE B C 1
ATOM 2712 O O . PHE B 2 134 ? -23.864 19.830 15.229 1.00 80.34 819 PHE B O 1
ATOM 2720 N N . VAL B 2 135 ? -25.962 19.140 14.647 1.00 79.63 820 VAL B N 1
ATOM 2721 C CA . VAL B 2 135 ? -26.425 18.718 16.002 1.00 79.14 820 VAL B CA 1
ATOM 2722 C C . VAL B 2 135 ? -25.472 17.653 16.553 1.00 79.35 820 VAL B C 1
ATOM 2723 O O . VAL B 2 135 ? -25.172 17.710 17.757 1.00 79.47 820 VAL B O 1
ATOM 2727 N N . GLN B 2 136 ? -25.008 16.728 15.709 1.00 80.75 821 GLN B N 1
ATOM 2728 C CA . GLN B 2 136 ? -24.113 15.611 16.122 1.00 82.51 821 GLN B CA 1
ATOM 2729 C C . GLN B 2 136 ? -22.739 16.155 16.524 1.00 81.65 821 GLN B C 1
ATOM 2730 O O . GLN B 2 136 ? -22.211 15.695 17.552 1.00 81.88 821 GLN B O 1
ATOM 2736 N N . ASP B 2 137 ? -22.174 17.080 15.743 1.00 81.25 822 ASP B N 1
ATOM 2737 C CA . ASP B 2 137 ? -20.873 17.727 16.067 1.00 81.37 822 ASP B CA 1
ATOM 2738 C C . ASP B 2 137 ? -21.020 18.450 17.414 1.00 80.96 822 ASP B C 1
ATOM 2739 O O . ASP B 2 137 ? -20.141 18.274 18.282 1.00 80.80 822 ASP B O 1
ATOM 2744 N N . MET B 2 138 ? -22.107 19.206 17.600 1.00 81.06 823 MET B N 1
ATOM 2745 C CA . MET B 2 138 ? -22.360 19.975 18.847 1.00 80.81 823 MET B CA 1
ATOM 2746 C C . MET B 2 138 ? -22.352 19.001 20.029 1.00 80.64 823 MET B C 1
ATOM 2747 O O . MET B 2 138 ? -21.641 19.275 21.012 1.00 81.11 823 MET B O 1
ATOM 2752 N N . ARG B 2 139 ? -23.075 17.886 19.908 1.00 80.86 824 ARG B N 1
ATOM 2753 C CA . ARG B 2 139 ? -23.216 16.863 20.981 1.00 81.86 824 ARG B CA 1
ATOM 2754 C C . ARG B 2 139 ? -21.872 16.174 21.248 1.00 83.02 824 ARG B C 1
ATOM 2755 O O . ARG B 2 139 ? -21.566 15.916 22.430 1.00 84.42 824 ARG B O 1
ATOM 2763 N N . LEU B 2 140 ? -21.094 15.906 20.199 1.00 83.53 825 LEU B N 1
ATOM 2764 C CA . LEU B 2 140 ? -19.773 15.234 20.302 1.00 84.00 825 LEU B CA 1
ATOM 2765 C C . LEU B 2 140 ? -18.841 16.018 21.243 1.00 83.48 825 LEU B C 1
ATOM 2766 O O . LEU B 2 140 ? -18.029 15.362 21.945 1.00 83.49 825 LEU B O 1
ATOM 2771 N N . ILE B 2 141 ? -18.937 17.356 21.265 1.00 81.93 826 ILE B N 1
ATOM 2772 C CA . ILE B 2 141 ? -18.069 18.233 22.111 1.00 81.64 826 ILE B CA 1
ATOM 2773 C C . ILE B 2 141 ? -18.196 17.780 23.568 1.00 81.85 826 ILE B C 1
ATOM 2774 O O . ILE B 2 141 ? -17.150 17.648 24.243 1.00 81.23 826 ILE B O 1
ATOM 2779 N N . PHE B 2 142 ? -19.431 17.509 23.999 1.00 82.41 827 PHE B N 1
ATOM 2780 C CA . PHE B 2 142 ? -19.809 17.139 25.389 1.00 83.26 827 PHE B CA 1
ATOM 2781 C C . PHE B 2 142 ? -19.462 15.670 25.665 1.00 84.76 827 PHE B C 1
ATOM 2782 O O . PHE B 2 142 ? -18.901 15.403 26.738 1.00 85.48 827 PHE B O 1
ATOM 2790 N N . GLN B 2 143 ? -19.770 14.757 24.736 1.00 85.84 828 GLN B N 1
ATOM 2791 C CA . GLN B 2 143 ? -19.414 13.312 24.834 1.00 88.06 828 GLN B CA 1
ATOM 2792 C C . GLN B 2 143 ? -17.908 13.179 25.070 1.00 87.45 828 GLN B C 1
ATOM 2793 O O . GLN B 2 143 ? -17.522 12.476 26.027 1.00 89.22 828 GLN B O 1
ATOM 2799 N N . ASN B 2 144 ? -17.105 13.839 24.230 1.00 85.95 829 ASN B N 1
ATOM 2800 C CA . ASN B 2 144 ? -15.618 13.847 24.302 1.00 85.78 829 ASN B CA 1
ATOM 2801 C C . ASN B 2 144 ? -15.173 14.395 25.662 1.00 85.57 829 ASN B C 1
ATOM 2802 O O . ASN B 2 144 ? -14.235 13.816 26.261 1.00 85.64 829 ASN B O 1
ATOM 2807 N N . HIS B 2 145 ? -15.809 15.481 26.109 1.00 84.60 830 HIS B N 1
ATOM 2808 C CA . HIS B 2 145 ? -15.515 16.151 27.402 1.00 84.96 830 HIS B CA 1
ATOM 2809 C C . HIS B 2 145 ? -15.694 15.141 28.534 1.00 86.20 830 HIS B C 1
ATOM 2810 O O . HIS B 2 145 ? -14.731 14.946 29.289 1.00 87.53 830 HIS B O 1
ATOM 2817 N N . ARG B 2 146 ? -16.867 14.502 28.598 1.00 86.49 831 ARG B N 1
ATOM 2818 C CA . ARG B 2 146 ? -17.260 13.538 29.663 1.00 88.59 831 ARG B CA 1
ATOM 2819 C C . ARG B 2 146 ? -16.176 12.476 29.858 1.00 90.47 831 ARG B C 1
ATOM 2820 O O . ARG B 2 146 ? -15.868 12.165 31.029 1.00 93.25 831 ARG B O 1
ATOM 2828 N N . ALA B 2 147 ? -15.617 11.948 28.769 1.00 90.07 832 ALA B N 1
ATOM 2829 C CA . ALA B 2 147 ? -14.568 10.907 28.810 1.00 92.42 832 ALA B CA 1
ATOM 2830 C C . ALA B 2 147 ? -13.174 11.545 28.962 1.00 94.03 832 ALA B C 1
ATOM 2831 O O . ALA B 2 147 ? -12.376 11.381 28.032 1.00 97.53 832 ALA B O 1
ATOM 2833 N N . SER B 2 148 ? -12.866 12.233 30.078 1.00 94.81 833 SER B N 1
ATOM 2834 C CA . SER B 2 148 ? -11.527 12.852 30.326 1.00 95.39 833 SER B CA 1
ATOM 2835 C C . SER B 2 148 ? -11.273 13.229 31.806 1.00 98.86 833 SER B C 1
ATOM 2836 O O . SER B 2 148 ? -12.250 13.292 32.616 1.00 99.75 833 SER B O 1
ATOM 2839 N N . TYR B 2 149 ? -9.983 13.479 32.119 1.00 100.13 834 TYR B N 1
ATOM 2840 C CA . TYR B 2 149 ? -9.388 13.815 33.447 1.00 100.36 834 TYR B CA 1
ATOM 2841 C C . TYR B 2 149 ? -9.764 12.724 34.457 1.00 101.71 834 TYR B C 1
ATOM 2842 O O . TYR B 2 149 ? -9.739 11.544 34.050 1.00 100.44 834 TYR B O 1
ATOM 2844 N N . ASP B 2 153 ? -11.793 16.078 36.108 1.00 101.37 838 ASP B N 1
ATOM 2845 C CA . ASP B 2 153 ? -11.387 16.973 37.227 1.00 101.37 838 ASP B CA 1
ATOM 2846 C C . ASP B 2 153 ? -11.860 18.404 36.931 1.00 99.52 838 ASP B C 1
ATOM 2847 O O . ASP B 2 153 ? -11.135 19.345 37.313 1.00 98.93 838 ASP B O 1
ATOM 2849 N N . PHE B 2 154 ? -13.023 18.557 36.277 1.00 98.46 839 PHE B N 1
ATOM 2850 C CA . PHE B 2 154 ? -13.490 19.805 35.600 1.00 96.46 839 PHE B CA 1
ATOM 2851 C C . PHE B 2 154 ? -14.873 20.263 36.089 1.00 94.20 839 PHE B C 1
ATOM 2852 O O . PHE B 2 154 ? -15.426 21.198 35.469 1.00 92.19 839 PHE B O 1
ATOM 2860 N N . GLY B 2 155 ? -15.410 19.651 37.152 1.00 93.62 840 GLY B N 1
ATOM 2861 C CA . GLY B 2 155 ? -16.690 20.037 37.775 1.00 92.00 840 GLY B CA 1
ATOM 2862 C C . GLY B 2 155 ? -17.834 20.031 36.779 1.00 89.32 840 GLY B C 1
ATOM 2863 O O . GLY B 2 155 ? -17.919 19.086 35.979 1.00 89.42 840 GLY B O 1
ATOM 2864 N N . GLN B 2 156 ? -18.678 21.062 36.808 1.00 87.84 841 GLN B N 1
ATOM 2865 C CA . GLN B 2 156 ? -19.891 21.150 35.958 1.00 86.89 841 GLN B CA 1
ATOM 2866 C C . GLN B 2 156 ? -19.592 21.942 34.673 1.00 84.97 841 GLN B C 1
ATOM 2867 O O . GLN B 2 156 ? -20.553 22.274 33.943 1.00 84.63 841 GLN B O 1
ATOM 2873 N N . MET B 2 157 ? -18.319 22.218 34.370 1.00 83.86 842 MET B N 1
ATOM 2874 C CA . MET B 2 157 ? -17.925 22.945 33.133 1.00 82.37 842 MET B CA 1
ATOM 2875 C C . MET B 2 157 ? -18.612 22.281 31.934 1.00 82.05 842 MET B C 1
ATOM 2876 O O . MET B 2 157 ? -18.401 21.070 31.715 1.00 82.49 842 MET B O 1
ATOM 2881 N N . GLY B 2 158 ? -19.428 23.050 31.212 1.00 81.48 843 GLY B N 1
ATOM 2882 C CA . GLY B 2 158 ? -20.105 22.615 29.978 1.00 81.03 843 GLY B CA 1
ATOM 2883 C C . GLY B 2 158 ? -21.560 22.269 30.224 1.00 82.33 843 GLY B C 1
ATOM 2884 O O . GLY B 2 158 ? -22.337 22.296 29.243 1.00 82.72 843 GLY B O 1
ATOM 2885 N N . PHE B 2 159 ? -21.927 21.960 31.474 1.00 83.32 844 PHE B N 1
ATOM 2886 C CA . PHE B 2 159 ? -23.302 21.541 31.858 1.00 83.34 844 PHE B CA 1
ATOM 2887 C C . PHE B 2 159 ? -24.302 22.583 31.347 1.00 81.85 844 PHE B C 1
ATOM 2888 O O . PHE B 2 159 ? -25.338 22.197 30.775 1.00 82.00 844 PHE B O 1
ATOM 2896 N N . ARG B 2 160 ? -23.976 23.865 31.528 1.00 80.51 845 ARG B N 1
ATOM 2897 C CA . ARG B 2 160 ? -24.851 25.011 31.163 1.00 80.32 845 ARG B CA 1
ATOM 2898 C C . ARG B 2 160 ? -24.916 25.140 29.634 1.00 79.11 845 ARG B C 1
ATOM 2899 O O . ARG B 2 160 ? -26.036 25.248 29.106 1.00 78.63 845 ARG B O 1
ATOM 2907 N N . LEU B 2 161 ? -23.762 25.131 28.960 1.00 78.78 846 LEU B N 1
ATOM 2908 C CA . LEU B 2 161 ? -23.651 25.203 27.477 1.00 78.09 846 LEU B CA 1
ATOM 2909 C C . LEU B 2 161 ? -24.495 24.091 26.838 1.00 77.75 846 LEU B C 1
ATOM 2910 O O . LEU B 2 161 ? -25.250 24.384 25.895 1.00 76.54 846 LEU B O 1
ATOM 2915 N N . GLU B 2 162 ? -24.370 22.862 27.338 1.00 78.65 847 GLU B N 1
ATOM 2916 C CA . GLU B 2 162 ? -25.098 21.683 26.802 1.00 80.18 847 GLU B CA 1
ATOM 2917 C C . GLU B 2 162 ? -26.604 21.852 27.043 1.00 81.83 847 GLU B C 1
ATOM 2918 O O . GLU B 2 162 ? -27.371 21.842 26.059 1.00 82.62 847 GLU B O 1
ATOM 2924 N N . ALA B 2 163 ? -27.010 21.995 28.306 1.00 83.47 848 ALA B N 1
ATOM 2925 C CA . ALA B 2 163 ? -28.417 22.187 28.726 1.00 84.81 848 ALA B CA 1
ATOM 2926 C C . ALA B 2 163 ? -29.062 23.292 27.879 1.00 85.37 848 ALA B C 1
ATOM 2927 O O . ALA B 2 163 ? -30.175 23.062 27.366 1.00 86.58 848 ALA B O 1
ATOM 2929 N N . GLU B 2 164 ? -28.380 24.435 27.730 1.00 85.81 849 GLU B N 1
ATOM 2930 C CA . GLU B 2 164 ? -28.875 25.631 26.992 1.00 86.33 849 GLU B CA 1
ATOM 2931 C C . GLU B 2 164 ? -29.125 25.257 25.527 1.00 85.68 849 GLU B C 1
ATOM 2932 O O . GLU B 2 164 ? -30.242 25.515 25.037 1.00 87.46 849 GLU B O 1
ATOM 2938 N N . PHE B 2 165 ? -28.131 24.671 24.853 1.00 83.32 850 PHE B N 1
ATOM 2939 C CA . PHE B 2 165 ? -28.249 24.216 23.444 1.00 81.53 850 PHE B CA 1
ATOM 2940 C C . PHE B 2 165 ? -29.496 23.334 23.302 1.00 81.51 850 PHE B C 1
ATOM 2941 O O . PHE B 2 165 ? -30.345 23.620 22.438 1.00 81.52 850 PHE B O 1
ATOM 2949 N N . GLU B 2 166 ? -29.613 22.308 24.148 1.00 81.57 851 GLU B N 1
ATOM 2950 C CA . GLU B 2 166 ? -30.671 21.264 24.050 1.00 82.23 851 GLU B CA 1
ATOM 2951 C C . GLU B 2 166 ? -32.057 21.879 24.294 1.00 83.08 851 GLU B C 1
ATOM 2952 O O . GLU B 2 166 ? -33.012 21.394 23.664 1.00 84.11 851 GLU B O 1
ATOM 2958 N N . LYS B 2 167 ? -32.169 22.898 25.158 1.00 83.52 852 LYS B N 1
ATOM 2959 C CA . LYS B 2 167 ? -33.436 23.653 25.379 1.00 84.70 852 LYS B CA 1
ATOM 2960 C C . LYS B 2 167 ? -33.768 24.405 24.082 1.00 85.22 852 LYS B C 1
ATOM 2961 O O . LYS B 2 167 ? -34.878 24.213 23.550 1.00 86.67 852 LYS B O 1
ATOM 2963 N N . ASN B 2 168 ? -32.814 25.195 23.579 1.00 84.67 853 ASN B N 1
ATOM 2964 C CA . ASN B 2 168 ? -32.957 26.045 22.367 1.00 84.19 853 ASN B CA 1
ATOM 2965 C C . ASN B 2 168 ? -33.257 25.178 21.138 1.00 84.85 853 ASN B C 1
ATOM 2966 O O . ASN B 2 168 ? -34.104 25.592 20.320 1.00 84.51 853 ASN B O 1
ATOM 2971 N N . PHE B 2 169 ? -32.574 24.035 21.003 1.00 85.17 854 PHE B N 1
ATOM 2972 C CA . PHE B 2 169 ? -32.735 23.101 19.858 1.00 85.85 854 PHE B CA 1
ATOM 2973 C C . PHE B 2 169 ? -34.200 22.663 19.784 1.00 87.77 854 PHE B C 1
ATOM 2974 O O . PHE B 2 169 ? -34.801 22.826 18.708 1.00 88.55 854 PHE B O 1
ATOM 2982 N N . LYS B 2 170 ? -34.745 22.143 20.891 1.00 88.73 855 LYS B N 1
ATOM 2983 C CA . LYS B 2 170 ? -36.171 21.736 21.006 1.00 91.11 855 LYS B CA 1
ATOM 2984 C C . LYS B 2 170 ? -37.069 22.905 20.589 1.00 91.05 855 LYS B C 1
ATOM 2985 O O . LYS B 2 170 ? -37.937 22.680 19.741 1.00 92.06 855 LYS B O 1
ATOM 2991 N N . GLU B 2 171 ? -36.848 24.099 21.155 1.00 91.29 856 GLU B N 1
ATOM 2992 C CA . GLU B 2 171 ? -37.725 25.296 20.997 1.00 93.03 856 GLU B CA 1
ATOM 2993 C C . GLU B 2 171 ? -37.755 25.749 19.534 1.00 91.31 856 GLU B C 1
ATOM 2994 O O . GLU B 2 171 ? -38.855 26.019 19.027 1.00 91.26 856 GLU B O 1
ATOM 3000 N N . VAL B 2 172 ? -36.588 25.826 18.890 1.00 89.71 857 VAL B N 1
ATOM 3001 C CA . VAL B 2 172 ? -36.401 26.431 17.536 1.00 89.31 857 VAL B CA 1
ATOM 3002 C C . VAL B 2 172 ? -37.019 25.527 16.457 1.00 90.01 857 VAL B C 1
ATOM 3003 O O . VAL B 2 172 ? -37.517 26.073 15.451 1.00 90.50 857 VAL B O 1
ATOM 3007 N N . PHE B 2 173 ? -36.995 24.205 16.649 1.00 89.72 858 PHE B N 1
ATOM 3008 C CA . PHE B 2 173 ? -37.520 23.199 15.687 1.00 90.89 858 PHE B CA 1
ATOM 3009 C C . PHE B 2 173 ? -38.823 22.579 16.217 1.00 93.37 858 PHE B C 1
ATOM 3010 O O . PHE B 2 173 ? -39.298 21.594 15.609 1.00 95.48 858 PHE B O 1
ATOM 3018 N N . ALA B 2 174 ? -39.377 23.142 17.299 1.00 93.76 859 ALA B N 1
ATOM 3019 C CA . ALA B 2 174 ? -40.649 22.738 17.951 1.00 96.37 859 ALA B CA 1
ATOM 3020 C C . ALA B 2 174 ? -40.737 21.209 18.101 1.00 99.13 859 ALA B C 1
ATOM 3021 O O . ALA B 2 174 ? -41.700 20.617 17.578 1.00 102.86 859 ALA B O 1
ATOM 3023 N N . ILE B 2 175 ? -39.781 20.597 18.811 1.00 99.29 860 ILE B N 1
ATOM 3024 C CA . ILE B 2 175 ? -39.739 19.127 19.091 1.00 102.05 860 ILE B CA 1
ATOM 3025 C C . ILE B 2 175 ? -40.788 18.794 20.168 1.00 105.57 860 ILE B C 1
ATOM 3026 O O . ILE B 2 175 ? -41.065 19.677 20.999 1.00 105.25 860 ILE B O 1
ATOM 3031 N N . GLN B 2 176 ? -41.328 17.563 20.146 1.00 109.82 861 GLN B N 1
ATOM 3032 C CA . GLN B 2 176 ? -42.383 17.022 21.060 1.00 113.89 861 GLN B CA 1
ATOM 3033 C C . GLN B 2 176 ? -42.152 17.476 22.515 1.00 116.17 861 GLN B C 1
ATOM 3034 O O . GLN B 2 176 ? -40.972 17.610 22.931 1.00 113.48 861 GLN B O 1
ATOM 3036 N N . GLU B 2 177 ? -43.250 17.688 23.262 1.00 120.15 862 GLU B N 1
ATOM 3037 C CA . GLU B 2 177 ? -43.264 18.156 24.680 1.00 119.72 862 GLU B CA 1
ATOM 3038 C C . GLU B 2 177 ? -42.897 16.991 25.607 1.00 120.04 862 GLU B C 1
ATOM 3039 O O . GLU B 2 177 ? -41.772 16.909 26.100 1.00 117.43 862 GLU B O 1
#

Radius of gyration: 23.86 Å; Cα contacts (8 Å, |Δi|>4): 843; chains: 2; bounding box: 58×59×66 Å

Foldseek 3Di:
DWAWAKDFADEDEAQAKTKIKIQTDDDQLLQWKKFKWWAAVVFDIFTAWIAHNFQVRIDGDPVCPPAKDWGDDSVRSMTMIIGGNDDQVNFTFIKMFIFRPPLGDTADIHLTGTHGYCVPKAKAKPPQEAADAFFDKDKIKIFIPWFLFQQKWKWWDAPSGDIHTQDGSQFHGDPPHDPQWTKDDGITMIMIMRRGHDPVSQTKMWMWRRSPPIGIYRIYGYHYDDD/DVQADQAALQHGHHDDWDAAPPHRHIHDQVLQVPGDDPVDPHHHGLVVVLVPDDEAPVVQQVAFCPPLNLSLLSVLLSQLSSDPLLVQQADFHPCNPPVADPTAGSVNLSVCSSVVVGRGNNVSVVSQVRSVVRVVPDDDQPCRCVCSVVSSVVSVCVSSVHDD

Secondary structure (DSSP, 8-state):
--EEEEE---EE-TT--EEEEEEEESS-GGGSEEEEEEE-TTS-EEEEEEEESEEEEEEE-GGGTTTEEEEEETTTTEEEEEE-S--STT-EEEEEEEEETTTTEEEEE---EEEEE-----EEEE-SEEEE-TT--EEEEEEESS--TT-EEEEEE-TTS--EEEEETTTEEPTTS-TTEEEEEETTEEEEEESS--GGG-EEEEEEE-SSS-EE---EEEEEPP-/-TTS-SS-TTT---SS-EE-SSSS-EE-TTTSSSPP-TTSSS---HHHHHTT----HHHHHHSB--HHHHHHHHHHHHHHHHSTTHHHHHSS-GGGG--------HHHHHHHHHTT--SBHHHHHHHHHHHHHHHHS----TTTTHHHHHHHHHHHHHHTT---

Solvent-accessible surface area: 18448 Å² total; per-residue (Å²): 184,42,117,16,102,5,60,40,29,30,130,15,75,79,52,30,62,36,136,0,26,0,54,8,47,38,38,84,5,156,17,7,2,0,0,0,0,10,25,32,103,88,136,26,11,73,9,1,0,1,2,7,23,29,103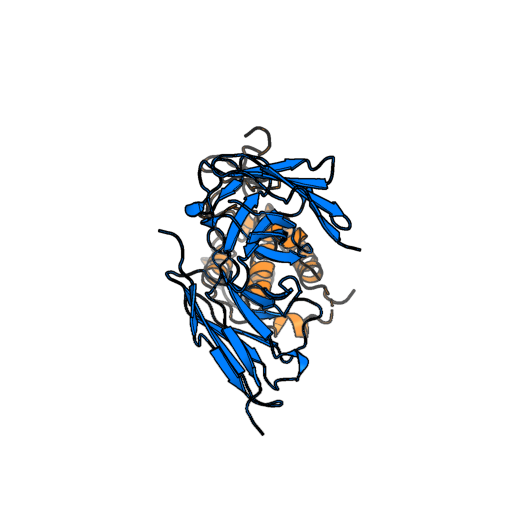,82,11,39,47,37,13,82,45,0,137,92,22,6,76,5,48,33,42,69,105,133,53,15,0,26,0,61,0,52,62,3,128,75,74,0,35,2,41,0,13,0,0,29,0,4,5,0,17,12,8,0,27,93,34,2,126,15,19,84,0,53,16,102,169,65,9,123,15,91,2,60,50,74,68,47,55,5,39,79,42,57,164,4,66,0,55,2,144,4,72,102,68,0,51,17,22,0,0,0,0,19,19,59,127,93,128,30,5,106,7,2,0,13,0,0,48,17,72,38,102,79,10,52,103,48,6,53,10,59,36,78,20,53,73,2,36,1,18,0,49,55,0,66,80,89,2,40,8,22,0,12,0,0,0,8,9,44,36,6,29,23,2,102,6,0,102,3,75,110,105,242,186,110,122,126,17,102,121,97,0,46,19,65,145,89,36,73,122,43,45,61,1,18,43,32,49,67,1,0,36,97,84,25,6,5,32,43,9,82,68,88,36,26,8,30,5,0,1,24,15,17,16,166,57,35,141,84,60,55,87,88,0,22,69,70,123,21,45,27,33,29,11,7,36,0,8,17,1,0,0,69,2,26,41,18,80,12,9,91,73,13,12,140,57,24,85,53,99,177,81,158,144,81,82,52,5,53,0,42,56,0,30,134,102,0,70,106,130,27,4,89,73,0,71,21,0,0,99,22,0,57,23,7,6,93,5,34,148,61,42,102,122,89,71,131,68,4,118,130,0,44,63,97,2,52,53,13,0,84,127,23,10,68,28,62,145

Organism: Homo sapiens (NCBI:txid9606)

Nearest PDB structures (foldseek):
  6g8r-assembly1_A  TM=1.004E+00  e=7.800E-49  Homo sapiens
  7ui1-assembly5_K  TM=9.714E-01  e=1.024E-35  Homo sapiens
  7ua8-assembly1_H  TM=9.487E-01  e=3.907E-35  Homo sapiens
  7aql-assembly3_C  TM=9.157E-01  e=1.950E-32  Mus musculus
  6lgw-assembly2_C  TM=9.141E-01  e=1.575E-30  Mus musculus

InterPro domains:
  IPR000770 SAND domain [PF01342] (584-660)
  IPR000770 SAND domain [PS50864] (580-661)
  IPR000770 SAND domain [SM00258] (588-661)
  IPR001487 Bromodomain [PF00439] (793-835)
  IPR001487 Bromodomain [PS50014] (795-829)
  IPR001487 Bromodomain [SM00297] (756-859)
  IPR001965 Zinc finger, PHD-type [SM00249] (692-734)
  IPR004865 HSR domain [PF03172] (40-136)
  IPR004865 HSR domain [PS51414] (22-138)
  IPR010919 SAND-like domain superfamily [G3DSA:3.10.390.10] (579-674)
  IPR010919 SAND-like domain superfamily [SSF63763] (575-665)
  IPR011011 Zinc finger, FYVE/PHD-type [SSF57903] (679-740)
  IPR013083 Zinc finger, RING/FYVE/PHD-type [G3DSA:3.30.40.10] (686-739)
  IPR019786 Zinc finger, PHD-type, conserved site [PS01359] (693-733)
  IPR019787 Zinc finger, PHD-finger [PF00628] (693-733)
  IPR019787 Zinc finger, PHD-finger [PS50016] (690-736)
  IPR030411 Nuclear body protein Sp140, bromodomain [cd05501] (757-860)
  IPR036427 Bromodomain-like superfamily [G3DSA:1.20.920.10] (744-865)
  IPR036427 Bromodomain-like superfamily [SSF47370] (753-860)
  IPR043563 Nuclear body protein Sp110/Sp140/Sp140L-like [PTHR46386] (31-863)

CATH classification: 2.60.40.10

GO terms:
  GO:0005634 nucleus (C, TAS)
  GO:0006952 defense response (P, TAS)
  GO:0005515 protein binding (F, IPI)
  GO:0005634 nucleus (C, IDA)

Sequence (391 aa):
EVQLLESGGGLVQPGGSLRLSCAASGFTFYGSGMGWVRQAPGKGLEWVSSIYSGSGSTYYADSVKGRFTISRDNSKNTLYLQMNSLRAEDTAVYYCARTSIYYYYMDYWGQGTLVTVSSDIQMTQSPSSLSASVGDRVTITCRASQSISSYLNWYQQKPGKAPKLLIYAASSLQSGVPSRFSGSGSGTDFTLTISSLQPEDFATYYCQQSSSLFTFGQGTKLEIKRTSMRNLDECEVCRDGGELFCCDTCSRVFHEDCHIPPVEAERTPWNCIFCRMKESPCQESEVLERQMCPEEQLKCEFLLLKVYCCSESSFFAKIPYYYYIRLKEPMWLDKIKKRLNEHGYPQVEGFVQDMRLIFQNHRASYDFGQMGFRLEAEFEKNFKEVFAIQE

B-factor: mean 85.88, std 8.89, range [44.09, 121.97]